Protein AF-A0A958XJ30-F1 (afdb_monomer_lite)

Structure (mmCIF, N/CA/C/O backbone):
data_AF-A0A958XJ30-F1
#
_entry.id   AF-A0A958XJ30-F1
#
loop_
_atom_site.group_PDB
_atom_site.id
_atom_site.type_symbol
_atom_site.label_atom_id
_atom_site.label_alt_id
_atom_site.label_comp_id
_atom_site.label_asym_id
_atom_site.label_entity_id
_atom_site.label_seq_id
_atom_site.pdbx_PDB_ins_code
_atom_site.Cartn_x
_atom_site.Cartn_y
_atom_site.Cartn_z
_atom_site.occupancy
_atom_site.B_iso_or_equiv
_atom_site.auth_seq_id
_atom_site.auth_comp_id
_atom_site.auth_asym_id
_atom_site.auth_atom_id
_atom_site.pdbx_PDB_model_num
ATOM 1 N N . MET A 1 1 ? -17.120 -62.152 -14.431 1.00 41.78 1 MET A N 1
ATOM 2 C CA . MET A 1 1 ? -16.671 -63.407 -13.785 1.00 41.78 1 MET A CA 1
ATOM 3 C C . MET A 1 1 ? -15.198 -63.297 -13.405 1.00 41.78 1 MET A C 1
ATOM 5 O O . MET A 1 1 ? -14.354 -63.485 -14.266 1.00 41.78 1 MET A O 1
ATOM 9 N N . LYS A 1 2 ? -14.902 -62.974 -12.142 1.00 35.81 2 LYS A N 1
ATOM 10 C CA . LYS A 1 2 ? -13.906 -63.635 -11.275 1.00 35.81 2 LYS A CA 1
ATOM 11 C C . LYS A 1 2 ? -13.791 -62.811 -9.994 1.00 35.81 2 LYS A C 1
ATOM 13 O O . LYS A 1 2 ? -13.440 -61.641 -10.018 1.00 35.81 2 LYS A O 1
ATOM 18 N N . ALA A 1 3 ? -14.220 -63.451 -8.916 1.00 41.88 3 ALA A N 1
ATOM 19 C CA . ALA A 1 3 ? -14.301 -62.928 -7.570 1.00 41.88 3 ALA A CA 1
ATOM 20 C C . ALA A 1 3 ? -12.918 -62.896 -6.913 1.00 41.88 3 ALA A C 1
ATOM 22 O O . ALA A 1 3 ? -12.138 -63.832 -7.086 1.00 41.88 3 ALA A O 1
ATOM 23 N N . ILE A 1 4 ? -12.669 -61.875 -6.095 1.00 46.31 4 ILE A N 1
ATOM 24 C CA . ILE A 1 4 ? -11.617 -61.894 -5.079 1.00 46.31 4 ILE A CA 1
ATOM 25 C C . ILE A 1 4 ? -12.313 -61.751 -3.725 1.00 46.31 4 ILE A C 1
ATOM 27 O O . ILE A 1 4 ? -12.845 -60.703 -3.375 1.00 46.31 4 ILE A O 1
ATOM 31 N N . ARG A 1 5 ? -12.361 -62.878 -3.008 1.00 47.81 5 ARG A N 1
ATOM 32 C CA . ARG A 1 5 ? -12.663 -62.993 -1.580 1.00 47.81 5 ARG A CA 1
ATOM 33 C C . ARG A 1 5 ? -11.343 -62.856 -0.829 1.00 47.81 5 ARG A C 1
ATOM 35 O O . ARG A 1 5 ? -10.486 -63.708 -1.041 1.00 47.81 5 ARG A O 1
ATOM 42 N N . ILE A 1 6 ? -11.210 -61.889 0.079 1.00 43.19 6 ILE A N 1
ATOM 43 C CA . ILE A 1 6 ? -10.194 -61.933 1.143 1.00 43.19 6 ILE A CA 1
ATOM 44 C C . ILE A 1 6 ? -10.818 -61.481 2.474 1.00 43.19 6 ILE A C 1
ATOM 46 O O . ILE A 1 6 ? -11.123 -60.316 2.679 1.00 43.19 6 ILE A O 1
ATOM 50 N N . VAL A 1 7 ? -11.043 -62.498 3.312 1.00 37.66 7 VAL A N 1
ATOM 51 C CA . VAL A 1 7 ? -10.786 -62.606 4.760 1.00 37.66 7 VAL A CA 1
ATOM 52 C C . VAL A 1 7 ? -11.267 -61.473 5.679 1.00 37.66 7 VAL A C 1
ATOM 54 O O . VAL A 1 7 ? -10.583 -60.488 5.927 1.00 37.66 7 VAL A O 1
ATOM 57 N N . ILE A 1 8 ? -12.413 -61.748 6.307 1.00 42.12 8 ILE A N 1
ATOM 58 C CA . ILE A 1 8 ? -12.825 -61.228 7.614 1.00 42.12 8 ILE A CA 1
ATOM 59 C C . ILE A 1 8 ? -11.891 -61.850 8.663 1.00 42.12 8 ILE A C 1
ATOM 61 O O . ILE A 1 8 ? -11.929 -63.064 8.870 1.00 42.12 8 ILE A O 1
ATOM 65 N N . CYS A 1 9 ? -11.053 -61.034 9.302 1.00 33.47 9 CYS A N 1
ATOM 66 C CA . CYS A 1 9 ? -10.265 -61.422 10.469 1.00 33.47 9 CYS A CA 1
ATOM 67 C C . CYS A 1 9 ? -10.818 -60.711 11.708 1.00 33.47 9 CYS A C 1
ATOM 69 O O . CYS A 1 9 ? -10.890 -59.486 11.759 1.00 33.47 9 CYS A O 1
ATOM 71 N N . SER A 1 10 ? -11.222 -61.521 12.682 1.00 38.53 10 SER A N 1
ATOM 72 C CA . SER A 1 10 ? -11.693 -61.153 14.011 1.00 38.53 10 SER A CA 1
ATOM 73 C C . SER A 1 10 ? -10.772 -60.165 14.732 1.00 38.53 10 SER A C 1
ATOM 75 O O . SER A 1 10 ? -9.608 -60.473 14.971 1.00 38.53 10 SER A O 1
ATOM 77 N N . PHE A 1 11 ? -11.339 -59.050 15.195 1.00 37.19 11 PHE A N 1
ATOM 78 C CA . PHE A 1 11 ? -10.821 -58.277 16.325 1.00 37.19 11 PHE A CA 1
ATOM 79 C C . PHE A 1 11 ? -11.974 -58.020 17.305 1.00 37.19 11 PHE A C 1
ATOM 81 O O . PHE A 1 11 ? -12.659 -57.004 17.288 1.00 37.19 11 PHE A O 1
ATOM 88 N N . VAL A 1 12 ? -12.233 -59.039 18.119 1.00 44.22 12 VAL A N 1
ATOM 89 C CA . VAL A 1 12 ? -12.870 -58.929 19.438 1.00 44.22 12 VAL A CA 1
ATOM 90 C C . VAL A 1 12 ? -11.712 -58.743 20.426 1.00 44.22 12 VAL A C 1
ATOM 92 O O . VAL A 1 12 ? -10.712 -59.427 20.219 1.00 44.22 12 VAL A O 1
ATOM 95 N N . ILE A 1 13 ? -11.869 -57.902 21.473 1.00 40.69 13 ILE A N 1
ATOM 96 C CA . ILE A 1 13 ? -10.886 -57.452 22.511 1.00 40.69 13 ILE A CA 1
ATOM 97 C C . ILE A 1 13 ? -10.396 -56.017 22.172 1.00 40.69 13 ILE A C 1
ATOM 99 O O . ILE A 1 13 ? -9.620 -55.859 21.246 1.00 40.69 13 ILE A O 1
ATOM 103 N N . HIS A 1 14 ? -10.829 -54.897 22.773 1.00 34.28 14 HIS A N 1
ATOM 104 C CA . HIS A 1 14 ? -11.126 -54.544 24.170 1.00 34.28 14 HIS A CA 1
ATOM 105 C C . HIS A 1 14 ? -12.319 -53.566 24.256 1.00 34.28 14 HIS A C 1
ATOM 107 O O . HIS A 1 14 ? -12.216 -52.408 23.859 1.00 34.28 14 HIS A O 1
ATOM 113 N N . LEU A 1 15 ? -13.425 -54.008 24.859 1.00 37.62 15 LEU A N 1
ATOM 114 C CA . LEU A 1 15 ? -14.444 -53.120 25.416 1.00 37.62 15 LEU A CA 1
ATOM 115 C C . LEU A 1 15 ? -13.936 -52.682 26.802 1.00 37.62 15 LEU A C 1
ATOM 117 O O . LEU A 1 15 ? -14.194 -53.339 27.811 1.00 37.62 15 LEU A O 1
ATOM 121 N N . LEU A 1 16 ? -13.112 -51.634 26.835 1.00 40.22 16 LEU A N 1
ATOM 122 C CA . LEU A 1 16 ? -12.760 -50.943 28.073 1.00 40.22 16 LEU A CA 1
ATOM 123 C C . LEU A 1 16 ? -14.031 -50.272 28.595 1.00 40.22 16 LEU A C 1
ATOM 125 O O . LEU A 1 16 ? -14.583 -49.376 27.961 1.00 40.22 16 LEU A O 1
ATOM 129 N N . PHE A 1 17 ? -14.501 -50.749 29.744 1.00 36.94 17 PHE A N 1
ATOM 130 C CA . PHE A 1 17 ? -15.510 -50.089 30.555 1.00 36.94 17 PHE A CA 1
ATOM 131 C C . PHE A 1 17 ? -15.020 -48.674 30.893 1.00 36.94 17 PHE A C 1
ATOM 133 O O . PHE A 1 17 ? -14.270 -48.482 31.849 1.00 36.94 17 PHE A O 1
ATOM 140 N N . LEU A 1 18 ? -15.450 -47.684 30.109 1.00 37.78 18 LEU A N 1
ATOM 141 C CA . LEU A 1 18 ? -15.502 -46.295 30.544 1.00 37.78 18 LEU A CA 1
ATOM 142 C C . LEU A 1 18 ? -16.508 -46.250 31.693 1.00 37.78 18 LEU A C 1
ATOM 144 O O . LEU A 1 18 ? -17.719 -46.175 31.492 1.00 37.78 18 LEU A O 1
ATOM 148 N N . THR A 1 19 ? -16.011 -46.381 32.920 1.00 37.09 19 THR A N 1
ATOM 149 C CA . THR A 1 19 ? -16.773 -45.968 34.093 1.00 37.09 19 THR A CA 1
ATOM 150 C C . THR A 1 19 ? -17.131 -44.498 33.887 1.00 37.09 19 THR A C 1
ATOM 152 O O . THR A 1 19 ? -16.203 -43.722 33.644 1.00 37.09 19 THR A O 1
ATOM 155 N N . PRO A 1 20 ? -18.411 -44.092 33.968 1.00 40.50 20 PRO A N 1
ATOM 156 C CA . PRO A 1 20 ? -18.759 -42.682 33.937 1.00 40.50 20 PRO A CA 1
ATOM 157 C C . PRO A 1 20 ? -18.003 -42.018 35.085 1.00 40.50 20 PRO A C 1
ATOM 159 O O . PRO A 1 20 ? -18.258 -42.296 36.261 1.00 40.50 20 PRO A O 1
ATOM 162 N N . THR A 1 21 ? -17.009 -41.199 34.748 1.00 41.50 21 THR A N 1
ATOM 163 C CA . THR A 1 21 ? -16.422 -40.253 35.687 1.00 41.50 21 THR A CA 1
ATOM 164 C C . THR A 1 21 ? -17.593 -39.495 36.275 1.00 41.50 21 THR A C 1
ATOM 166 O O . THR A 1 21 ? -18.367 -38.902 35.526 1.00 41.50 21 THR A O 1
ATOM 169 N N . LYS A 1 22 ? -17.785 -39.615 37.594 1.00 36.75 22 LYS A N 1
ATOM 170 C CA . LYS A 1 22 ? -18.818 -38.885 38.326 1.00 36.75 22 LYS A CA 1
ATOM 171 C C . LYS A 1 22 ? -18.743 -37.437 37.861 1.00 36.75 22 LYS A C 1
ATOM 173 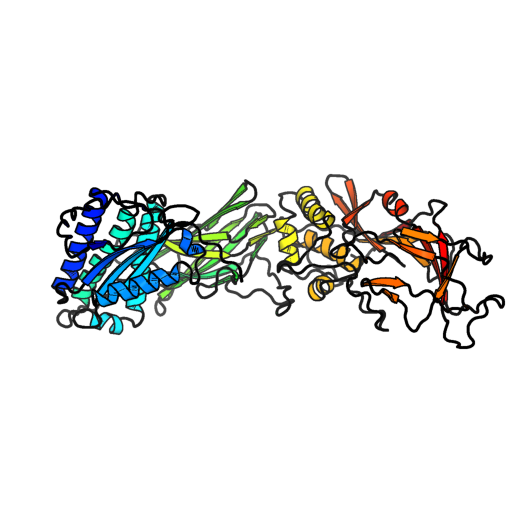O O . LYS A 1 22 ? -17.752 -36.775 38.157 1.00 36.75 22 LYS A O 1
ATOM 178 N N . ALA A 1 23 ? -19.748 -37.001 37.103 1.00 45.00 23 ALA A N 1
ATOM 179 C CA . ALA A 1 23 ? -19.923 -35.603 36.779 1.00 45.00 23 ALA A CA 1
ATOM 180 C C . ALA A 1 23 ? -19.928 -34.884 38.126 1.00 45.00 23 ALA A C 1
ATOM 182 O O . ALA A 1 23 ? -20.814 -35.121 38.954 1.00 45.00 23 ALA A O 1
ATOM 183 N N . GLN A 1 24 ? -18.879 -34.105 38.404 1.00 50.12 24 GLN A N 1
ATOM 184 C CA . GLN A 1 24 ? -19.024 -33.089 39.428 1.00 50.12 24 GLN A CA 1
ATOM 185 C C . GLN A 1 24 ? -20.223 -32.255 38.978 1.00 50.12 24 GLN A C 1
ATOM 187 O O . GLN A 1 24 ? -20.300 -31.949 37.786 1.00 50.12 24 GLN A O 1
ATOM 192 N N . PRO A 1 25 ? -21.201 -31.989 39.857 1.00 50.31 25 PRO A N 1
ATOM 193 C CA . PRO A 1 25 ? -22.273 -31.071 39.520 1.00 50.31 25 PRO A CA 1
ATOM 194 C C . PRO A 1 25 ? -21.596 -29.753 39.146 1.00 50.31 25 PRO A C 1
ATOM 196 O O . PRO A 1 25 ? -21.068 -29.075 40.022 1.00 50.31 25 PRO A O 1
ATOM 199 N N . GLN A 1 26 ? -21.506 -29.471 37.846 1.00 56.12 26 GLN A N 1
ATOM 200 C CA . GLN A 1 26 ? -21.039 -28.184 37.368 1.00 56.12 26 GLN A CA 1
ATOM 201 C C . GLN A 1 26 ? -22.017 -27.164 37.923 1.00 56.12 26 GLN A C 1
ATOM 203 O O . GLN A 1 26 ? -23.237 -27.356 37.833 1.00 56.12 26 GLN A O 1
ATOM 208 N N . ASP A 1 27 ? -21.477 -26.135 38.568 1.00 62.88 27 ASP A N 1
ATOM 209 C CA . ASP A 1 27 ? -22.301 -25.020 38.981 1.00 62.88 27 ASP A CA 1
ATOM 210 C C . ASP A 1 27 ? -22.972 -24.462 37.727 1.00 62.88 27 ASP A C 1
ATOM 212 O O . ASP A 1 27 ? -22.364 -24.354 36.662 1.00 62.88 27 ASP A O 1
ATOM 216 N N . THR A 1 28 ? -24.264 -24.179 37.813 1.00 81.56 28 THR A N 1
ATOM 217 C CA . THR A 1 28 ? -25.068 -23.979 36.603 1.00 81.56 28 THR A CA 1
ATOM 218 C C . THR A 1 28 ? -24.752 -22.665 35.882 1.00 81.56 28 THR A C 1
ATOM 220 O O . THR A 1 28 ? -25.430 -22.359 34.910 1.00 81.56 28 THR A O 1
ATOM 223 N N . SER A 1 29 ? -23.801 -21.861 36.361 1.00 94.88 29 SER A N 1
ATOM 224 C CA . SER A 1 29 ? -23.526 -20.500 35.883 1.00 94.88 29 SER A CA 1
ATOM 225 C C . SER A 1 29 ? -22.489 -20.433 34.754 1.00 94.88 29 SER A C 1
ATOM 227 O O . SER A 1 29 ? -22.652 -19.608 33.855 1.00 94.88 29 SER A O 1
ATOM 229 N N . TYR A 1 30 ? -21.452 -21.283 34.784 1.00 97.19 30 TYR A N 1
ATOM 230 C CA . TYR A 1 30 ? -20.392 -21.358 33.767 1.00 97.19 30 TYR A CA 1
ATOM 231 C C . TYR A 1 30 ? -20.335 -22.772 33.185 1.00 97.19 30 TYR A C 1
ATOM 233 O O . TYR A 1 30 ? -20.030 -23.733 33.890 1.00 97.19 30 TYR A O 1
ATOM 241 N N . ILE A 1 31 ? -20.665 -22.906 31.903 1.00 96.56 31 ILE A N 1
ATOM 242 C CA . ILE A 1 31 ? -20.820 -24.195 31.231 1.00 96.56 31 ILE A CA 1
ATOM 243 C C . ILE A 1 31 ? -19.776 -24.307 30.128 1.00 96.56 31 ILE A C 1
ATOM 245 O O . ILE A 1 31 ? -19.874 -23.654 29.088 1.00 96.56 31 ILE A O 1
ATOM 249 N N . ARG A 1 32 ? -18.820 -25.212 30.335 1.00 95.44 32 ARG A N 1
ATOM 250 C CA . ARG A 1 32 ? -17.832 -25.540 29.313 1.00 95.44 32 ARG A CA 1
ATOM 251 C C . ARG A 1 32 ? -18.399 -26.526 28.312 1.00 95.44 32 ARG A C 1
ATOM 253 O O . ARG A 1 32 ? -18.693 -27.670 28.665 1.00 95.44 32 ARG A O 1
ATOM 260 N N . LEU A 1 33 ? -18.527 -26.077 27.071 1.00 95.44 33 LEU A N 1
ATOM 261 C CA . LEU A 1 33 ? -18.882 -26.928 25.944 1.00 95.44 33 LEU A CA 1
ATOM 262 C C . LEU A 1 33 ? -17.654 -27.729 25.488 1.00 95.44 33 LEU A C 1
ATOM 264 O O . LEU A 1 33 ? -16.547 -27.568 26.007 1.00 95.44 33 LEU A O 1
ATOM 268 N N . ASP A 1 34 ? -17.842 -28.610 24.508 1.00 92.31 34 ASP A N 1
ATOM 269 C CA . ASP A 1 34 ? -16.734 -29.375 23.941 1.00 92.31 34 ASP A CA 1
ATOM 270 C C . ASP A 1 34 ? -15.644 -28.443 23.389 1.00 92.31 34 ASP A C 1
ATOM 272 O O . ASP A 1 34 ? -15.868 -27.647 22.474 1.00 92.31 34 ASP A O 1
ATOM 276 N N . ASP A 1 35 ? -14.448 -28.562 23.965 1.00 90.19 35 ASP A N 1
ATOM 277 C CA . ASP A 1 35 ? -13.277 -27.771 23.613 1.00 90.19 35 ASP A CA 1
ATOM 278 C C . ASP A 1 35 ? -12.339 -28.596 22.731 1.00 90.19 35 ASP A C 1
ATOM 280 O O . ASP A 1 35 ? -11.693 -29.549 23.179 1.00 90.19 35 ASP A O 1
ATOM 284 N N . ALA A 1 36 ? -12.270 -28.228 21.453 1.00 90.88 36 ALA A N 1
ATOM 285 C CA . ALA A 1 36 ? -11.460 -28.940 20.476 1.00 90.88 36 ALA A CA 1
ATOM 286 C C . ALA A 1 36 ? -9.991 -28.486 20.455 1.00 90.88 36 ALA A C 1
ATOM 288 O O . ALA A 1 36 ? -9.198 -29.050 19.705 1.00 90.88 36 ALA A O 1
ATOM 289 N N . SER A 1 37 ? -9.582 -27.500 21.258 1.00 90.88 37 SER A N 1
ATOM 290 C CA . SER A 1 37 ? -8.205 -26.980 21.241 1.00 90.88 37 SER A CA 1
ATOM 291 C C . SER A 1 37 ? -7.156 -27.986 21.730 1.00 90.88 37 SER A C 1
ATOM 293 O O . SER A 1 37 ? -5.964 -27.822 21.469 1.00 90.88 37 SER A O 1
ATOM 295 N N . GLY A 1 38 ? -7.586 -29.020 22.459 1.00 89.69 38 GLY A N 1
ATOM 296 C CA . GLY A 1 38 ? -6.703 -29.961 23.148 1.00 89.69 38 GLY A CA 1
ATOM 297 C C . GLY A 1 38 ? -6.108 -29.408 24.447 1.00 89.69 38 GLY A C 1
ATOM 298 O O . GLY A 1 38 ? -5.367 -30.122 25.126 1.00 89.69 38 GLY A O 1
ATOM 299 N N . TYR A 1 39 ? -6.435 -28.171 24.827 1.00 93.56 39 TYR A N 1
ATOM 300 C CA . TYR A 1 39 ? -6.043 -27.600 26.106 1.00 93.56 39 TYR A CA 1
ATOM 301 C C . TYR A 1 39 ? -7.037 -27.980 27.207 1.00 93.56 39 TYR A C 1
ATOM 303 O O . TYR A 1 39 ? -8.249 -27.966 27.019 1.00 93.56 39 TYR A O 1
ATOM 311 N N . THR A 1 40 ? -6.519 -28.328 28.385 1.00 94.75 40 THR A N 1
ATOM 312 C CA . THR A 1 40 ? -7.338 -28.602 29.572 1.00 94.75 40 THR A CA 1
ATOM 313 C C . THR A 1 40 ? -7.080 -27.516 30.614 1.00 94.75 40 THR A C 1
ATOM 315 O O . THR A 1 40 ? -5.991 -27.504 31.193 1.00 94.75 40 THR A O 1
ATOM 318 N N . PRO A 1 41 ? -8.057 -26.627 30.879 1.00 94.44 41 PRO A N 1
ATOM 319 C CA . PRO A 1 41 ? -7.946 -25.625 31.929 1.00 94.44 41 PRO A CA 1
ATOM 320 C C . PRO A 1 41 ? -7.640 -26.239 33.294 1.00 94.44 41 PRO A C 1
ATOM 322 O O . PRO A 1 41 ? -8.163 -27.297 33.658 1.00 94.44 41 PRO A O 1
ATOM 325 N N . THR A 1 42 ? -6.813 -25.551 34.073 1.00 96.69 42 THR A N 1
ATOM 326 C CA . THR A 1 42 ? -6.547 -25.926 35.463 1.00 96.69 42 THR A CA 1
ATOM 327 C C . THR A 1 42 ? -7.771 -25.655 36.342 1.00 96.69 42 THR A C 1
ATOM 329 O O . THR A 1 42 ? -8.589 -24.784 36.049 1.00 96.69 42 THR A O 1
ATOM 332 N N . THR A 1 43 ? -7.878 -26.356 37.474 1.00 95.75 43 THR A N 1
ATOM 333 C CA . THR A 1 43 ? -8.954 -26.122 38.453 1.00 95.75 43 THR A CA 1
ATOM 334 C C . THR A 1 43 ? -8.993 -24.672 38.940 1.00 95.75 43 THR A C 1
ATOM 336 O O . THR A 1 43 ? -10.070 -24.128 39.142 1.00 95.75 43 THR A O 1
ATOM 339 N N . THR A 1 44 ? -7.838 -24.018 39.090 1.00 96.75 44 THR A N 1
ATOM 340 C CA . THR A 1 44 ? -7.768 -22.608 39.506 1.00 96.75 44 THR A CA 1
ATOM 341 C C . THR A 1 44 ? -8.433 -21.680 38.491 1.00 96.75 44 THR A C 1
ATOM 343 O O . THR A 1 44 ? -9.193 -20.799 38.884 1.00 96.75 44 THR A O 1
ATOM 346 N N . GLN A 1 45 ? -8.179 -21.896 37.199 1.00 96.44 45 GLN A N 1
ATOM 347 C CA . GLN A 1 45 ? -8.775 -21.104 36.120 1.00 96.44 45 GLN A CA 1
ATOM 348 C C . GLN A 1 45 ? -10.291 -21.308 36.066 1.00 96.44 45 GLN A C 1
ATOM 350 O O . GLN A 1 45 ? -11.039 -20.336 36.024 1.00 96.44 45 GLN A O 1
ATOM 355 N N . LEU A 1 46 ? -10.746 -22.564 36.152 1.00 95.69 46 LEU A N 1
ATOM 356 C CA . LEU A 1 46 ? -12.176 -22.887 36.156 1.00 95.69 46 LEU A CA 1
ATOM 357 C C . LEU A 1 46 ? -12.899 -22.261 37.351 1.00 95.69 46 LEU A C 1
ATOM 359 O O . LEU A 1 46 ? -13.897 -21.581 37.153 1.00 95.69 46 LEU A O 1
ATOM 363 N N . ASN A 1 47 ? -12.356 -22.390 38.564 1.00 95.44 47 ASN A N 1
ATOM 364 C CA . ASN A 1 47 ? -12.958 -21.787 39.756 1.00 95.44 47 ASN A CA 1
ATOM 365 C C . ASN A 1 47 ? -13.073 -20.258 39.631 1.00 95.44 47 ASN A C 1
ATOM 367 O O . ASN A 1 47 ? -14.067 -19.675 40.050 1.00 95.44 47 ASN A O 1
ATOM 371 N N . SER A 1 48 ? -12.057 -19.606 39.054 1.00 96.31 48 SER A N 1
ATOM 372 C CA . SER A 1 48 ? -12.034 -18.153 38.834 1.00 96.31 48 SER A CA 1
ATOM 373 C C . SER A 1 48 ? -13.156 -17.695 37.890 1.00 96.31 48 SER A C 1
ATOM 375 O O . SER A 1 48 ? -13.817 -16.681 38.136 1.00 96.31 48 SER A O 1
ATOM 377 N N . LEU A 1 49 ? -13.397 -18.468 36.828 1.00 97.38 49 LEU A N 1
ATOM 378 C CA . LEU A 1 49 ? -14.433 -18.210 35.828 1.00 97.38 49 LEU A CA 1
ATOM 379 C C . LEU A 1 49 ? -15.834 -18.530 36.354 1.00 97.38 49 LEU A C 1
ATOM 381 O O . LEU A 1 49 ? -16.745 -17.720 36.186 1.00 97.38 49 LEU A O 1
ATOM 385 N N . GLU A 1 50 ? -15.993 -19.653 37.056 1.00 96.50 50 GLU A N 1
ATOM 386 C CA . GLU A 1 50 ? -17.235 -20.034 37.737 1.00 96.50 50 GLU A CA 1
ATOM 387 C C . GLU A 1 50 ? -17.657 -18.972 38.759 1.00 96.50 50 GLU A C 1
ATOM 389 O O . GLU A 1 50 ? -18.814 -18.550 38.773 1.00 96.50 50 GLU A O 1
ATOM 394 N N . GLU A 1 51 ? -16.724 -18.464 39.569 1.00 96.38 51 GLU A N 1
ATOM 395 C CA . GLU A 1 51 ? -17.014 -17.419 40.553 1.00 96.38 51 GLU A CA 1
ATOM 396 C C . GLU A 1 51 ? -17.498 -16.122 39.883 1.00 96.38 51 GLU A C 1
ATOM 398 O O . GLU A 1 51 ? -18.477 -15.512 40.326 1.00 96.38 51 GLU A O 1
ATOM 403 N N . ALA A 1 52 ? -16.845 -15.706 38.793 1.00 97.69 52 ALA A N 1
ATOM 404 C CA . ALA A 1 52 ? -17.248 -14.529 38.026 1.00 97.69 52 ALA A CA 1
ATOM 405 C C . ALA A 1 52 ? -18.619 -14.718 37.361 1.00 97.69 52 ALA A C 1
ATOM 407 O O . ALA A 1 52 ? -19.489 -13.849 37.471 1.00 97.69 52 ALA A O 1
ATOM 408 N N . ALA A 1 53 ? -18.849 -15.871 36.732 1.00 98.00 53 ALA A N 1
ATOM 409 C CA . ALA A 1 53 ? -20.116 -16.195 36.088 1.00 98.00 53 ALA A CA 1
ATOM 410 C C . ALA A 1 53 ? -21.269 -16.271 37.094 1.00 98.00 53 ALA A C 1
ATOM 412 O O . ALA A 1 53 ? -22.366 -15.794 36.802 1.00 98.00 53 ALA A O 1
ATOM 413 N N . SER A 1 54 ? -21.035 -16.802 38.296 1.00 97.25 54 SER A N 1
ATOM 414 C CA . SER A 1 54 ? -22.041 -16.842 39.360 1.00 97.25 54 SER A CA 1
ATOM 415 C C . SER A 1 54 ? -22.410 -15.442 39.862 1.00 97.25 54 SER A C 1
ATOM 417 O O . SER A 1 54 ? -23.594 -15.172 40.073 1.00 97.25 54 SER A O 1
ATOM 419 N N . ARG A 1 55 ? -21.454 -14.503 39.967 1.00 97.19 55 ARG A N 1
ATOM 420 C CA . ARG A 1 55 ? -21.773 -13.085 40.248 1.00 97.19 55 ARG A CA 1
ATOM 421 C C . ARG A 1 55 ? -22.608 -12.451 39.136 1.00 97.19 55 ARG A C 1
ATOM 423 O O . ARG A 1 55 ? -23.561 -11.729 39.426 1.00 97.19 55 ARG A O 1
ATOM 430 N N . LEU A 1 56 ? -22.260 -12.724 37.879 1.00 97.38 56 LEU A N 1
ATOM 431 C CA . LEU A 1 56 ? -22.997 -12.229 36.719 1.00 97.38 56 LEU A CA 1
ATOM 432 C C . LEU A 1 56 ? -24.438 -12.759 36.696 1.00 97.38 56 LEU A C 1
ATOM 434 O O . LEU A 1 56 ? -25.379 -11.974 36.584 1.00 97.38 56 LEU A O 1
ATOM 438 N N . CYS A 1 57 ? -24.627 -14.069 36.860 1.00 97.25 57 CYS A N 1
ATOM 439 C CA . CYS A 1 57 ? -25.953 -14.687 36.892 1.00 97.25 57 CYS A CA 1
ATOM 440 C C . CYS A 1 57 ? -26.796 -14.135 38.050 1.00 97.25 57 CYS A C 1
ATOM 442 O O . CYS A 1 57 ? -27.949 -13.773 37.840 1.00 97.25 57 CYS A O 1
ATOM 444 N N . ALA A 1 58 ? -26.209 -13.948 39.238 1.00 96.38 58 ALA A N 1
ATOM 445 C CA . ALA A 1 58 ? -26.902 -13.341 40.376 1.00 96.38 58 ALA A CA 1
ATOM 446 C C . ALA A 1 58 ? -27.394 -11.903 40.097 1.00 96.38 58 ALA A C 1
ATOM 448 O O . ALA A 1 58 ? -28.451 -11.500 40.600 1.00 96.38 58 ALA A O 1
ATOM 449 N N . ALA A 1 59 ? -26.667 -11.128 39.281 1.00 95.75 59 ALA A N 1
ATOM 450 C CA . ALA A 1 59 ? -27.110 -9.801 38.849 1.00 95.75 59 ALA A CA 1
ATOM 451 C C . ALA A 1 59 ? -28.364 -9.879 37.957 1.00 95.75 59 ALA A C 1
ATOM 453 O O . ALA A 1 59 ? -29.315 -9.125 38.169 1.00 95.75 59 ALA A O 1
ATOM 454 N N . PHE A 1 60 ? -28.413 -10.829 37.018 1.00 96.12 60 PHE A N 1
ATOM 455 C CA . PHE A 1 60 ? -29.598 -11.079 36.185 1.00 96.12 60 PHE A CA 1
ATOM 456 C C . PHE A 1 60 ? -30.774 -11.663 36.976 1.00 96.12 60 PHE A C 1
ATOM 458 O O . PHE A 1 60 ? -31.920 -11.257 36.765 1.00 96.12 60 PHE A O 1
ATOM 465 N N . ASP A 1 61 ? -30.512 -12.552 37.932 1.00 95.69 61 ASP A N 1
ATOM 466 C CA . ASP A 1 61 ? -31.532 -13.105 38.824 1.00 95.69 61 ASP A CA 1
ATOM 467 C C . ASP A 1 61 ? -32.220 -11.988 39.620 1.00 95.69 61 ASP A C 1
ATOM 469 O O . ASP A 1 61 ? -33.450 -11.904 39.659 1.00 95.69 61 ASP A O 1
ATOM 473 N N . SER A 1 62 ? -31.427 -11.059 40.162 1.00 93.94 62 SER A N 1
ATOM 474 C CA . SER A 1 62 ? -31.911 -9.861 40.865 1.00 93.94 62 SER A CA 1
ATOM 475 C C . SER A 1 62 ? -32.689 -8.899 39.952 1.00 93.94 62 SER A C 1
ATOM 477 O O . SER A 1 62 ? -33.490 -8.085 40.424 1.00 93.94 62 SER A O 1
ATOM 479 N N . ALA A 1 63 ? -32.486 -9.000 38.637 1.00 92.56 63 ALA A N 1
ATOM 480 C CA . ALA A 1 63 ? -33.217 -8.250 37.624 1.00 92.56 63 ALA A CA 1
ATOM 481 C C . ALA A 1 63 ? -34.518 -8.937 37.157 1.00 92.56 63 ALA A C 1
ATOM 483 O O . ALA A 1 63 ? -35.253 -8.353 36.358 1.00 92.56 63 ALA A O 1
ATOM 484 N N . GLY A 1 64 ? -34.832 -10.130 37.678 1.00 94.88 64 GLY A N 1
ATOM 485 C CA . GLY A 1 64 ? -36.036 -10.898 37.342 1.00 94.88 64 GLY A CA 1
ATOM 486 C C . GLY A 1 64 ? -35.813 -12.037 36.343 1.00 94.88 64 GLY A C 1
ATOM 487 O O . GLY A 1 64 ? -36.785 -12.653 35.913 1.00 94.88 64 GLY A O 1
ATOM 488 N N . PHE A 1 65 ? -34.562 -12.354 36.001 1.00 95.81 65 PHE A N 1
ATOM 489 C CA . PHE A 1 65 ? -34.201 -13.391 35.023 1.00 95.81 65 PHE A CA 1
ATOM 490 C C . PHE A 1 65 ? -33.608 -14.643 35.682 1.00 95.81 65 PHE A C 1
ATOM 492 O O . PHE A 1 65 ? -32.723 -15.284 35.122 1.00 95.81 65 PHE A O 1
ATOM 499 N N . GLY A 1 66 ? -34.143 -14.994 36.859 1.00 95.50 66 GLY A N 1
ATOM 500 C CA . GLY A 1 66 ? -33.751 -16.134 37.694 1.00 95.50 66 GLY A CA 1
ATOM 501 C C . GLY A 1 66 ? -33.416 -17.405 36.911 1.00 95.50 66 GLY A C 1
ATOM 502 O O . GLY A 1 66 ? -34.327 -18.047 36.388 1.00 95.50 66 GLY A O 1
ATOM 503 N N . GLY A 1 67 ? -32.136 -17.774 36.843 1.00 94.62 67 GLY A N 1
ATOM 504 C CA . GLY A 1 67 ? -31.648 -18.996 36.194 1.00 94.62 67 GLY A CA 1
ATOM 505 C C . GLY A 1 67 ? -31.719 -19.018 34.660 1.00 94.62 67 GLY A C 1
ATOM 506 O O . GLY A 1 67 ? -31.391 -20.046 34.071 1.00 94.62 67 GLY A O 1
ATOM 507 N N . GLN A 1 68 ? -32.128 -17.919 34.018 1.00 96.62 68 GLN A N 1
ATOM 508 C CA . GLN A 1 68 ? -32.287 -17.806 32.560 1.00 96.62 68 GLN A CA 1
ATOM 509 C C . GLN A 1 68 ? -31.048 -17.259 31.843 1.00 96.62 68 GLN A C 1
ATOM 511 O O . GLN A 1 68 ? -31.018 -17.274 30.618 1.00 96.62 68 GLN A O 1
ATOM 516 N N . PHE A 1 69 ? -30.072 -16.720 32.578 1.00 97.81 69 PHE A N 1
ATOM 517 C CA . PHE A 1 69 ? -28.799 -16.268 32.019 1.00 97.81 69 PHE A CA 1
ATOM 518 C C . PHE A 1 69 ? -27.702 -17.293 32.314 1.00 97.81 69 PHE A C 1
ATOM 520 O O . PHE A 1 69 ? -27.648 -17.837 33.420 1.00 97.81 69 PHE A O 1
ATOM 527 N N . LYS A 1 70 ? -26.837 -17.560 31.329 1.00 97.94 70 LYS A N 1
ATOM 528 C CA . LYS A 1 70 ? -25.742 -18.538 31.418 1.00 97.94 70 LYS A CA 1
ATOM 529 C C . LYS A 1 70 ? -24.479 -18.029 30.725 1.00 97.94 70 LYS A C 1
ATOM 531 O O . LYS A 1 70 ? -24.566 -17.308 29.732 1.00 97.94 70 LYS A O 1
ATOM 536 N N . VAL A 1 71 ? -23.310 -18.415 31.228 1.00 98.38 71 VAL A N 1
ATOM 537 C CA . VAL A 1 71 ? -22.024 -18.177 30.558 1.00 98.38 71 VAL A CA 1
ATOM 538 C C . VAL A 1 71 ? -21.534 -19.487 29.959 1.00 98.38 71 VAL A C 1
ATOM 540 O O . VAL A 1 71 ? -21.521 -20.508 30.643 1.00 98.38 71 VAL A O 1
ATOM 543 N N . TYR A 1 72 ? -21.130 -19.451 28.694 1.00 98.25 72 TYR A N 1
ATOM 544 C CA . TYR A 1 72 ? -20.611 -20.598 27.962 1.00 98.25 72 TYR A CA 1
ATOM 545 C C . TYR A 1 72 ? -19.225 -20.301 27.411 1.00 98.25 72 TYR A C 1
ATOM 547 O O . TYR A 1 72 ? -18.945 -19.178 26.985 1.00 98.25 72 TYR A O 1
ATOM 555 N N . ASP A 1 73 ? -18.389 -21.325 27.335 1.00 97.50 73 ASP A N 1
ATOM 556 C CA . ASP A 1 73 ? -17.116 -21.255 26.633 1.00 97.50 73 ASP A CA 1
ATOM 557 C C . ASP A 1 73 ? -16.857 -22.512 25.796 1.00 97.50 73 ASP A C 1
ATOM 559 O O . ASP A 1 73 ? -17.323 -23.610 26.110 1.00 97.50 73 ASP A O 1
ATOM 563 N N . PHE A 1 74 ? -16.113 -22.340 24.704 1.00 97.06 74 PHE A N 1
ATOM 564 C CA . PHE A 1 74 ? -15.596 -23.443 23.898 1.00 97.06 74 PHE A CA 1
ATOM 565 C C . PHE A 1 74 ? -14.319 -23.045 23.144 1.00 97.06 74 PHE A C 1
ATOM 567 O O . PHE A 1 74 ? -13.984 -21.862 23.020 1.00 97.06 74 PHE A O 1
ATOM 574 N N . GLY A 1 75 ? -13.606 -24.037 22.611 1.00 95.81 75 GLY A N 1
ATOM 575 C CA . GLY A 1 75 ? -12.407 -23.838 21.794 1.00 95.81 75 GLY A CA 1
ATOM 576 C C . GLY A 1 75 ? -12.555 -24.409 20.386 1.00 95.81 75 GLY A C 1
ATOM 577 O O . GLY A 1 75 ? -13.105 -25.496 20.197 1.00 95.81 75 GLY A O 1
ATOM 578 N N . PHE A 1 76 ? -12.039 -23.684 19.389 1.00 91.19 76 PHE A N 1
ATOM 579 C CA . PHE A 1 76 ? -12.023 -24.138 17.996 1.00 91.19 76 PHE A CA 1
ATOM 580 C C . PHE A 1 76 ? -10.848 -25.079 17.723 1.00 91.19 76 PHE A C 1
ATOM 582 O O . PHE A 1 76 ? -9.777 -24.966 18.326 1.00 91.19 76 PHE A O 1
ATOM 589 N N . TYR A 1 77 ? -11.034 -25.954 16.735 1.00 87.25 77 TYR A N 1
ATOM 590 C CA . TYR A 1 77 ? -9.999 -26.855 16.248 1.00 87.25 77 TYR A CA 1
ATOM 591 C C . TYR A 1 77 ? -9.070 -26.175 15.234 1.00 87.25 77 TYR A C 1
ATOM 593 O O . TYR A 1 77 ? -9.519 -25.396 14.395 1.00 87.25 77 TYR A O 1
ATOM 601 N N . LEU A 1 78 ? -7.784 -26.538 15.255 1.00 85.88 78 LEU A N 1
ATOM 602 C CA . LEU A 1 78 ? -6.760 -26.014 14.341 1.00 85.88 78 LEU A CA 1
ATOM 603 C C . LEU A 1 78 ? -7.130 -26.192 12.857 1.00 85.88 78 LEU A C 1
ATOM 605 O O . LEU A 1 78 ? -6.888 -25.310 12.041 1.00 85.88 78 LEU A O 1
ATOM 609 N N . HIS A 1 79 ? -7.732 -27.328 12.496 1.00 85.31 79 HIS A N 1
ATOM 610 C CA . HIS A 1 79 ? -8.062 -27.639 11.101 1.00 85.31 79 HIS A CA 1
ATOM 611 C C . HIS A 1 79 ? -9.304 -26.912 10.572 1.00 85.31 79 HIS A C 1
ATOM 613 O O . HIS A 1 79 ? -9.651 -27.072 9.405 1.00 85.31 79 HIS A O 1
ATOM 619 N N . GLN A 1 80 ? -9.953 -26.088 11.393 1.00 86.50 80 GLN A N 1
ATOM 620 C CA . GLN A 1 80 ? -11.118 -25.332 10.960 1.00 86.50 80 GLN A CA 1
ATOM 621 C C . GLN A 1 80 ? -10.760 -24.211 9.971 1.00 86.50 80 GLN A C 1
ATOM 623 O O . GLN A 1 80 ? -11.597 -23.839 9.158 1.00 86.50 80 GLN A O 1
ATOM 628 N N . GLU A 1 81 ? -9.514 -23.720 9.979 1.00 84.00 81 GLU A N 1
ATOM 629 C CA . GLU A 1 81 ? -9.023 -22.718 9.018 1.00 84.00 81 GLU A CA 1
ATOM 630 C C . GLU A 1 81 ? -9.181 -23.179 7.557 1.00 84.00 81 GLU A C 1
ATOM 632 O O . GLU A 1 81 ? -9.419 -22.362 6.673 1.00 84.00 81 GLU A O 1
ATOM 637 N N . VAL A 1 82 ? -9.078 -24.491 7.309 1.00 86.00 82 VAL A N 1
ATOM 638 C CA . VAL A 1 82 ? -9.141 -25.091 5.964 1.00 86.00 82 VAL A CA 1
ATOM 639 C C . VAL A 1 82 ? -10.474 -25.781 5.664 1.00 86.00 82 VAL A C 1
ATOM 641 O O . VAL A 1 82 ? -10.636 -26.350 4.584 1.00 86.00 82 VAL A O 1
ATOM 644 N N . ALA A 1 83 ? -11.417 -25.766 6.607 1.00 88.62 83 ALA A N 1
ATOM 645 C CA . ALA A 1 83 ? -12.763 -26.274 6.384 1.00 88.62 83 ALA A CA 1
ATOM 646 C C . ALA A 1 83 ? -13.589 -25.266 5.569 1.00 88.62 83 ALA A C 1
ATOM 648 O O . ALA A 1 83 ? -13.375 -24.054 5.652 1.00 88.62 83 ALA A O 1
ATOM 649 N N . GLU A 1 84 ? -14.557 -25.765 4.797 1.00 88.25 84 GLU A N 1
ATOM 650 C CA . GLU A 1 84 ? -15.587 -24.908 4.204 1.00 88.25 84 GLU A CA 1
ATOM 651 C C . GLU A 1 84 ? -16.262 -24.095 5.327 1.00 88.25 84 GLU A C 1
ATOM 653 O O . GLU A 1 84 ? -16.457 -24.614 6.422 1.00 88.25 84 GLU A O 1
ATOM 658 N N . GLY A 1 85 ? -16.478 -22.793 5.107 1.00 87.38 85 GLY A N 1
ATOM 659 C CA . GLY A 1 85 ? -17.038 -21.877 6.114 1.00 87.38 85 GLY A CA 1
ATOM 660 C C . GLY A 1 85 ? -16.068 -21.362 7.192 1.00 87.38 85 GLY A C 1
ATOM 661 O O . GLY A 1 85 ? -16.391 -20.387 7.877 1.00 87.38 85 GLY A O 1
ATOM 662 N N . GLY A 1 86 ? -14.865 -21.935 7.318 1.00 92.75 86 GLY A N 1
ATOM 663 C CA . GLY A 1 86 ? -13.826 -21.471 8.244 1.00 92.75 86 GLY A CA 1
ATOM 664 C C . GLY A 1 86 ? -14.251 -21.499 9.721 1.00 92.75 86 GLY A C 1
ATOM 665 O O . GLY A 1 86 ? -15.100 -22.287 10.132 1.00 92.75 86 GLY A O 1
ATOM 666 N N . TYR A 1 87 ? -13.665 -20.620 10.543 1.00 93.06 87 TYR A N 1
ATOM 667 C CA . TYR A 1 87 ? -14.049 -20.426 11.953 1.00 93.06 87 TYR A CA 1
ATOM 668 C C . TYR A 1 87 ? -15.449 -19.816 12.189 1.00 93.06 87 TYR A C 1
ATOM 670 O O . TYR A 1 87 ? -16.066 -20.173 13.195 1.00 93.06 87 TYR A O 1
ATOM 678 N N . PRO A 1 88 ? -15.990 -18.931 11.322 1.00 94.62 88 PRO A N 1
ATOM 679 C CA . PRO A 1 88 ? -17.337 -18.390 11.516 1.00 94.62 88 PRO A CA 1
ATOM 680 C C . PRO A 1 88 ? -18.442 -19.453 11.584 1.00 94.62 88 PRO A C 1
ATOM 682 O O . PRO A 1 88 ? -19.362 -19.319 12.390 1.00 94.62 88 PRO A O 1
ATOM 685 N N . GLU A 1 89 ? -18.353 -20.519 10.784 1.00 94.50 89 GLU A N 1
ATOM 686 C CA . GLU A 1 89 ? -19.380 -21.567 10.741 1.00 94.50 89 GLU A CA 1
ATOM 687 C C . GLU A 1 89 ? -19.565 -22.323 12.075 1.00 94.50 89 GLU A C 1
ATOM 689 O O . GLU A 1 89 ? -20.681 -22.325 12.597 1.00 94.50 89 GLU A O 1
ATOM 694 N N . PRO A 1 90 ? -18.536 -22.928 12.698 1.00 93.75 90 PRO A N 1
ATOM 695 C CA . PRO A 1 90 ? -18.703 -23.595 13.988 1.00 93.75 90 PRO A CA 1
ATOM 696 C C . PRO A 1 90 ? -19.038 -22.623 15.120 1.00 93.75 90 PRO A C 1
ATOM 698 O O . PRO A 1 90 ? -19.699 -23.029 16.073 1.00 93.75 90 PRO A O 1
ATOM 701 N N . PHE A 1 91 ? -18.643 -21.344 15.029 1.00 96.44 91 PHE A N 1
ATOM 702 C CA . PHE A 1 91 ? -19.112 -20.339 15.986 1.00 96.44 91 PHE A CA 1
ATOM 703 C C . PHE A 1 91 ? -20.628 -20.160 15.873 1.00 96.44 91 PHE A C 1
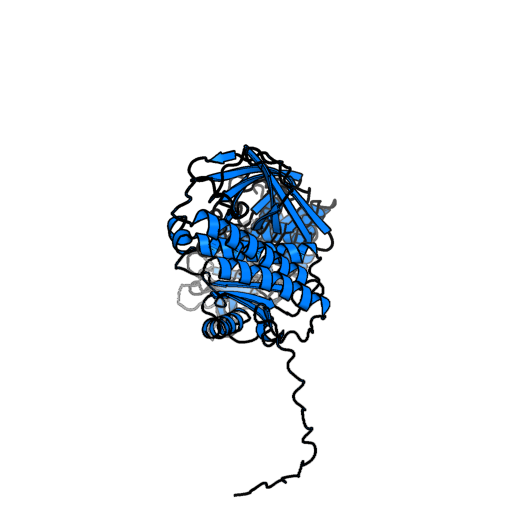ATOM 705 O O . PHE A 1 91 ? -21.325 -20.236 16.880 1.00 96.44 91 PHE A O 1
ATOM 712 N N . ALA A 1 92 ? -21.156 -20.029 14.652 1.00 96.75 92 ALA A N 1
ATOM 713 C CA . ALA A 1 92 ? -22.595 -19.954 14.409 1.00 96.75 92 ALA A CA 1
ATOM 714 C C . ALA A 1 92 ? -23.341 -21.224 14.863 1.00 96.75 92 ALA A C 1
ATOM 716 O O . ALA A 1 92 ? -24.431 -21.126 15.428 1.00 96.75 92 ALA A O 1
ATOM 717 N N . GLN A 1 93 ? -22.748 -22.410 14.687 1.00 95.38 93 GLN A N 1
ATOM 718 C CA . GLN A 1 93 ? -23.312 -23.664 15.203 1.00 95.38 93 GLN A CA 1
ATOM 719 C C . GLN A 1 93 ? -23.380 -23.665 16.736 1.00 95.38 93 GLN A C 1
ATOM 721 O O . GLN A 1 93 ? -24.411 -24.029 17.300 1.00 95.38 93 GLN A O 1
ATOM 726 N N . LYS A 1 94 ? -22.323 -23.205 17.420 1.00 97.00 94 LYS A N 1
ATOM 727 C CA . LYS A 1 94 ? -22.322 -23.091 18.884 1.00 97.00 94 LYS A CA 1
ATOM 728 C C . LYS A 1 94 ? -23.279 -22.027 19.399 1.00 97.00 94 LYS A C 1
ATOM 730 O O . LYS A 1 94 ? -23.911 -22.261 20.420 1.00 97.00 94 LYS A O 1
ATOM 735 N N . ILE A 1 95 ? -23.456 -20.922 18.676 1.00 98.00 95 ILE A N 1
ATOM 736 C CA . ILE A 1 95 ? -24.504 -19.930 18.956 1.00 98.00 95 ILE A CA 1
ATOM 737 C C . ILE A 1 95 ? -25.889 -20.591 18.931 1.00 98.00 95 ILE A C 1
ATOM 739 O O . ILE A 1 95 ? -26.664 -20.401 19.864 1.00 98.00 95 ILE A O 1
ATOM 743 N N . ALA A 1 96 ? -26.191 -21.389 17.901 1.00 97.62 96 ALA A N 1
ATOM 744 C CA . ALA A 1 96 ? -27.468 -22.097 17.808 1.00 97.62 96 ALA A CA 1
ATOM 745 C C . ALA A 1 96 ? -27.653 -23.113 18.951 1.00 97.62 96 ALA A C 1
ATOM 747 O O . ALA A 1 96 ? -28.710 -23.147 19.571 1.00 97.62 96 ALA A O 1
ATOM 748 N N . GLU A 1 97 ? -26.607 -23.879 19.278 1.00 97.12 97 GLU A N 1
ATOM 749 C CA . GLU A 1 97 ? -26.622 -24.849 20.381 1.00 97.12 97 GLU A CA 1
ATOM 750 C C . GLU A 1 97 ? -26.912 -24.186 21.735 1.00 97.12 97 GLU A C 1
ATOM 752 O O . GLU A 1 97 ? -27.771 -24.657 22.476 1.00 97.12 97 GLU A O 1
ATOM 757 N N . VAL A 1 98 ? -26.242 -23.076 22.070 1.00 97.19 98 VAL A N 1
ATOM 758 C CA . VAL A 1 98 ? -26.463 -22.410 23.368 1.00 97.19 98 VAL A CA 1
ATOM 759 C C . VAL A 1 98 ? -27.797 -21.674 23.444 1.00 97.19 98 VAL A C 1
ATOM 761 O O . VAL A 1 98 ? -28.371 -21.591 24.531 1.00 97.19 98 VAL A O 1
ATOM 764 N N . ALA A 1 99 ? -28.317 -21.187 22.313 1.00 97.25 99 ALA A N 1
ATOM 765 C CA . ALA A 1 99 ? -29.632 -20.554 22.247 1.00 97.25 99 ALA A CA 1
ATOM 766 C C . ALA A 1 99 ? -30.772 -21.538 22.576 1.00 97.25 99 ALA A C 1
ATOM 768 O O . ALA A 1 99 ? -31.786 -21.127 23.141 1.00 97.25 99 ALA A O 1
ATOM 769 N N . ASP A 1 100 ? -30.588 -22.834 22.299 1.00 96.69 100 ASP A N 1
ATOM 770 C CA . ASP A 1 100 ? -31.529 -23.890 22.696 1.00 96.69 100 ASP A CA 1
ATOM 771 C C . ASP A 1 100 ? -31.457 -24.220 24.201 1.00 96.69 100 ASP A C 1
ATOM 773 O O . ASP A 1 100 ? -32.417 -24.741 24.777 1.00 96.69 100 ASP A O 1
ATOM 777 N N . LEU A 1 101 ? -30.327 -23.925 24.857 1.00 96.44 101 LEU A N 1
ATOM 778 C CA . LEU A 1 101 ? -30.093 -24.224 26.275 1.00 96.44 101 LEU A CA 1
ATOM 779 C C . LEU A 1 101 ? -30.508 -23.082 27.205 1.00 96.44 101 LEU A C 1
ATOM 781 O O . LEU A 1 101 ? -30.941 -23.329 28.333 1.00 96.44 101 LEU A O 1
ATOM 785 N N . SER A 1 102 ? -30.346 -21.836 26.763 1.00 97.00 102 SER A N 1
ATOM 786 C CA . SER A 1 102 ? -30.620 -20.649 27.568 1.00 97.00 102 SER A CA 1
ATOM 787 C C . SER A 1 102 ? -31.127 -19.504 26.693 1.00 97.00 102 SER A C 1
ATOM 789 O O . SER A 1 102 ? -30.474 -19.178 25.703 1.00 97.00 102 SER A O 1
ATOM 791 N N . PRO A 1 103 ? -32.233 -18.829 27.063 1.00 97.38 103 PRO A N 1
ATOM 792 C CA . PRO A 1 103 ? -32.748 -17.705 26.280 1.00 97.38 103 PRO A CA 1
ATOM 793 C C . PRO A 1 103 ? -31.795 -16.501 26.286 1.00 97.38 103 PRO A C 1
ATOM 795 O O . PRO A 1 103 ? -31.824 -15.695 25.359 1.00 97.38 103 PRO A O 1
ATOM 798 N N . TYR A 1 104 ? -30.953 -16.377 27.319 1.00 98.31 104 TYR A N 1
ATOM 799 C CA . TYR A 1 104 ? -29.965 -15.311 27.459 1.00 98.31 104 TYR A CA 1
ATOM 800 C C . TYR A 1 104 ? -28.612 -15.902 27.823 1.00 98.31 104 TYR A C 1
ATOM 802 O O . TYR A 1 104 ? -28.525 -16.827 28.639 1.00 98.31 104 TYR A O 1
ATOM 810 N N . TYR A 1 105 ? -27.549 -15.384 27.220 1.00 98.44 105 TYR A N 1
ATOM 811 C CA . TYR A 1 105 ? -26.222 -15.941 27.426 1.00 98.44 105 TYR A CA 1
ATOM 812 C C . TYR A 1 105 ? -25.090 -14.999 27.035 1.00 98.44 105 TYR A C 1
ATOM 814 O O . TYR A 1 105 ? -25.262 -14.079 26.234 1.00 98.44 105 TYR A O 1
ATOM 822 N N . LEU A 1 106 ? -23.911 -15.296 27.579 1.00 98.56 106 LEU A N 1
ATOM 823 C CA . LEU A 1 106 ? -22.612 -14.823 27.110 1.00 98.56 106 LEU A CA 1
ATOM 824 C C . LEU A 1 106 ? -21.805 -16.043 26.652 1.00 98.56 106 LEU A C 1
ATOM 826 O O . LEU A 1 106 ? -21.577 -16.949 27.449 1.00 98.56 106 LEU A O 1
ATOM 830 N N . LEU A 1 107 ? -21.397 -16.079 25.385 1.00 98.50 107 LEU A N 1
ATOM 831 C CA . LEU A 1 107 ? -20.632 -17.180 24.796 1.00 98.50 107 LEU A CA 1
ATOM 832 C C . LEU A 1 107 ? -19.244 -16.697 24.379 1.00 98.50 107 LEU A C 1
ATOM 834 O O . LEU A 1 107 ? -19.125 -15.760 23.588 1.00 98.50 107 LEU A O 1
ATOM 838 N N . PHE A 1 108 ? -18.213 -17.392 24.851 1.00 98.44 108 PHE A N 1
ATOM 839 C CA . PHE A 1 108 ? -16.830 -17.218 24.420 1.00 98.44 108 PHE A CA 1
ATOM 840 C C . PHE A 1 108 ? -16.404 -18.344 23.474 1.00 98.44 108 PHE A C 1
ATOM 842 O O . PHE A 1 108 ? -16.540 -19.525 23.792 1.00 98.44 108 PHE A O 1
ATOM 849 N N . GLY A 1 109 ? -15.844 -17.985 22.320 1.00 97.88 109 GLY A N 1
ATOM 850 C CA . GLY A 1 109 ? -15.156 -18.911 21.421 1.00 97.88 109 GLY A CA 1
ATOM 851 C C . GLY A 1 109 ? -13.660 -18.613 21.377 1.00 97.88 109 GLY A C 1
ATOM 852 O O . GLY A 1 109 ? -13.265 -17.482 21.098 1.00 97.88 109 GLY A O 1
ATOM 853 N N . LYS A 1 110 ? -12.810 -19.617 21.602 1.00 97.31 110 LYS A N 1
ATOM 854 C CA . LYS A 1 110 ? -11.347 -19.445 21.639 1.00 97.31 110 LYS A CA 1
ATOM 855 C C . LYS A 1 110 ? -10.654 -20.133 20.469 1.00 97.31 110 LYS A C 1
ATOM 857 O O . LYS A 1 110 ? -10.574 -21.361 20.398 1.00 97.31 110 LYS A O 1
ATOM 862 N N . GLN A 1 111 ? -10.178 -19.351 19.509 1.00 95.94 111 GLN A N 1
ATOM 863 C CA . GLN A 1 111 ? -9.638 -19.847 18.245 1.00 95.94 111 GLN A CA 1
ATOM 864 C C . GLN A 1 111 ? -8.206 -20.343 18.404 1.00 95.94 111 GLN A C 1
ATOM 866 O O . GLN A 1 111 ? -7.314 -19.555 18.700 1.00 95.94 111 GLN A O 1
ATOM 871 N N . SER A 1 112 ? -7.978 -21.629 18.145 1.00 94.62 112 SER A N 1
ATOM 872 C CA . SER A 1 112 ? -6.631 -22.168 17.939 1.00 94.62 112 SER A CA 1
ATOM 873 C C . SER A 1 112 ? -6.345 -22.248 16.443 1.00 94.62 112 SER A C 1
ATOM 875 O O . SER A 1 112 ? -7.164 -22.773 15.686 1.00 94.62 112 SER A O 1
ATOM 877 N N . ASP A 1 113 ? -5.202 -21.718 16.021 1.00 92.25 113 ASP A N 1
ATOM 878 C CA . ASP A 1 113 ? -4.766 -21.677 14.624 1.00 92.25 113 ASP A CA 1
ATOM 879 C C . ASP A 1 113 ? -3.295 -22.099 14.495 1.00 92.25 113 ASP A C 1
ATOM 881 O O . ASP A 1 113 ? -2.656 -22.515 15.468 1.00 92.25 113 ASP A O 1
ATOM 885 N N . ARG A 1 114 ? -2.743 -22.037 13.277 1.00 91.06 114 ARG A N 1
ATOM 886 C CA . ARG A 1 114 ? -1.360 -22.458 12.995 1.00 91.06 114 ARG A CA 1
ATOM 887 C C . ARG A 1 114 ? -0.299 -21.727 13.824 1.00 91.06 114 ARG A C 1
ATOM 889 O O . ARG A 1 114 ? 0.823 -22.216 13.933 1.00 91.06 114 ARG A O 1
ATOM 896 N N . ASN A 1 115 ? -0.639 -20.578 14.402 1.00 89.25 115 ASN A N 1
ATOM 897 C CA . ASN A 1 115 ? 0.245 -19.772 15.235 1.00 89.25 115 ASN A CA 1
ATOM 898 C C . ASN A 1 115 ? 0.148 -20.151 16.722 1.00 89.25 115 ASN A C 1
ATOM 900 O O . ASN A 1 115 ? 0.968 -19.699 17.523 1.00 89.25 115 ASN A O 1
ATOM 904 N N . GLY A 1 116 ? -0.830 -20.970 17.118 1.00 91.69 116 GLY A N 1
ATOM 905 C CA . GLY A 1 116 ? -0.910 -21.593 18.437 1.00 91.69 116 GLY A CA 1
ATOM 906 C C . GLY A 1 116 ? -2.326 -21.686 19.005 1.00 91.69 116 GLY A C 1
ATOM 907 O O . GLY A 1 116 ? -3.328 -21.513 18.317 1.00 91.69 116 GLY A O 1
ATOM 908 N N . ILE A 1 117 ? -2.395 -21.972 20.303 1.00 94.12 117 ILE A N 1
ATOM 909 C CA . ILE A 1 117 ? -3.649 -22.137 21.043 1.00 94.12 117 ILE A CA 1
ATOM 910 C C . ILE A 1 117 ? -4.214 -20.753 21.404 1.00 94.12 117 ILE A C 1
ATOM 912 O O . ILE A 1 117 ? -3.457 -19.865 21.801 1.00 94.12 117 ILE A O 1
ATOM 916 N N . TYR A 1 118 ? -5.531 -20.576 21.251 1.00 94.06 118 TYR A N 1
ATOM 917 C CA . TYR A 1 118 ? -6.290 -19.378 21.659 1.00 94.06 118 TYR A CA 1
ATOM 918 C C . TYR A 1 118 ? -5.719 -18.047 21.148 1.00 94.06 118 TYR A C 1
ATOM 920 O O . TYR A 1 118 ? -5.550 -17.086 21.893 1.00 94.06 118 TYR A O 1
ATOM 928 N N . LYS A 1 119 ? -5.402 -17.965 19.857 1.00 93.62 119 LYS A N 1
ATOM 929 C CA . LYS A 1 119 ? -4.871 -16.748 19.227 1.00 93.62 119 LYS A CA 1
ATOM 930 C C . LYS A 1 119 ? -5.908 -15.660 18.991 1.00 93.62 119 LYS A C 1
ATOM 932 O O . LYS A 1 119 ? -5.531 -14.504 18.828 1.00 93.62 119 LYS A O 1
ATOM 937 N N . LYS A 1 120 ? -7.197 -16.001 19.021 1.00 93.56 120 LYS A N 1
ATOM 938 C CA . LYS A 1 120 ? -8.294 -15.041 18.880 1.00 93.56 120 LYS A CA 1
ATOM 939 C C . LYS A 1 120 ? -9.480 -15.433 19.758 1.00 93.56 120 LYS A C 1
ATOM 941 O O . LYS A 1 120 ? -9.772 -16.618 19.911 1.00 93.56 120 LYS A O 1
ATOM 946 N N . PHE A 1 121 ? -10.167 -14.433 20.300 1.00 96.50 121 PHE A N 1
ATOM 947 C CA . PHE A 1 121 ? -11.429 -14.599 21.015 1.00 96.50 121 PHE A CA 1
ATOM 948 C C . PHE A 1 121 ? -12.592 -14.166 20.128 1.00 96.50 121 PHE A C 1
ATOM 950 O O . PHE A 1 121 ? -12.472 -13.236 19.334 1.00 96.50 121 PHE A O 1
ATOM 957 N N . TRP A 1 122 ? -13.707 -14.860 20.288 1.00 97.38 122 TRP A N 1
ATOM 958 C CA . TRP A 1 122 ? -14.999 -14.568 19.694 1.00 97.38 122 TRP A CA 1
ATOM 959 C C . TRP A 1 122 ? -15.993 -14.418 20.839 1.00 97.38 122 TRP A C 1
ATOM 961 O O . TRP A 1 122 ? -15.940 -15.192 21.798 1.00 97.38 122 TRP A O 1
ATOM 971 N N . VAL A 1 123 ? -16.882 -13.435 20.757 1.00 97.81 123 VAL A N 1
ATOM 972 C CA . VAL A 1 123 ? -17.881 -13.174 21.798 1.00 97.81 123 VAL A CA 1
ATOM 973 C C . VAL A 1 123 ? -19.257 -13.098 21.159 1.00 97.81 123 VAL A C 1
ATOM 975 O O . VAL A 1 123 ? -19.443 -12.400 20.164 1.00 97.81 123 VAL A O 1
ATOM 978 N N . GLU A 1 124 ? -20.232 -13.792 21.738 1.00 98.19 124 GLU A N 1
ATOM 979 C CA . GLU A 1 124 ? -21.653 -13.592 21.455 1.00 98.19 124 GLU A CA 1
ATOM 980 C C . GLU A 1 124 ? -22.390 -13.241 22.743 1.00 98.19 124 GLU A C 1
ATOM 982 O O . GLU A 1 124 ? -22.101 -13.795 23.805 1.00 98.19 124 GLU A O 1
ATOM 987 N N . LEU A 1 125 ? -23.339 -12.312 22.647 1.00 97.94 125 LEU A N 1
ATOM 988 C CA . LEU A 1 125 ? -24.103 -11.841 23.791 1.00 97.94 125 LEU A CA 1
ATOM 989 C C . LEU A 1 125 ? -25.575 -11.704 23.421 1.00 97.94 125 LEU A C 1
ATOM 991 O O . LEU A 1 125 ? -25.940 -10.888 22.574 1.00 97.94 125 LEU A O 1
ATOM 995 N N . VAL A 1 126 ? -26.423 -12.410 24.163 1.00 97.94 126 VAL A N 1
ATOM 996 C CA . VAL A 1 126 ? -27.876 -12.265 24.096 1.00 97.94 126 VAL A CA 1
ATOM 997 C C . VAL A 1 126 ? -28.387 -11.818 25.459 1.00 97.94 126 VAL A C 1
ATOM 999 O O . VAL A 1 126 ? -28.355 -12.563 26.436 1.00 97.94 126 VAL A O 1
ATOM 1002 N N . LEU A 1 127 ? -28.843 -10.566 25.519 1.00 96.88 127 LEU A N 1
ATOM 1003 C CA . LEU A 1 127 ? -29.414 -9.940 26.712 1.00 96.88 127 LEU A CA 1
ATOM 1004 C C . LEU A 1 127 ? -30.948 -10.014 26.695 1.00 96.88 127 LEU A C 1
ATOM 1006 O O . LEU A 1 127 ? -31.529 -9.933 25.610 1.00 96.88 127 LEU A O 1
ATOM 1010 N N . PRO A 1 128 ? -31.621 -10.014 27.861 1.00 96.75 128 PRO A N 1
ATOM 1011 C CA . PRO A 1 128 ? -33.076 -9.920 27.924 1.00 96.75 128 PRO A CA 1
ATOM 1012 C C . PRO A 1 128 ? -33.619 -8.671 27.245 1.00 96.75 128 PRO A C 1
ATOM 1014 O O . PRO A 1 128 ? -33.066 -7.588 27.414 1.00 96.75 128 PRO A O 1
ATOM 1017 N N . ASP A 1 129 ? -34.685 -8.801 26.464 1.00 94.62 129 ASP A N 1
ATOM 1018 C CA . ASP A 1 129 ? -35.383 -7.703 25.778 1.00 94.62 129 ASP A CA 1
ATOM 1019 C C . ASP A 1 129 ? -36.659 -7.247 26.500 1.00 94.62 129 ASP A C 1
ATOM 1021 O O . ASP A 1 129 ? -37.313 -6.298 26.074 1.00 94.62 129 ASP A O 1
ATOM 1025 N N . THR A 1 130 ? -36.962 -7.873 27.634 1.00 93.56 130 THR A N 1
ATOM 1026 C CA . THR A 1 130 ? -38.110 -7.575 28.493 1.00 93.56 130 THR A CA 1
ATOM 1027 C C . THR A 1 130 ? -37.669 -7.081 29.873 1.00 93.56 130 THR A C 1
ATOM 1029 O O . THR A 1 130 ? -36.477 -6.984 30.186 1.00 93.56 130 THR A O 1
ATOM 1032 N N . GLY A 1 131 ? -38.643 -6.740 30.722 1.00 91.06 131 GLY A N 1
ATOM 1033 C CA . GLY A 1 131 ? -38.419 -6.412 32.129 1.00 91.06 131 GLY A CA 1
ATOM 1034 C C . GLY A 1 131 ? -37.467 -5.232 32.310 1.00 91.06 131 GLY A C 1
ATOM 1035 O O . GLY A 1 131 ? -37.566 -4.219 31.620 1.00 91.06 131 GLY A O 1
ATOM 1036 N N . LYS A 1 132 ? -36.507 -5.369 33.229 1.00 89.56 132 LYS A N 1
ATOM 1037 C CA . LYS A 1 132 ? -35.529 -4.309 33.508 1.00 89.56 132 LYS A CA 1
ATOM 1038 C C . LYS A 1 132 ? -34.527 -4.062 32.374 1.00 89.56 132 LYS A C 1
ATOM 1040 O O . LYS A 1 132 ? -33.792 -3.097 32.459 1.00 89.56 132 LYS A O 1
ATOM 1045 N N . PHE A 1 133 ? -34.488 -4.862 31.309 1.00 90.81 133 PHE A N 1
ATOM 1046 C CA . PHE A 1 133 ? -33.613 -4.602 30.156 1.00 90.81 133 PHE A CA 1
ATOM 1047 C C . PHE A 1 133 ? -34.371 -4.114 28.913 1.00 90.81 133 PHE A C 1
ATOM 1049 O O . PHE A 1 133 ? -33.742 -3.750 27.918 1.00 90.81 133 PHE A O 1
ATOM 1056 N N . GLU A 1 134 ? -35.704 -4.021 28.962 1.00 89.94 134 GLU A N 1
ATOM 1057 C CA . GLU A 1 134 ? -36.522 -3.466 27.870 1.00 89.94 134 GLU A CA 1
ATOM 1058 C C . GLU A 1 134 ? -36.084 -2.034 27.513 1.00 89.94 134 GLU A C 1
ATOM 1060 O O . GLU A 1 134 ? -36.066 -1.636 26.346 1.00 89.94 134 GLU A O 1
ATOM 1065 N N . CYS A 1 135 ? -35.626 -1.275 28.516 1.00 87.44 135 CYS A N 1
ATOM 1066 C CA . CYS A 1 135 ? -35.208 0.109 28.333 1.00 87.44 135 CYS A CA 1
ATOM 1067 C C . CYS A 1 135 ? -33.934 0.278 27.493 1.00 87.44 135 CYS A C 1
ATOM 1069 O O . CYS A 1 135 ? -33.732 1.361 26.950 1.00 87.44 135 CYS A O 1
ATOM 1071 N N . LEU A 1 136 ? -33.114 -0.766 27.306 1.00 88.06 136 LEU A N 1
ATOM 1072 C CA . LEU A 1 136 ? -31.893 -0.662 26.497 1.00 88.06 136 LEU A CA 1
ATOM 1073 C C . LEU A 1 136 ? -32.191 -0.181 25.070 1.00 88.06 136 LEU A C 1
ATOM 1075 O O . LEU A 1 136 ? -31.528 0.726 24.580 1.00 88.06 136 LEU A O 1
ATOM 1079 N N . ASN A 1 137 ? -33.242 -0.718 24.444 1.00 83.62 137 ASN A N 1
ATOM 1080 C CA . ASN A 1 137 ? -33.641 -0.332 23.086 1.00 83.62 137 ASN A CA 1
ATOM 1081 C C . ASN A 1 137 ? -34.250 1.080 23.037 1.00 83.62 137 ASN A C 1
ATOM 1083 O O . ASN A 1 137 ? -34.222 1.726 21.991 1.00 83.62 137 ASN A O 1
ATOM 1087 N N . LEU A 1 138 ? -34.805 1.557 24.159 1.00 82.12 138 LEU A N 1
ATOM 1088 C CA . LEU A 1 138 ? -35.327 2.920 24.293 1.00 82.12 138 LEU A CA 1
ATOM 1089 C C . LEU A 1 138 ? -34.202 3.945 24.476 1.00 82.12 138 LEU A C 1
ATOM 1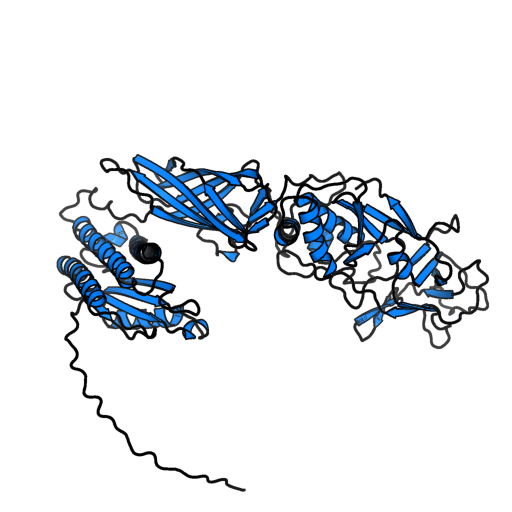091 O O . LEU A 1 138 ? -34.341 5.077 24.021 1.00 82.12 138 LEU A O 1
ATOM 1095 N N . LEU A 1 139 ? -33.114 3.558 25.151 1.00 78.62 139 LEU A N 1
ATOM 1096 C CA . LEU A 1 139 ? -31.930 4.397 25.342 1.00 78.62 139 LEU A CA 1
ATOM 1097 C C . LEU A 1 139 ? -31.135 4.533 24.042 1.00 78.62 139 LEU A C 1
ATOM 1099 O O . LEU A 1 139 ? -30.767 5.641 23.662 1.00 78.62 139 LEU A O 1
ATOM 1103 N N . SER A 1 140 ? -30.894 3.420 23.348 1.00 78.88 140 SER A N 1
ATOM 1104 C CA . SER A 1 140 ? -30.357 3.425 21.990 1.00 78.88 140 SER A CA 1
ATOM 1105 C C . SER A 1 140 ? -30.666 2.098 21.283 1.00 78.88 140 SER A C 1
ATOM 1107 O O . SER A 1 140 ? -30.445 1.030 21.859 1.00 78.88 140 SER A O 1
ATOM 1109 N N . PRO A 1 141 ? -31.107 2.118 20.010 1.00 80.00 141 PRO A N 1
ATOM 1110 C CA . PRO A 1 141 ? -31.338 0.891 19.249 1.00 80.00 141 PRO A CA 1
ATOM 1111 C C . PRO A 1 141 ? -30.056 0.070 19.012 1.00 80.00 141 PRO A C 1
ATOM 1113 O O . PRO A 1 141 ? -30.149 -1.122 18.731 1.00 80.00 141 PRO A O 1
ATOM 1116 N N . THR A 1 142 ? -28.864 0.668 19.134 1.00 80.12 142 THR A N 1
ATOM 1117 C CA . THR A 1 142 ? -27.562 -0.004 18.942 1.00 80.12 142 THR A CA 1
ATOM 1118 C C . THR A 1 142 ? -26.928 -0.493 20.244 1.00 80.12 142 THR A C 1
ATOM 1120 O O . THR A 1 142 ? -25.953 -1.244 20.205 1.00 80.12 142 THR A O 1
ATOM 1123 N N . LEU A 1 143 ? -27.498 -0.142 21.401 1.00 84.25 143 LEU A N 1
ATOM 1124 C CA . LEU A 1 143 ? -26.861 -0.301 22.710 1.00 84.25 143 LEU A CA 1
ATOM 1125 C C . LEU A 1 143 ? -26.439 -1.736 23.031 1.00 84.25 143 LEU A C 1
ATOM 1127 O O . LEU A 1 143 ? -25.374 -1.972 23.585 1.00 84.25 143 LEU A O 1
ATOM 1131 N N . ARG A 1 144 ? -27.253 -2.724 22.654 1.00 91.00 144 ARG A N 1
ATOM 1132 C CA . ARG A 1 144 ? -26.935 -4.146 22.872 1.00 91.00 144 ARG A CA 1
ATOM 1133 C C . ARG A 1 144 ? -25.705 -4.586 22.084 1.00 91.00 144 ARG A C 1
ATOM 1135 O O . ARG A 1 144 ? -24.854 -5.292 22.620 1.00 91.00 144 ARG A O 1
ATOM 1142 N N . SER A 1 145 ? -25.604 -4.137 20.833 1.00 86.31 145 SER A N 1
ATOM 1143 C CA . SER A 1 145 ? -24.429 -4.382 19.995 1.00 86.31 145 SER A CA 1
ATOM 1144 C C . SER A 1 145 ? -23.199 -3.686 20.574 1.00 86.31 145 SER A C 1
ATOM 1146 O O . SER A 1 145 ? -22.113 -4.257 20.566 1.00 86.31 145 SER A O 1
ATOM 1148 N N . GLU A 1 146 ? -23.364 -2.487 21.131 1.00 81.25 146 GLU A N 1
ATOM 1149 C CA . GLU A 1 146 ? -22.282 -1.752 21.794 1.00 81.25 146 GLU A CA 1
ATOM 1150 C C . GLU A 1 146 ? -21.808 -2.452 23.082 1.00 81.25 146 GLU A C 1
ATOM 1152 O O . GLU A 1 146 ? -20.604 -2.551 23.318 1.00 81.25 146 GLU A O 1
ATOM 1157 N N . ILE A 1 147 ? -22.729 -3.017 23.878 1.00 89.56 147 ILE A N 1
ATOM 1158 C CA . ILE A 1 147 ? -22.404 -3.867 25.039 1.00 89.56 147 ILE A CA 1
ATOM 1159 C C . ILE A 1 147 ? -21.566 -5.066 24.613 1.00 89.56 147 ILE A C 1
ATOM 1161 O O . ILE A 1 147 ? -20.497 -5.299 25.179 1.00 89.56 147 ILE A O 1
ATOM 1165 N N . LYS A 1 148 ? -22.008 -5.793 23.587 1.00 93.88 148 LYS A N 1
ATOM 1166 C CA . LYS A 1 148 ? -21.260 -6.928 23.041 1.00 93.88 148 LYS A CA 1
ATOM 1167 C C . LYS A 1 148 ? -19.847 -6.519 22.611 1.00 93.88 148 LYS A C 1
ATOM 1169 O O . LYS A 1 148 ? -18.880 -7.138 23.048 1.00 93.88 148 LYS A O 1
ATOM 1174 N N . GLN A 1 149 ? -19.723 -5.450 21.822 1.00 83.06 149 GLN A N 1
ATOM 1175 C CA . GLN A 1 149 ? -18.427 -4.938 21.363 1.00 83.06 149 GLN A CA 1
ATOM 1176 C C . GLN A 1 149 ? -17.520 -4.519 22.526 1.00 83.06 149 GLN A C 1
ATOM 1178 O O . GLN A 1 149 ? -16.311 -4.733 22.465 1.00 83.06 149 GLN A O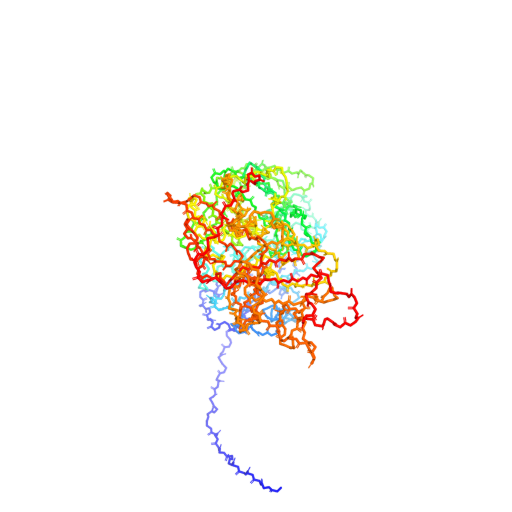 1
ATOM 1183 N N . LYS A 1 150 ? -18.076 -3.959 23.611 1.00 85.00 150 LYS A N 1
ATOM 1184 C CA . LYS A 1 150 ? -17.295 -3.589 24.802 1.00 85.00 150 LYS A CA 1
ATOM 1185 C C . LYS A 1 150 ? -16.698 -4.823 25.460 1.00 85.00 150 LYS A C 1
ATOM 1187 O O . LYS A 1 150 ? -15.529 -4.791 25.834 1.00 85.00 150 LYS A O 1
ATOM 1192 N N . ILE A 1 151 ? -17.486 -5.886 25.606 1.00 93.31 151 ILE A N 1
ATOM 1193 C CA . ILE A 1 151 ? -17.017 -7.148 26.186 1.00 93.31 151 ILE A CA 1
ATOM 1194 C C . ILE A 1 151 ? -15.919 -7.739 25.308 1.00 93.31 151 ILE A C 1
ATOM 1196 O O . ILE A 1 151 ? -14.854 -8.062 25.821 1.00 93.31 151 ILE A O 1
ATOM 1200 N N . GLU A 1 152 ? -16.139 -7.817 23.995 1.00 92.38 152 GLU A N 1
ATOM 1201 C CA . GLU A 1 152 ? -15.142 -8.315 23.042 1.00 92.38 152 GLU A CA 1
ATOM 1202 C C . GLU A 1 152 ? -13.827 -7.531 23.139 1.00 92.38 152 GLU A C 1
ATOM 1204 O O . GLU A 1 152 ? -12.761 -8.118 23.325 1.00 92.38 152 GLU A O 1
ATOM 1209 N N . TYR A 1 153 ? -13.905 -6.199 23.137 1.00 83.88 153 TYR A N 1
ATOM 1210 C CA . TYR A 1 153 ? -12.754 -5.320 23.325 1.00 83.88 153 TYR A CA 1
ATOM 1211 C C . TYR A 1 153 ? -12.038 -5.565 24.666 1.00 83.88 153 TYR A C 1
ATOM 1213 O O . TYR A 1 153 ? -10.808 -5.630 24.703 1.00 83.88 153 TYR A O 1
ATOM 1221 N N . VAL A 1 154 ? -12.772 -5.699 25.776 1.00 87.50 154 VAL A N 1
ATOM 1222 C CA . VAL A 1 154 ? -12.186 -5.938 27.109 1.00 87.50 154 VAL A CA 1
ATOM 1223 C C . VAL A 1 154 ? -11.473 -7.285 27.159 1.00 87.50 154 VAL A C 1
ATOM 1225 O O . VAL A 1 154 ? -10.355 -7.353 27.665 1.00 87.50 154 VAL A O 1
ATOM 1228 N N . VAL A 1 155 ? -12.086 -8.329 26.602 1.00 94.62 155 VAL A N 1
ATOM 1229 C CA . VAL A 1 155 ? -11.524 -9.684 26.543 1.00 94.62 155 VAL A CA 1
ATOM 1230 C C . VAL A 1 155 ? -10.223 -9.673 25.749 1.00 94.62 155 VAL A C 1
ATOM 1232 O O . VAL A 1 155 ? -9.186 -10.099 26.258 1.00 94.62 155 VAL A O 1
ATOM 1235 N N . VAL A 1 156 ? -10.243 -9.115 24.534 1.00 87.00 156 VAL A N 1
ATOM 1236 C CA . VAL A 1 156 ? -9.055 -9.043 23.673 1.00 87.00 156 VAL A CA 1
ATOM 1237 C C . VAL A 1 156 ? -7.939 -8.250 24.352 1.00 87.00 156 VAL A C 1
ATOM 1239 O O . VAL A 1 156 ? -6.806 -8.723 24.416 1.00 87.00 156 VAL A O 1
ATOM 1242 N N . ASN A 1 157 ? -8.234 -7.087 24.935 1.00 79.69 157 ASN A N 1
ATOM 1243 C CA . ASN A 1 157 ? -7.199 -6.281 25.588 1.00 79.69 157 ASN A CA 1
ATOM 1244 C C . ASN A 1 157 ? -6.638 -6.909 26.860 1.00 79.69 157 ASN A C 1
ATOM 1246 O O . ASN A 1 157 ? -5.440 -6.790 27.115 1.00 79.69 157 ASN A O 1
ATOM 1250 N N . ALA A 1 158 ? -7.474 -7.559 27.668 1.00 90.56 158 ALA A N 1
ATOM 1251 C CA . ALA A 1 158 ? -7.005 -8.297 28.833 1.00 90.56 158 ALA A CA 1
ATOM 1252 C C . ALA A 1 158 ? -6.050 -9.422 28.405 1.00 90.56 158 ALA A C 1
ATOM 1254 O O . ALA A 1 158 ? -4.979 -9.566 28.992 1.00 90.56 158 ALA A O 1
ATOM 1255 N N . TYR A 1 159 ? -6.369 -10.134 27.321 1.00 94.00 159 TYR A N 1
ATOM 1256 C CA . TYR A 1 159 ? -5.496 -11.166 26.768 1.00 94.00 159 TYR A CA 1
ATOM 1257 C C . TYR A 1 159 ? -4.162 -10.612 26.249 1.00 94.00 159 TYR A C 1
ATOM 1259 O O . TYR A 1 159 ? -3.097 -11.148 26.567 1.00 94.00 159 TYR A O 1
ATOM 1267 N N . LEU A 1 160 ? -4.202 -9.498 25.506 1.00 81.12 160 LEU A N 1
ATOM 1268 C CA . LEU A 1 160 ? -3.003 -8.815 25.009 1.00 81.12 160 LEU A CA 1
ATOM 1269 C C . LEU A 1 160 ? -2.099 -8.349 26.161 1.00 81.12 160 LEU A C 1
ATOM 1271 O O . LEU A 1 160 ? -0.889 -8.572 26.120 1.00 81.12 160 LEU A O 1
ATOM 1275 N N . LYS A 1 161 ? -2.674 -7.763 27.222 1.00 82.12 161 LYS A N 1
ATOM 1276 C CA . LYS A 1 161 ? -1.936 -7.329 28.426 1.00 82.12 161 LYS A CA 1
ATOM 1277 C C . LYS A 1 161 ? -1.273 -8.492 29.167 1.00 82.12 161 LYS A C 1
ATOM 1279 O O . LYS A 1 161 ? -0.227 -8.297 29.781 1.00 82.12 161 LYS A O 1
ATOM 1284 N N . SER A 1 162 ? -1.840 -9.689 29.066 1.00 91.25 162 SER A N 1
ATOM 1285 C CA . SER A 1 162 ? -1.258 -10.930 29.584 1.00 91.25 162 SER A CA 1
ATOM 1286 C C . SER A 1 162 ? -0.249 -11.584 28.629 1.00 91.25 162 SER A C 1
ATOM 1288 O O . SER A 1 162 ? 0.130 -12.736 28.827 1.00 91.25 162 SER A O 1
ATOM 1290 N N . GLY A 1 163 ? 0.202 -10.874 27.588 1.00 89.50 163 GLY A N 1
ATOM 1291 C CA . GLY A 1 163 ? 1.213 -11.359 26.648 1.00 89.50 163 GLY A CA 1
ATOM 1292 C C . GLY A 1 163 ? 0.679 -12.314 25.580 1.00 89.50 163 GLY A C 1
ATOM 1293 O O . GLY A 1 163 ? 1.476 -12.958 24.903 1.00 89.50 163 GLY A O 1
ATOM 1294 N N . SER A 1 164 ? -0.646 -12.408 25.400 1.00 90.56 164 SER A N 1
ATOM 1295 C CA . SER A 1 164 ? -1.287 -13.330 24.442 1.00 90.56 164 SER A CA 1
ATOM 1296 C C . SER A 1 164 ? -0.892 -14.803 24.635 1.00 90.56 164 SER A C 1
ATOM 1298 O O . SER A 1 164 ? -0.784 -15.571 23.670 1.00 90.56 164 SER A O 1
ATOM 1300 N N . ASP A 1 165 ? -0.624 -15.182 25.884 1.00 93.38 165 ASP A N 1
ATOM 1301 C CA . ASP A 1 165 ? -0.330 -16.553 26.281 1.00 93.38 165 ASP A CA 1
ATOM 1302 C C . ASP A 1 165 ? -1.635 -17.254 26.679 1.00 93.38 165 ASP A C 1
ATOM 1304 O O . ASP A 1 165 ? -2.375 -16.792 27.551 1.00 93.38 165 ASP A O 1
ATOM 1308 N N . TYR A 1 166 ? -1.902 -18.393 26.036 1.00 94.94 166 TYR A N 1
ATOM 1309 C CA . TYR A 1 166 ? -3.103 -19.203 26.236 1.00 94.94 166 TYR A CA 1
ATOM 1310 C C . TYR A 1 166 ? -3.275 -19.658 27.690 1.00 94.94 166 TYR A C 1
ATOM 1312 O O . TYR A 1 166 ? -4.395 -19.958 28.098 1.00 94.94 166 TYR A O 1
ATOM 1320 N N . LEU A 1 167 ? -2.203 -19.670 28.491 1.00 96.25 167 LEU A N 1
ATOM 1321 C CA . LEU A 1 167 ? -2.261 -19.930 29.930 1.00 96.25 167 LEU A CA 1
ATOM 1322 C C . LEU A 1 167 ? -3.023 -18.858 30.725 1.00 96.25 167 LEU A C 1
ATOM 1324 O O . LEU A 1 167 ? -3.375 -19.117 31.871 1.00 96.25 167 LEU A O 1
ATOM 1328 N N . TYR A 1 168 ? -3.300 -17.692 30.136 1.00 96.38 168 TYR A N 1
ATOM 1329 C CA . TYR A 1 168 ? -4.049 -16.594 30.755 1.00 96.38 168 TYR A CA 1
ATOM 1330 C C . TYR A 1 168 ? -5.392 -16.316 30.065 1.00 96.38 168 TYR A C 1
ATOM 1332 O O . TYR A 1 168 ? -5.935 -15.215 30.183 1.00 96.38 168 TYR A O 1
ATOM 1340 N N . PHE A 1 169 ? -5.951 -17.289 29.338 1.00 96.75 169 PHE A N 1
ATOM 1341 C CA . PHE A 1 169 ? -7.264 -17.129 28.699 1.00 96.75 169 PHE A CA 1
ATOM 1342 C C . PHE A 1 169 ? -8.372 -16.801 29.717 1.00 96.75 169 PHE A C 1
ATOM 1344 O O . PHE A 1 169 ? -9.288 -16.037 29.420 1.00 96.75 169 PHE A O 1
ATOM 1351 N N . ASP A 1 170 ? -8.267 -17.340 30.934 1.00 97.69 170 ASP A N 1
ATOM 1352 C CA . ASP A 1 170 ? -9.229 -17.141 32.013 1.00 97.69 170 ASP A CA 1
ATOM 1353 C C . ASP A 1 170 ? -9.239 -15.696 32.513 1.00 97.69 170 ASP A C 1
ATOM 1355 O O . ASP A 1 170 ? -10.295 -15.172 32.851 1.00 97.69 170 ASP A O 1
ATOM 1359 N N . VAL A 1 171 ? -8.091 -15.012 32.489 1.00 97.12 171 VAL A N 1
ATOM 1360 C CA . VAL A 1 171 ? -8.001 -13.582 32.819 1.00 97.12 171 VAL A CA 1
ATOM 1361 C C . VAL A 1 171 ? -8.811 -12.756 31.818 1.00 97.12 171 VAL A C 1
ATOM 1363 O O . VAL A 1 171 ? -9.512 -11.823 32.214 1.00 97.12 171 VAL A O 1
ATOM 1366 N N . ALA A 1 172 ? -8.748 -13.117 30.535 1.00 97.12 172 ALA A N 1
ATOM 1367 C CA . ALA A 1 172 ? -9.462 -12.435 29.463 1.00 97.12 172 ALA A CA 1
ATOM 1368 C C . ALA A 1 172 ? -10.981 -12.643 29.546 1.00 97.12 172 ALA A C 1
ATOM 1370 O O . ALA A 1 172 ? -11.738 -11.670 29.551 1.00 97.12 172 ALA A O 1
ATOM 1371 N N . GLU A 1 173 ? -11.432 -13.894 29.672 1.00 98.12 173 GLU A N 1
ATOM 1372 C CA . GLU A 1 173 ? -12.858 -14.209 29.825 1.00 98.12 173 GLU A CA 1
ATOM 1373 C C . GLU A 1 173 ? -13.431 -13.606 31.107 1.00 98.12 173 GLU A C 1
ATOM 1375 O O . GLU A 1 173 ? -14.474 -12.952 31.066 1.00 98.12 173 GLU A O 1
ATOM 1380 N N . LYS A 1 174 ? -12.722 -13.741 32.236 1.00 98.00 174 LYS A N 1
ATOM 1381 C CA . LYS A 1 174 ? -13.133 -13.151 33.513 1.00 98.00 174 LYS A CA 1
ATOM 1382 C C . LYS A 1 174 ? -13.297 -11.638 33.410 1.00 98.00 174 LYS A C 1
ATOM 1384 O O . LYS A 1 174 ? -14.283 -11.117 33.922 1.00 98.00 174 LYS A O 1
ATOM 1389 N N . ALA A 1 175 ? -12.386 -10.939 32.731 1.00 96.31 175 ALA A N 1
ATOM 1390 C CA . ALA A 1 175 ? -12.517 -9.500 32.511 1.00 96.31 175 ALA A CA 1
ATOM 1391 C C . ALA A 1 175 ? -13.791 -9.156 31.718 1.00 96.31 175 ALA A C 1
ATOM 1393 O O . ALA A 1 175 ? -14.496 -8.213 32.072 1.00 96.31 175 ALA A O 1
ATOM 1394 N N . GLY A 1 176 ? -14.125 -9.943 30.689 1.00 96.62 176 GLY A N 1
ATOM 1395 C CA . GLY A 1 176 ? -15.380 -9.795 29.948 1.00 96.62 176 GLY A CA 1
ATOM 1396 C C . GLY A 1 176 ? -16.628 -10.048 30.802 1.00 96.62 176 GLY A C 1
ATOM 1397 O O . GLY A 1 176 ? -17.581 -9.270 30.741 1.00 96.62 176 GLY A O 1
ATOM 1398 N N . ILE A 1 177 ? -16.608 -11.103 31.625 1.00 98.38 177 ILE A N 1
ATOM 1399 C CA . ILE A 1 177 ? -17.698 -11.467 32.547 1.00 98.38 177 ILE A CA 1
ATOM 1400 C C . ILE A 1 177 ? -17.911 -10.375 33.601 1.00 98.38 177 ILE A C 1
ATOM 1402 O O . ILE A 1 177 ? -19.043 -9.935 33.797 1.00 98.38 177 ILE A O 1
ATOM 1406 N N . ASP A 1 178 ? -16.840 -9.927 34.261 1.00 96.81 178 ASP A N 1
ATOM 1407 C CA . ASP A 1 178 ? -16.904 -8.895 35.300 1.00 96.81 178 ASP A CA 1
ATOM 1408 C C . ASP A 1 178 ? -17.425 -7.571 34.712 1.00 96.81 178 ASP A C 1
ATOM 1410 O O . ASP A 1 178 ? -18.318 -6.948 35.288 1.00 96.81 178 ASP A O 1
ATOM 1414 N N . VAL A 1 179 ? -16.969 -7.182 33.513 1.00 93.56 179 VAL A N 1
ATOM 1415 C CA . VAL A 1 179 ? -17.495 -5.990 32.831 1.00 93.56 179 VAL A CA 1
ATOM 1416 C C . VAL A 1 179 ? -18.982 -6.137 32.521 1.00 93.56 179 VAL A C 1
ATOM 1418 O O . VAL A 1 179 ? -19.746 -5.216 32.804 1.00 93.56 179 VAL A O 1
ATOM 1421 N N . LEU A 1 180 ? -19.444 -7.283 32.010 1.00 95.69 180 LEU A N 1
ATOM 1422 C CA . LEU A 1 180 ? -20.880 -7.490 31.799 1.00 95.69 180 LEU A CA 1
ATOM 1423 C C . LEU A 1 180 ? -21.676 -7.464 33.108 1.00 95.69 180 LEU A C 1
ATOM 1425 O O . LEU A 1 180 ? -22.803 -6.970 33.126 1.00 95.69 180 LEU A O 1
ATOM 1429 N N . GLN A 1 181 ? -21.102 -7.949 34.206 1.00 96.31 181 GLN A N 1
ATOM 1430 C CA . GLN A 1 181 ? -21.751 -7.946 35.514 1.00 96.31 181 GLN A CA 1
ATOM 1431 C C . GLN A 1 181 ? -21.962 -6.519 36.021 1.00 96.31 181 GLN A C 1
ATOM 1433 O O . GLN A 1 181 ? -23.067 -6.183 36.453 1.00 96.31 181 GLN A O 1
ATOM 1438 N N . GLU A 1 182 ? -20.956 -5.656 35.899 1.00 91.56 182 GLU A N 1
ATOM 1439 C CA . GLU A 1 182 ? -21.090 -4.232 36.215 1.00 91.56 182 GLU A CA 1
ATOM 1440 C C . GLU A 1 182 ? -22.154 -3.545 35.349 1.00 91.56 182 GLU A C 1
ATOM 1442 O O . GLU A 1 182 ? -22.968 -2.769 35.856 1.00 91.56 182 GLU A O 1
ATOM 1447 N N . ILE A 1 183 ? -22.173 -3.850 34.048 1.00 89.19 183 ILE A N 1
ATOM 1448 C CA . ILE A 1 183 ? -23.149 -3.319 33.086 1.00 89.19 183 ILE A CA 1
ATOM 1449 C C . ILE A 1 183 ? -24.565 -3.743 33.474 1.00 89.19 183 ILE A C 1
ATOM 1451 O O . ILE A 1 183 ? -25.466 -2.906 33.544 1.00 89.19 183 ILE A O 1
ATOM 1455 N N . ALA A 1 184 ? -24.760 -5.030 33.759 1.00 92.88 184 ALA A N 1
ATOM 1456 C CA . ALA A 1 184 ? -26.046 -5.584 34.151 1.00 92.88 184 ALA A CA 1
ATOM 1457 C C . ALA A 1 184 ? -26.572 -4.912 35.425 1.00 92.88 184 ALA A C 1
ATOM 1459 O O . ALA A 1 184 ? -27.722 -4.475 35.439 1.00 92.88 184 ALA A O 1
ATOM 1460 N N . VAL A 1 185 ? -25.738 -4.753 36.461 1.00 91.31 185 VAL A N 1
ATOM 1461 C CA . VAL A 1 185 ? -26.123 -4.069 37.710 1.00 91.31 185 VAL A CA 1
ATOM 1462 C C . VAL A 1 185 ? -26.535 -2.620 37.437 1.00 91.31 185 VAL A C 1
ATOM 1464 O O . VAL A 1 185 ? -27.643 -2.224 37.800 1.00 91.31 185 VAL A O 1
ATOM 1467 N N . LYS A 1 186 ? -25.702 -1.855 36.720 1.00 86.31 186 LYS A N 1
ATOM 1468 C CA . LYS A 1 186 ? -25.977 -0.445 36.394 1.00 86.31 186 LYS A CA 1
ATOM 1469 C C . LYS A 1 186 ? -27.281 -0.273 35.616 1.00 86.31 186 LYS A C 1
ATOM 1471 O O . LYS A 1 186 ? -28.090 0.589 35.951 1.00 86.31 186 LYS A O 1
ATOM 1476 N N . TYR A 1 187 ? -27.524 -1.104 34.603 1.00 85.62 187 TYR A N 1
ATOM 1477 C CA . TYR A 1 187 ? -28.753 -1.011 33.813 1.00 85.62 187 TYR A CA 1
ATOM 1478 C C . TYR A 1 187 ? -29.991 -1.482 34.556 1.00 85.62 187 TYR A C 1
ATOM 1480 O O . TYR A 1 187 ? -31.059 -0.910 34.367 1.00 85.62 187 TYR A O 1
ATOM 1488 N N . THR A 1 188 ? -29.854 -2.464 35.440 1.00 86.75 188 THR A N 1
ATOM 1489 C CA . THR A 1 188 ? -30.953 -2.904 36.303 1.00 86.75 188 THR A CA 1
ATOM 1490 C C . THR A 1 188 ? -31.445 -1.762 37.197 1.00 86.75 188 THR A C 1
ATOM 1492 O O . THR A 1 188 ? -32.646 -1.653 37.442 1.00 86.75 188 THR A O 1
ATOM 1495 N N . GLU A 1 189 ? -30.537 -0.899 37.658 1.00 82.56 189 GLU A N 1
ATOM 1496 C CA . GLU A 1 189 ? -30.857 0.303 38.438 1.00 82.56 189 GLU A CA 1
ATOM 1497 C C . GLU A 1 189 ? -31.376 1.454 37.561 1.00 82.56 189 GLU A C 1
ATOM 1499 O O . GLU A 1 189 ? -32.354 2.109 37.916 1.00 82.56 189 GLU A O 1
ATOM 1504 N N . CYS A 1 190 ? -30.752 1.685 36.403 1.00 79.44 190 CYS A N 1
ATOM 1505 C CA . CYS A 1 190 ? -31.114 2.746 35.454 1.00 79.44 190 CYS A CA 1
ATOM 1506 C C . CYS A 1 190 ? -32.493 2.527 34.802 1.00 79.44 190 CYS A C 1
ATOM 1508 O O . CYS A 1 190 ? -33.284 3.462 34.662 1.00 79.44 190 CYS A O 1
ATOM 1510 N N . CYS A 1 191 ? -32.801 1.295 34.402 1.00 79.94 191 CYS A N 1
ATOM 1511 C CA . CYS A 1 191 ? -34.046 0.954 33.723 1.00 79.94 191 CYS A CA 1
ATOM 1512 C C . CYS A 1 191 ? -35.234 0.766 34.681 1.00 79.94 191 CYS A C 1
ATOM 1514 O O . CYS A 1 191 ? -36.345 0.483 34.222 1.00 79.94 191 CYS A O 1
ATOM 1516 N N . ASP A 1 192 ? -35.043 0.928 35.993 1.00 79.94 192 ASP A N 1
ATOM 1517 C CA . ASP A 1 192 ? -36.149 0.927 36.943 1.00 79.94 192 ASP A CA 1
ATOM 1518 C C . ASP A 1 192 ? -36.972 2.221 36.787 1.00 79.94 192 ASP A C 1
ATOM 1520 O O . ASP A 1 192 ? -36.582 3.323 37.177 1.00 79.94 192 ASP A O 1
ATOM 1524 N N . LEU A 1 193 ? -38.145 2.088 36.161 1.00 64.25 193 LEU A N 1
ATOM 1525 C CA . LEU A 1 193 ? -39.028 3.203 35.810 1.00 64.25 193 LEU A CA 1
ATOM 1526 C C . LEU A 1 193 ? -39.465 4.042 37.022 1.00 64.25 193 LEU A C 1
ATOM 1528 O O . LEU A 1 193 ? -39.879 5.188 36.835 1.00 64.25 193 LEU A O 1
ATOM 1532 N N . GLN A 1 194 ? -39.383 3.499 38.241 1.00 63.94 194 GLN A N 1
ATOM 1533 C CA . GLN A 1 194 ? -39.788 4.196 39.463 1.00 63.94 194 GLN A CA 1
ATOM 1534 C C . GLN A 1 194 ? -38.691 5.099 40.049 1.00 63.94 194 GLN A C 1
ATOM 1536 O O . GLN A 1 194 ? -39.011 5.990 40.836 1.00 63.94 194 GLN A O 1
ATOM 1541 N N . SER A 1 195 ? -37.424 4.919 39.661 1.00 61.81 195 SER A N 1
ATOM 1542 C CA . SER A 1 195 ? -36.268 5.580 40.286 1.00 61.81 195 SER A CA 1
ATOM 1543 C C . SER A 1 195 ? -35.555 6.603 39.392 1.00 61.81 195 SER A C 1
ATOM 1545 O O . SER A 1 195 ? -34.514 7.112 39.800 1.00 61.81 195 SER A O 1
ATOM 1547 N N . ARG A 1 196 ? -36.102 6.933 38.206 1.00 55.94 196 ARG A N 1
ATOM 1548 C CA . ARG A 1 196 ? -35.478 7.780 37.163 1.00 55.94 196 ARG A CA 1
ATOM 1549 C C . ARG A 1 196 ? -34.932 9.122 37.679 1.00 55.94 196 ARG A C 1
ATOM 1551 O O . ARG A 1 196 ? -35.546 10.175 37.506 1.00 55.94 196 ARG A O 1
ATOM 1558 N N . SER A 1 197 ? -33.714 9.116 38.204 1.00 55.72 197 SER A N 1
ATOM 1559 C CA . SER A 1 197 ? -32.806 10.240 38.032 1.00 55.72 197 SER A CA 1
ATOM 1560 C C . SER A 1 197 ? -32.183 10.056 36.651 1.00 55.72 197 SER A C 1
ATOM 1562 O O . SER A 1 197 ? -31.588 9.019 36.379 1.00 55.72 197 SER A O 1
ATOM 1564 N N . VAL A 1 198 ? -32.355 11.032 35.762 1.00 54.47 198 VAL A N 1
ATOM 1565 C CA . VAL A 1 198 ? -31.911 10.972 34.353 1.00 54.47 198 VAL A CA 1
ATOM 1566 C C . VAL A 1 198 ? -30.394 10.730 34.220 1.00 54.47 198 VAL A C 1
ATOM 1568 O O . VAL A 1 198 ? -29.937 10.290 33.176 1.00 54.47 198 VAL A O 1
ATOM 1571 N N . ASN A 1 199 ? -29.632 10.927 35.299 1.00 57.75 199 ASN A N 1
ATOM 1572 C CA . ASN A 1 199 ? -28.173 10.869 35.311 1.00 57.75 199 ASN A CA 1
ATOM 1573 C C . ASN A 1 199 ? -27.596 9.478 35.660 1.00 57.75 199 ASN A C 1
ATOM 1575 O O . ASN A 1 199 ? -26.380 9.320 35.659 1.00 57.75 199 ASN A O 1
ATOM 1579 N N . SER A 1 200 ? -28.409 8.468 36.012 1.00 54.91 200 SER A N 1
ATOM 1580 C CA . SER A 1 200 ? -27.882 7.140 36.403 1.00 54.91 200 SER A CA 1
ATOM 1581 C C . SER A 1 200 ? -27.604 6.203 35.220 1.00 54.91 200 SER A C 1
ATOM 1583 O O . SER A 1 200 ? -26.950 5.177 35.390 1.00 54.91 200 SER A O 1
ATOM 1585 N N . CYS A 1 201 ? -28.067 6.555 34.018 1.00 61.28 201 CYS A N 1
ATOM 1586 C CA . CYS A 1 201 ? -27.931 5.739 32.809 1.00 61.28 201 CYS A CA 1
ATOM 1587 C C . CYS A 1 201 ? -26.682 6.057 31.968 1.00 61.28 201 CYS A C 1
ATOM 1589 O O . CYS A 1 201 ? -26.457 5.401 30.955 1.00 61.28 201 CYS A O 1
ATOM 1591 N N . ASP A 1 202 ? -25.868 7.032 32.383 1.00 57.22 202 ASP A N 1
ATOM 1592 C CA . ASP A 1 202 ? -24.711 7.511 31.614 1.00 57.22 202 ASP A CA 1
ATOM 1593 C C . ASP A 1 202 ? -23.475 6.601 31.731 1.00 57.22 202 ASP A C 1
ATOM 1595 O O . ASP A 1 202 ? -22.484 6.806 31.049 1.00 57.22 202 ASP A O 1
ATOM 1599 N N . ALA A 1 203 ? -23.501 5.568 32.578 1.00 51.84 203 ALA A N 1
ATOM 1600 C CA . ALA A 1 203 ? -22.307 4.798 32.937 1.00 51.84 203 ALA A CA 1
ATOM 1601 C C . ALA A 1 203 ? -21.896 3.709 31.926 1.00 51.84 203 ALA A C 1
ATOM 1603 O O . ALA A 1 203 ? -21.055 2.860 32.252 1.00 51.84 203 ALA A O 1
ATOM 1604 N N . PHE A 1 204 ? -22.488 3.708 30.733 1.00 54.69 204 PHE A N 1
ATOM 1605 C CA . PHE A 1 204 ? -22.236 2.703 29.716 1.00 54.69 204 PHE A CA 1
ATOM 1606 C C . PHE A 1 204 ? -21.918 3.347 28.376 1.00 54.69 204 PHE A C 1
ATOM 1608 O O . PHE A 1 204 ? -22.790 3.573 27.540 1.00 54.69 204 PHE A O 1
ATOM 1615 N N . VAL A 1 205 ? -20.641 3.635 28.169 1.00 53.44 205 VAL A N 1
ATOM 1616 C CA . VAL A 1 205 ? -20.154 4.093 26.879 1.00 53.44 205 VAL A CA 1
ATOM 1617 C C . VAL A 1 205 ? -18.897 3.311 26.546 1.00 53.44 205 VAL A C 1
ATOM 1619 O O . VAL A 1 205 ? -17.974 3.191 27.355 1.00 53.44 205 VAL A O 1
ATOM 1622 N N . LEU A 1 206 ? -18.905 2.708 25.355 1.00 55.69 206 LEU A N 1
ATOM 1623 C CA . LEU A 1 206 ? -17.699 2.205 24.715 1.00 55.69 206 LEU A CA 1
ATOM 1624 C C . LEU A 1 206 ? -16.606 3.280 24.802 1.00 55.69 206 LEU A C 1
ATOM 1626 O O . LEU A 1 206 ? -16.921 4.458 24.625 1.00 55.69 206 LEU A O 1
ATOM 1630 N N . PRO A 1 207 ? -15.332 2.914 25.033 1.00 66.69 207 PRO A N 1
ATOM 1631 C CA . PRO A 1 207 ? -14.258 3.865 24.785 1.00 66.69 207 PRO A CA 1
ATOM 1632 C C . PRO A 1 207 ? -14.453 4.366 23.353 1.00 66.69 207 PRO A C 1
ATOM 1634 O O . PRO A 1 207 ? -14.848 3.580 22.486 1.00 66.69 207 PRO A O 1
ATOM 1637 N N . ALA A 1 208 ? -14.297 5.674 23.144 1.00 82.81 208 ALA A N 1
ATOM 1638 C CA . ALA A 1 208 ? -14.537 6.284 21.845 1.00 82.81 208 ALA A CA 1
ATOM 1639 C C . ALA A 1 208 ? -13.909 5.416 20.748 1.00 82.81 208 ALA A C 1
ATOM 1641 O O . ALA A 1 208 ? -12.762 5.017 20.890 1.00 82.81 208 ALA A O 1
ATOM 1642 N N . GLN A 1 209 ? -14.646 5.055 19.705 1.00 88.62 209 GLN A N 1
ATOM 1643 C CA . GLN A 1 209 ? -14.115 4.160 18.675 1.00 88.62 209 GLN A CA 1
ATOM 1644 C C . GLN A 1 209 ? -13.622 4.972 17.494 1.00 88.62 209 GLN A C 1
ATOM 1646 O O . GLN A 1 209 ? -14.302 5.903 17.054 1.00 88.62 209 GLN A O 1
ATOM 1651 N N . ILE A 1 210 ? -12.451 4.620 16.970 1.00 94.88 210 ILE A N 1
ATOM 1652 C CA . ILE A 1 210 ? -11.923 5.252 15.769 1.00 94.88 210 ILE A CA 1
ATOM 1653 C C . ILE A 1 210 ? -12.902 5.094 14.607 1.00 94.88 210 ILE A C 1
ATOM 1655 O O . ILE A 1 210 ? -13.385 4.002 14.322 1.00 94.88 210 ILE A O 1
ATOM 1659 N N . LYS A 1 211 ? -13.191 6.210 13.942 1.00 95.44 211 LYS A N 1
ATOM 1660 C CA . LYS A 1 211 ? -14.082 6.270 12.785 1.00 95.44 211 LYS A CA 1
ATOM 1661 C C . LYS A 1 211 ? -13.292 6.429 11.498 1.00 95.44 211 LYS A C 1
ATOM 1663 O O . LYS A 1 211 ? -13.488 5.685 10.545 1.00 95.44 211 LYS A O 1
ATOM 1668 N N . GLU A 1 212 ? -12.399 7.410 11.471 1.00 97.69 212 GLU A N 1
ATOM 1669 C CA . GLU A 1 212 ? -11.621 7.734 10.282 1.00 97.69 212 GLU A CA 1
ATOM 1670 C C . GLU A 1 212 ? -10.295 8.415 10.627 1.00 97.69 212 GLU A C 1
ATOM 1672 O O . GLU A 1 212 ? -10.174 9.082 11.660 1.00 97.69 212 GLU A O 1
ATOM 1677 N N . VAL A 1 213 ? -9.319 8.279 9.725 1.00 98.31 213 VAL A N 1
ATOM 1678 C CA . VAL A 1 213 ? -8.046 9.015 9.766 1.00 98.31 213 VAL A CA 1
ATOM 1679 C C . VAL A 1 213 ? -7.785 9.665 8.416 1.00 98.31 213 VAL A C 1
ATOM 1681 O O . VAL A 1 213 ? -7.829 9.006 7.378 1.00 98.31 213 VAL A O 1
ATOM 1684 N N . THR A 1 214 ? -7.480 10.960 8.428 1.00 98.31 214 THR A N 1
ATOM 1685 C CA . THR A 1 214 ? -7.004 11.699 7.252 1.00 98.31 214 THR A CA 1
ATOM 1686 C C . THR A 1 214 ? -5.595 12.211 7.500 1.00 98.31 214 THR A C 1
ATOM 1688 O O . THR A 1 214 ? -5.367 12.975 8.440 1.00 98.31 214 THR A O 1
ATOM 1691 N N . TYR A 1 215 ? -4.655 11.829 6.642 1.00 97.19 215 TYR A N 1
ATOM 1692 C CA . TYR A 1 215 ? -3.274 12.296 6.707 1.00 97.19 215 TYR A CA 1
ATOM 1693 C C . TYR A 1 215 ? -3.065 13.523 5.816 1.00 97.19 215 TYR A C 1
ATOM 1695 O O . TYR A 1 215 ? -3.695 13.677 4.770 1.00 97.19 215 TYR A O 1
ATOM 1703 N N . SER A 1 216 ? -2.203 14.431 6.259 1.00 96.06 216 SER A N 1
ATOM 1704 C CA . SER A 1 216 ? -1.914 15.705 5.595 1.00 96.06 216 SER A CA 1
ATOM 1705 C C . SER A 1 216 ? -0.557 16.264 6.048 1.00 96.06 216 SER A C 1
ATOM 1707 O O . SER A 1 216 ? 0.193 15.603 6.769 1.00 96.06 216 SER A O 1
ATOM 1709 N N . GLY A 1 217 ? -0.241 17.490 5.627 1.00 92.38 217 GLY A N 1
ATOM 1710 C CA . GLY A 1 217 ? 0.989 18.201 5.978 1.00 92.38 217 GLY A CA 1
ATOM 1711 C C . GLY A 1 217 ? 2.014 18.205 4.846 1.00 92.38 217 GLY A C 1
ATOM 1712 O O . GLY A 1 217 ? 1.770 17.668 3.768 1.00 92.38 217 GLY A O 1
ATOM 1713 N N . ASP A 1 218 ? 3.172 18.813 5.096 1.00 88.62 218 ASP A N 1
ATOM 1714 C CA . ASP A 1 218 ? 4.215 19.012 4.076 1.00 88.62 218 ASP A CA 1
ATOM 1715 C C . ASP A 1 218 ? 4.836 17.703 3.572 1.00 88.62 218 ASP A C 1
ATOM 1717 O O . ASP A 1 218 ? 5.384 17.661 2.468 1.00 88.62 218 ASP A O 1
ATOM 1721 N N . ALA A 1 219 ? 4.749 16.640 4.379 1.00 90.38 219 ALA A N 1
ATOM 1722 C CA . ALA A 1 219 ? 5.179 15.305 3.993 1.00 90.38 219 ALA A CA 1
ATOM 1723 C C . ALA A 1 219 ? 4.211 14.626 3.015 1.00 90.38 219 ALA A C 1
ATOM 1725 O O . ALA A 1 219 ? 4.637 13.714 2.317 1.00 90.38 219 ALA A O 1
ATOM 1726 N N . TYR A 1 220 ? 2.931 15.013 2.973 1.00 95.19 220 TYR A N 1
ATOM 1727 C CA . TYR A 1 220 ? 1.913 14.289 2.213 1.00 95.19 220 TYR A CA 1
ATOM 1728 C C . TYR A 1 220 ? 2.045 14.497 0.702 1.00 95.19 220 TYR A C 1
ATOM 1730 O O . TYR A 1 220 ? 2.176 15.623 0.216 1.00 95.19 220 TYR A O 1
ATOM 1738 N N . ILE A 1 221 ? 1.962 13.393 -0.040 1.00 94.94 221 ILE A N 1
ATOM 1739 C CA . ILE A 1 221 ? 1.968 13.362 -1.499 1.00 94.94 221 ILE A CA 1
ATOM 1740 C C . ILE A 1 221 ? 0.628 12.782 -1.961 1.00 94.94 221 ILE A C 1
ATOM 1742 O O . ILE A 1 221 ? 0.290 11.642 -1.645 1.00 94.94 221 ILE A O 1
ATOM 1746 N N . GLU A 1 222 ? -0.140 13.553 -2.736 1.00 94.50 222 GLU A N 1
ATOM 1747 C CA . GLU A 1 222 ? -1.361 13.038 -3.359 1.00 94.50 222 GLU A CA 1
ATOM 1748 C C . GLU A 1 222 ? -0.997 12.029 -4.449 1.00 94.50 222 GLU A C 1
ATOM 1750 O O . GLU A 1 222 ? -0.382 12.390 -5.452 1.00 94.50 222 GLU A O 1
ATOM 1755 N N . MET A 1 223 ? -1.388 10.775 -4.242 1.00 94.62 223 MET A N 1
ATOM 1756 C CA . MET A 1 223 ? -1.128 9.667 -5.151 1.00 94.62 223 MET A CA 1
ATOM 1757 C C . MET A 1 223 ? -2.356 9.369 -6.017 1.00 94.62 223 MET A C 1
ATOM 1759 O O . MET A 1 223 ? -3.500 9.484 -5.572 1.00 94.62 223 MET A O 1
ATOM 1763 N N . LYS A 1 224 ? -2.108 8.956 -7.256 1.00 95.19 224 LYS A N 1
ATOM 1764 C CA . LYS A 1 224 ? -3.090 8.563 -8.260 1.00 95.19 224 LYS A CA 1
ATOM 1765 C C . LYS A 1 224 ? -3.121 7.047 -8.400 1.00 95.19 224 LYS A C 1
ATOM 1767 O O . LYS A 1 224 ? -2.096 6.373 -8.329 1.00 95.19 224 LYS A O 1
ATOM 1772 N N . GLN A 1 225 ? -4.311 6.532 -8.639 1.00 95.69 225 GLN A N 1
ATOM 1773 C CA . GLN A 1 225 ? -4.571 5.139 -8.957 1.00 95.69 225 GLN A CA 1
ATOM 1774 C C . GLN A 1 225 ? -4.140 4.852 -10.398 1.00 95.69 225 GLN A C 1
ATOM 1776 O O . GLN A 1 225 ? -4.265 5.701 -11.279 1.00 95.69 225 GLN A O 1
ATOM 1781 N N . ASP A 1 226 ? -3.639 3.654 -10.646 1.00 94.38 226 ASP A N 1
ATOM 1782 C CA . ASP A 1 226 ? -3.247 3.141 -11.964 1.00 94.38 226 ASP A CA 1
ATOM 1783 C C . ASP A 1 226 ? -3.921 1.795 -12.281 1.00 94.38 226 ASP A C 1
ATOM 1785 O O . ASP A 1 226 ? -3.554 1.117 -13.238 1.00 94.38 226 ASP A O 1
ATOM 1789 N N . GLY A 1 227 ? -4.965 1.449 -11.522 1.00 93.25 227 GLY A N 1
ATOM 1790 C CA . GLY A 1 227 ? -5.846 0.325 -11.808 1.00 93.25 227 GLY A CA 1
ATOM 1791 C C . GLY A 1 227 ? -6.757 0.580 -13.013 1.00 93.25 227 GLY A C 1
ATOM 1792 O O . GLY A 1 227 ? -6.962 1.707 -13.467 1.00 93.25 227 GLY A O 1
ATOM 1793 N N . ASN A 1 228 ? -7.356 -0.492 -13.532 1.00 92.38 228 ASN A N 1
ATOM 1794 C CA . ASN A 1 228 ? -8.100 -0.454 -14.799 1.00 92.38 228 ASN A CA 1
ATOM 1795 C C . ASN A 1 228 ? -9.364 0.431 -14.772 1.00 92.38 228 ASN A C 1
ATOM 1797 O O . ASN A 1 228 ? -9.788 0.921 -15.815 1.00 92.38 228 ASN A O 1
ATOM 1801 N N . VAL A 1 229 ? -9.986 0.624 -13.605 1.00 93.94 229 VAL A N 1
ATOM 1802 C CA . VAL A 1 229 ? -11.284 1.326 -13.470 1.00 93.94 229 VAL A CA 1
ATOM 1803 C C . VAL A 1 229 ? -11.114 2.795 -13.069 1.00 93.94 229 VAL A C 1
ATOM 1805 O O . VAL A 1 229 ? -11.946 3.645 -13.372 1.00 93.94 229 VAL A O 1
ATOM 1808 N N . ASN A 1 230 ? -10.024 3.094 -12.381 1.00 93.69 230 ASN A N 1
ATOM 1809 C CA . ASN A 1 230 ? -9.769 4.316 -11.622 1.00 93.69 230 ASN A CA 1
ATOM 1810 C C . ASN A 1 230 ? -8.461 4.995 -12.053 1.00 93.69 230 ASN A C 1
ATOM 1812 O O . ASN A 1 230 ? -7.953 5.859 -11.342 1.00 93.69 230 ASN A O 1
ATOM 1816 N N . PHE A 1 231 ? -7.930 4.627 -13.221 1.00 94.75 231 PHE A N 1
ATOM 1817 C CA . PHE A 1 231 ? -6.685 5.159 -13.756 1.00 94.75 231 PHE A CA 1
ATOM 1818 C C . PHE A 1 231 ? -6.653 6.698 -13.725 1.00 94.75 231 PHE A C 1
ATOM 1820 O O . PHE A 1 231 ? -7.536 7.375 -14.257 1.00 94.75 231 PHE A O 1
ATOM 1827 N N . GLY A 1 232 ? -5.624 7.255 -13.091 1.00 92.69 232 GLY A N 1
ATOM 1828 C CA . GLY A 1 232 ? -5.397 8.690 -12.938 1.00 92.69 232 GLY A CA 1
ATOM 1829 C C . GLY A 1 232 ? -6.198 9.376 -11.829 1.00 92.69 232 GLY A C 1
ATOM 1830 O O . GLY A 1 232 ? -5.940 10.553 -11.570 1.00 92.69 232 GLY A O 1
ATOM 1831 N N . GLN A 1 233 ? -7.131 8.690 -11.160 1.00 95.00 233 GLN A N 1
ATOM 1832 C CA . GLN A 1 233 ? -7.925 9.272 -10.070 1.00 95.00 233 GLN A CA 1
ATOM 1833 C C . GLN A 1 233 ? -7.145 9.272 -8.749 1.00 95.00 233 GLN A C 1
ATOM 1835 O O . GLN A 1 233 ? -6.470 8.283 -8.455 1.00 95.00 233 GLN A O 1
ATOM 1840 N N . PRO A 1 234 ? -7.246 10.320 -7.912 1.00 95.69 234 PRO A N 1
ATOM 1841 C CA . PRO A 1 234 ? -6.649 10.299 -6.579 1.00 95.69 234 PRO A CA 1
ATOM 1842 C C . PRO A 1 234 ? -7.286 9.201 -5.719 1.00 95.69 234 PRO A C 1
ATOM 1844 O O . PRO A 1 234 ? -8.439 8.820 -5.937 1.00 95.69 234 PRO A O 1
ATOM 1847 N N . PHE A 1 235 ? -6.552 8.683 -4.736 1.00 96.56 235 PHE A N 1
ATOM 1848 C CA . PHE A 1 235 ? -7.138 7.774 -3.747 1.00 96.56 235 PHE A CA 1
ATOM 1849 C C . PHE A 1 235 ? -8.180 8.489 -2.869 1.00 96.56 235 PHE A C 1
ATOM 1851 O O . PHE A 1 235 ? -8.036 9.683 -2.591 1.00 96.56 235 PHE A O 1
ATOM 1858 N N . PRO A 1 236 ? -9.234 7.785 -2.414 1.00 97.06 236 PRO A N 1
ATOM 1859 C CA . PRO A 1 236 ? -10.286 8.405 -1.621 1.00 97.06 236 PRO A CA 1
ATOM 1860 C C . PRO A 1 236 ? -9.775 8.854 -0.247 1.00 97.06 236 PRO A C 1
ATOM 1862 O O . PRO A 1 236 ? -8.950 8.188 0.376 1.00 97.06 236 PRO A O 1
ATOM 1865 N N . ILE A 1 237 ? -10.325 9.962 0.246 1.00 96.94 237 ILE A N 1
ATOM 1866 C CA . ILE A 1 237 ? -10.200 10.409 1.638 1.00 96.94 237 ILE A CA 1
ATOM 1867 C C . ILE A 1 237 ? -11.534 10.167 2.374 1.00 96.94 237 ILE A C 1
ATOM 1869 O O . ILE A 1 237 ? -12.586 10.264 1.735 1.00 96.94 237 ILE A O 1
ATOM 1873 N N . PRO A 1 238 ? -11.538 9.859 3.685 1.00 98.12 238 PRO A N 1
ATOM 1874 C CA . PRO A 1 238 ? -10.371 9.683 4.553 1.00 98.12 238 PRO A CA 1
ATOM 1875 C C . PRO A 1 238 ? -9.535 8.460 4.148 1.00 98.12 238 PRO A C 1
ATOM 1877 O O . PRO A 1 238 ? -10.021 7.557 3.458 1.00 98.12 238 PRO A O 1
ATOM 1880 N N . HIS A 1 239 ? -8.258 8.463 4.532 1.00 97.94 239 HIS A N 1
ATOM 1881 C CA . HIS A 1 239 ? -7.337 7.391 4.158 1.00 97.94 239 HIS A CA 1
ATOM 1882 C C . HIS A 1 239 ? -7.668 6.090 4.876 1.00 97.94 239 HIS A C 1
ATOM 1884 O O . HIS A 1 239 ? -7.609 5.027 4.265 1.00 97.94 239 HIS A O 1
ATOM 1890 N N . TYR A 1 240 ? -8.060 6.195 6.144 1.00 98.31 240 TYR A N 1
ATOM 1891 C CA . TYR A 1 240 ? -8.673 5.112 6.901 1.00 98.31 240 TYR A CA 1
ATOM 1892 C C . TYR A 1 240 ? -10.148 5.421 7.157 1.00 98.31 240 TYR A C 1
ATOM 1894 O O . TYR A 1 240 ? -10.475 6.532 7.585 1.00 98.31 240 TYR A O 1
ATOM 1902 N N . LEU A 1 241 ? -11.017 4.434 6.947 1.00 97.88 241 LEU A N 1
ATOM 1903 C CA . LEU A 1 241 ? -12.432 4.472 7.309 1.00 97.88 241 LEU A CA 1
ATOM 1904 C C . LEU A 1 241 ? -12.843 3.120 7.901 1.00 97.88 241 LEU A C 1
ATOM 1906 O O . LEU A 1 241 ? -12.696 2.099 7.236 1.00 97.88 241 LEU A O 1
ATOM 1910 N N . ASP A 1 242 ? -13.406 3.120 9.105 1.00 95.06 242 ASP A N 1
ATOM 1911 C CA . ASP A 1 242 ? -13.828 1.915 9.843 1.00 95.06 242 ASP A CA 1
ATOM 1912 C C . ASP A 1 242 ? -14.817 1.010 9.081 1.00 95.06 242 ASP A C 1
ATOM 1914 O O . ASP A 1 242 ? -14.848 -0.198 9.290 1.00 95.06 242 ASP A O 1
ATOM 1918 N N . THR A 1 243 ? -15.634 1.574 8.188 1.00 95.12 243 THR A N 1
ATOM 1919 C CA . THR A 1 243 ? -16.585 0.808 7.364 1.00 95.12 243 THR A CA 1
ATOM 1920 C C . THR A 1 243 ? -15.954 0.189 6.121 1.00 95.12 243 THR A C 1
ATOM 1922 O O . THR A 1 243 ? -16.649 -0.503 5.377 1.00 95.12 243 THR A O 1
ATOM 1925 N N . ARG A 1 244 ? -14.685 0.492 5.833 1.00 96.69 244 ARG A N 1
ATOM 1926 C CA . ARG A 1 244 ? -13.975 -0.012 4.661 1.00 96.69 244 ARG A CA 1
ATOM 1927 C C . ARG A 1 244 ? -13.117 -1.225 5.066 1.00 96.69 244 ARG A C 1
ATOM 1929 O O . ARG A 1 244 ? -12.462 -1.158 6.102 1.00 96.69 244 ARG A O 1
ATOM 1936 N N . PRO A 1 245 ? -13.103 -2.326 4.294 1.00 94.31 245 PRO A N 1
ATOM 1937 C CA . PRO A 1 245 ? -12.190 -3.442 4.538 1.00 94.31 245 PRO A CA 1
ATOM 1938 C C . PRO A 1 245 ? -10.719 -3.006 4.560 1.00 94.31 245 PRO A C 1
ATOM 1940 O O . PRO A 1 245 ? -10.336 -2.079 3.845 1.00 94.31 245 PRO A O 1
ATOM 1943 N N . ASP A 1 246 ? -9.886 -3.708 5.333 1.00 93.06 246 ASP A N 1
ATOM 1944 C CA . ASP A 1 246 ? -8.455 -3.400 5.499 1.00 93.06 246 ASP A CA 1
ATOM 1945 C C . ASP A 1 246 ? -7.703 -3.304 4.158 1.00 93.06 246 ASP A C 1
ATOM 1947 O O . ASP A 1 246 ? -6.926 -2.377 3.941 1.00 93.06 246 ASP A O 1
ATOM 1951 N N . ASN A 1 247 ? -7.992 -4.206 3.216 1.00 91.69 247 ASN A N 1
ATOM 1952 C CA . ASN A 1 247 ? -7.368 -4.248 1.888 1.00 91.69 247 ASN A CA 1
ATOM 1953 C C . ASN A 1 247 ? -7.902 -3.192 0.901 1.00 91.69 247 ASN A C 1
ATOM 1955 O O . ASN A 1 247 ? -7.403 -3.095 -0.219 1.00 91.69 247 ASN A O 1
ATOM 1959 N N . GLU A 1 248 ? -8.914 -2.420 1.291 1.00 95.06 248 GLU A N 1
ATOM 1960 C CA . GLU A 1 248 ? -9.479 -1.329 0.495 1.00 95.06 248 GLU A CA 1
ATOM 1961 C C . GLU A 1 248 ? -9.101 0.053 1.062 1.00 95.06 248 GLU A C 1
ATOM 1963 O O . GLU A 1 248 ? -9.421 1.090 0.465 1.00 95.06 248 GLU A O 1
ATOM 1968 N N . GLN A 1 249 ? -8.422 0.109 2.216 1.00 97.62 249 GLN A N 1
ATOM 1969 C CA . GLN A 1 249 ? -7.955 1.367 2.803 1.00 97.62 249 GLN A CA 1
ATOM 1970 C C . GLN A 1 249 ? -7.015 2.097 1.843 1.00 97.62 249 GLN A C 1
ATOM 1972 O O . GLN A 1 249 ? -6.252 1.490 1.090 1.00 97.62 249 GLN A O 1
ATOM 1977 N N . SER A 1 250 ? -7.079 3.428 1.841 1.00 98.00 250 SER A N 1
ATOM 1978 C CA . SER A 1 250 ? -6.296 4.199 0.881 1.00 98.00 250 SER A CA 1
ATOM 1979 C C . SER A 1 250 ? -4.819 4.139 1.265 1.00 98.00 250 SER A C 1
ATOM 1981 O O . SER A 1 250 ? -4.480 4.462 2.408 1.00 98.00 250 SER A O 1
ATOM 1983 N N . PRO A 1 251 ? -3.918 3.774 0.346 1.00 98.00 251 PRO A N 1
ATOM 1984 C CA . PRO A 1 251 ? -2.495 3.888 0.590 1.00 98.00 251 PRO A CA 1
ATOM 1985 C C . PRO A 1 251 ? -2.061 5.354 0.734 1.00 98.00 251 PRO A C 1
ATOM 1987 O O . PRO A 1 251 ? -2.743 6.287 0.299 1.00 98.00 251 PRO A O 1
ATOM 1990 N N . LEU A 1 252 ? -0.890 5.544 1.332 1.00 97.19 252 LEU A N 1
ATOM 1991 C CA . LEU A 1 252 ? -0.307 6.839 1.661 1.00 97.19 252 LEU A CA 1
ATOM 1992 C C . LEU A 1 252 ? 1.073 6.970 1.037 1.00 97.19 252 LEU A C 1
ATOM 1994 O O . LEU A 1 252 ? 1.896 6.076 1.189 1.00 97.19 252 LEU A O 1
ATOM 1998 N N . ALA A 1 253 ? 1.350 8.103 0.399 1.00 97.75 253 ALA A N 1
ATOM 1999 C CA . ALA A 1 253 ? 2.699 8.481 -0.002 1.00 97.75 253 ALA A CA 1
ATOM 2000 C C . ALA A 1 253 ? 3.159 9.673 0.846 1.00 97.75 253 ALA A C 1
ATOM 2002 O O . ALA A 1 253 ? 2.461 10.687 0.943 1.00 97.75 253 ALA A O 1
ATOM 2003 N N . LEU A 1 254 ? 4.315 9.533 1.494 1.00 97.31 254 LEU A N 1
ATOM 2004 C CA . LEU A 1 254 ? 4.866 10.511 2.428 1.00 97.31 254 LEU A CA 1
ATOM 2005 C C . LEU A 1 254 ? 6.360 10.731 2.173 1.00 97.31 254 LEU A C 1
ATOM 2007 O O . LEU A 1 254 ? 7.067 9.811 1.778 1.00 97.31 254 LEU A O 1
ATOM 2011 N N . VAL A 1 255 ? 6.865 11.927 2.466 1.00 96.88 255 VAL A N 1
ATOM 2012 C CA . VAL A 1 255 ? 8.300 12.236 2.386 1.00 96.88 255 VAL A CA 1
ATOM 2013 C C . VAL A 1 255 ? 9.005 11.903 3.704 1.00 96.88 255 VAL A C 1
ATOM 2015 O O . VAL A 1 255 ? 8.686 12.476 4.746 1.00 96.88 255 VAL A O 1
ATOM 2018 N N . GLY A 1 256 ? 10.005 11.024 3.663 1.00 95.31 256 GLY A N 1
ATOM 2019 C CA . GLY A 1 256 ? 10.844 10.682 4.812 1.00 95.31 256 GLY A CA 1
ATOM 2020 C C . GLY A 1 256 ? 11.599 11.889 5.382 1.00 95.31 256 GLY A C 1
ATOM 2021 O O . GLY A 1 256 ? 12.016 12.791 4.656 1.00 95.31 256 GLY A O 1
ATOM 2022 N N . GLY A 1 257 ? 11.777 11.925 6.704 1.00 93.38 257 GLY A N 1
ATOM 2023 C CA . GLY A 1 257 ? 12.424 13.032 7.422 1.00 93.38 257 GLY A CA 1
ATOM 2024 C C . GLY A 1 257 ? 11.558 14.283 7.624 1.00 93.38 257 GLY A C 1
ATOM 2025 O O . GLY A 1 257 ? 12.016 15.231 8.260 1.00 93.38 257 GLY A O 1
ATOM 2026 N N . PHE A 1 258 ? 10.325 14.309 7.107 1.00 94.06 258 PHE A N 1
ATOM 2027 C CA . PHE A 1 258 ? 9.361 15.390 7.335 1.00 94.06 258 PHE A CA 1
ATOM 2028 C C . PHE A 1 258 ? 8.350 15.014 8.424 1.00 94.06 258 PHE A C 1
ATOM 2030 O O . PHE A 1 258 ? 8.266 13.864 8.858 1.00 94.06 258 PHE A O 1
ATOM 2037 N N . ASN A 1 259 ? 7.567 16.001 8.861 1.00 93.19 259 ASN A N 1
ATOM 2038 C CA . ASN A 1 259 ? 6.453 15.771 9.771 1.00 93.19 259 ASN A CA 1
ATOM 2039 C C . ASN A 1 259 ? 5.179 15.445 8.986 1.00 93.19 259 ASN A C 1
ATOM 2041 O O . ASN A 1 259 ? 4.832 16.149 8.035 1.00 93.19 259 ASN A O 1
ATOM 2045 N N . VAL A 1 260 ? 4.463 14.413 9.424 1.00 94.94 260 VAL A N 1
ATOM 2046 C CA . VAL A 1 260 ? 3.115 14.082 8.955 1.00 94.94 260 VAL A CA 1
ATOM 2047 C C . VAL A 1 260 ? 2.086 14.538 9.984 1.00 94.94 260 VAL A C 1
ATOM 2049 O O . VAL A 1 260 ? 2.311 14.415 11.189 1.00 94.94 260 VAL A O 1
ATOM 2052 N N . SER A 1 261 ? 0.955 15.054 9.509 1.00 96.31 261 SER A N 1
ATOM 2053 C CA . SER A 1 261 ? -0.208 15.376 10.334 1.00 96.31 261 SER A CA 1
ATOM 2054 C C . SER A 1 261 ? -1.313 14.346 10.121 1.00 96.31 261 SER A C 1
ATOM 2056 O O . SER A 1 261 ? -1.616 14.002 8.981 1.00 96.31 261 SER A O 1
ATOM 2058 N N . ALA A 1 262 ? -1.945 13.886 11.197 1.00 97.56 262 ALA A N 1
ATOM 2059 C CA . ALA A 1 262 ? -3.090 12.982 11.167 1.00 97.56 262 ALA A CA 1
ATOM 2060 C C . ALA A 1 262 ? -4.291 13.632 11.863 1.00 97.56 262 ALA A C 1
ATOM 2062 O O . ALA A 1 262 ? -4.249 13.897 13.065 1.00 97.56 262 ALA A O 1
ATOM 2063 N N . LEU A 1 263 ? -5.367 13.872 11.113 1.00 97.75 263 LEU A N 1
ATOM 2064 C CA . LEU A 1 263 ? -6.679 14.197 11.661 1.00 97.75 263 LEU A CA 1
ATOM 2065 C C . LEU A 1 263 ? -7.421 12.890 11.932 1.00 97.75 263 LEU A C 1
ATOM 2067 O O . LEU A 1 263 ? -7.826 12.205 10.993 1.00 97.75 263 LEU A O 1
ATOM 2071 N N . VAL A 1 264 ? -7.614 12.569 13.205 1.00 97.62 264 VAL A N 1
ATOM 2072 C CA . VAL A 1 264 ? -8.313 11.357 13.642 1.00 97.62 264 VAL A CA 1
ATOM 2073 C C . VAL A 1 264 ? -9.667 11.740 14.197 1.00 97.62 264 VAL A C 1
ATOM 2075 O O . VAL A 1 264 ? -9.754 12.669 15.008 1.00 97.62 264 VAL A O 1
ATOM 2078 N N . LYS A 1 265 ? -10.712 11.021 13.785 1.00 96.88 265 LYS A N 1
ATOM 2079 C CA . LYS A 1 265 ? -12.053 11.170 14.349 1.00 96.88 265 LYS A CA 1
ATOM 2080 C C . LYS A 1 265 ? -12.506 9.896 15.036 1.00 96.88 265 LYS A C 1
ATOM 2082 O O . LYS A 1 265 ? -12.268 8.799 14.534 1.00 96.88 265 LYS A O 1
ATOM 2087 N N . PHE A 1 266 ? -13.217 10.068 16.142 1.00 94.69 266 PHE A N 1
ATOM 2088 C CA . PHE A 1 266 ? -13.805 8.985 16.917 1.00 94.69 266 PHE A CA 1
ATOM 2089 C C . PHE A 1 266 ? -15.299 9.222 17.117 1.00 94.69 266 PHE A C 1
ATOM 2091 O O . PHE A 1 266 ? -15.740 10.364 17.289 1.00 94.69 266 PHE A O 1
ATOM 2098 N N . ASN A 1 267 ? -16.065 8.139 17.164 1.00 88.75 267 ASN A N 1
ATOM 2099 C CA . ASN A 1 267 ? -17.416 8.161 17.706 1.00 88.75 267 ASN A CA 1
ATOM 2100 C C . ASN A 1 267 ? -17.320 8.098 19.232 1.00 88.75 267 ASN A C 1
ATOM 2102 O O . ASN A 1 267 ? -16.854 7.098 19.776 1.00 88.75 267 ASN A O 1
ATOM 2106 N N . GLY A 1 268 ? -17.726 9.167 19.913 1.00 81.12 268 GLY A N 1
ATOM 2107 C CA . GLY A 1 268 ? -17.912 9.176 21.363 1.00 81.12 268 GLY A CA 1
ATOM 2108 C C . GLY A 1 268 ? -19.397 9.126 21.713 1.00 81.12 268 GLY A C 1
ATOM 2109 O O . GLY A 1 268 ? -20.220 9.606 20.939 1.00 81.12 268 GLY A O 1
ATOM 2110 N N . ASN A 1 269 ? -19.746 8.599 22.892 1.00 74.00 269 ASN A N 1
ATOM 2111 C CA . ASN A 1 269 ? -21.134 8.615 23.383 1.00 74.00 269 ASN A CA 1
ATOM 2112 C C . ASN A 1 269 ? -21.316 9.430 24.686 1.00 74.00 269 ASN A C 1
ATOM 2114 O O . ASN A 1 269 ? -22.447 9.565 25.155 1.00 74.00 269 ASN A O 1
ATOM 2118 N N . GLU A 1 270 ? -20.266 10.068 25.219 1.00 79.00 270 GLU A N 1
ATOM 2119 C CA . GLU A 1 270 ? -20.308 10.953 26.408 1.00 79.00 270 GLU A CA 1
ATOM 2120 C C . GLU A 1 270 ? -19.715 12.324 26.109 1.00 79.00 270 GLU A C 1
ATOM 2122 O O . GLU A 1 270 ? -19.076 12.496 25.079 1.00 79.00 270 GLU A O 1
ATOM 2127 N N . LEU A 1 271 ? -19.892 13.277 27.027 1.00 83.44 271 LEU A N 1
ATOM 2128 C CA . LEU A 1 271 ? -19.118 14.515 27.052 1.00 83.44 271 LEU A CA 1
ATOM 2129 C C . LEU A 1 271 ? -18.007 14.405 28.095 1.00 83.44 271 LEU A C 1
ATOM 2131 O O . LEU A 1 271 ? -18.267 14.076 29.252 1.00 83.44 271 LEU A O 1
ATOM 2135 N N . TYR A 1 272 ? -16.783 14.719 27.691 1.00 88.06 272 TYR A N 1
ATOM 2136 C CA . TYR A 1 272 ? -15.620 14.726 28.573 1.00 88.06 272 TYR A CA 1
ATOM 2137 C C . TYR A 1 272 ? -15.184 16.159 28.889 1.00 88.06 272 TYR A C 1
ATOM 2139 O O . TYR A 1 272 ? -15.297 17.058 28.058 1.00 88.06 272 TYR A O 1
ATOM 2147 N N . GLU A 1 273 ? -14.654 16.374 30.095 1.00 90.81 273 GLU A N 1
ATOM 2148 C CA . GLU A 1 273 ? -14.040 17.653 30.475 1.00 90.81 273 GLU A CA 1
ATOM 2149 C C . GLU A 1 273 ? -12.742 17.866 29.690 1.00 90.81 273 GLU A C 1
ATOM 2151 O O . GLU A 1 273 ? -12.490 18.952 29.171 1.00 90.81 273 GLU A O 1
ATOM 2156 N N . THR A 1 274 ? -11.927 16.813 29.583 1.00 93.94 274 THR A N 1
ATOM 2157 C CA . THR A 1 274 ? -10.710 16.811 28.769 1.00 93.94 274 THR A CA 1
ATOM 2158 C C . THR A 1 274 ? -10.540 15.483 28.054 1.00 93.94 274 THR A C 1
ATOM 2160 O O . THR A 1 274 ? -10.798 14.424 28.629 1.00 93.94 274 THR A O 1
ATOM 2163 N N . ILE A 1 275 ? -10.041 15.548 26.822 1.00 94.44 275 ILE A N 1
ATOM 2164 C CA . ILE A 1 275 ? -9.729 14.384 25.997 1.00 94.44 275 ILE A CA 1
ATOM 2165 C C . ILE A 1 275 ? -8.330 14.565 25.440 1.00 94.44 275 ILE A C 1
ATOM 2167 O O . ILE A 1 275 ? -8.000 15.623 24.900 1.00 94.44 275 ILE A O 1
ATOM 2171 N N . LYS A 1 276 ? -7.515 13.527 25.558 1.00 96.25 276 LYS A N 1
ATOM 2172 C CA . LYS A 1 276 ? -6.173 13.464 24.996 1.00 96.25 276 LYS A CA 1
ATOM 2173 C C . LYS A 1 276 ? -6.054 12.224 24.137 1.00 96.25 276 LYS A C 1
ATOM 2175 O O . LYS A 1 276 ? -6.512 11.159 24.536 1.00 96.25 276 LYS A O 1
ATOM 2180 N N . VAL A 1 277 ? -5.439 12.369 22.974 1.00 96.44 277 VAL A N 1
ATOM 2181 C CA . VAL A 1 277 ? -5.273 11.299 21.988 1.00 96.44 277 VAL A CA 1
ATOM 2182 C C . VAL A 1 277 ? -3.800 11.186 21.628 1.00 96.44 277 VAL A C 1
ATOM 2184 O O . VAL A 1 277 ? -3.100 12.196 21.565 1.00 96.44 277 VAL A O 1
ATOM 2187 N N . ARG A 1 278 ? -3.336 9.960 21.392 1.00 97.00 278 ARG A N 1
ATOM 2188 C CA . ARG A 1 278 ? -2.028 9.661 20.794 1.00 97.00 278 ARG A CA 1
ATOM 2189 C C . ARG A 1 278 ? -2.147 8.461 19.857 1.00 97.00 278 ARG A C 1
ATOM 2191 O O . ARG A 1 278 ? -3.117 7.709 19.941 1.00 97.00 278 ARG A O 1
ATOM 2198 N N . GLY A 1 279 ? -1.157 8.270 18.995 1.00 97.25 279 GLY A N 1
ATOM 2199 C CA . GLY A 1 279 ? -1.084 7.120 18.090 1.00 97.25 279 GLY A CA 1
ATOM 2200 C C . GLY A 1 279 ? 0.305 6.498 18.110 1.00 97.25 279 GLY A C 1
ATOM 2201 O O . GLY A 1 279 ? 1.301 7.218 18.187 1.00 97.25 279 GLY A O 1
ATOM 2202 N N . LYS A 1 280 ? 0.386 5.171 18.048 1.00 96.69 280 LYS A N 1
ATOM 2203 C CA . LYS A 1 280 ? 1.657 4.439 17.994 1.00 96.69 280 LYS A CA 1
ATOM 2204 C C . LYS A 1 280 ? 1.592 3.352 16.942 1.00 96.69 280 LYS A C 1
ATOM 2206 O O . LYS A 1 280 ? 0.598 2.641 16.868 1.00 96.69 280 LYS A O 1
ATOM 2211 N N . GLY A 1 281 ? 2.649 3.199 16.165 1.00 95.81 281 GLY A N 1
ATOM 2212 C CA . GLY A 1 281 ? 2.773 2.106 15.211 1.00 95.81 281 GLY A CA 1
ATOM 2213 C C . GLY A 1 281 ? 4.207 1.634 15.100 1.00 95.81 281 GLY A C 1
ATOM 2214 O O . GLY A 1 281 ? 5.143 2.411 15.290 1.00 95.81 281 GLY A O 1
ATOM 2215 N N . GLU A 1 282 ? 4.380 0.366 14.769 1.00 95.25 282 GLU A N 1
ATOM 2216 C CA . GLU A 1 282 ? 5.681 -0.197 14.438 1.00 95.25 282 GLU A CA 1
ATOM 2217 C C . GLU A 1 282 ? 5.553 -1.198 13.293 1.00 95.25 282 GLU A C 1
ATOM 2219 O O . GLU A 1 282 ? 4.541 -1.885 13.153 1.00 95.25 282 GLU A O 1
ATOM 2224 N N . LYS A 1 283 ? 6.586 -1.272 12.456 1.00 95.44 283 LYS A N 1
ATOM 2225 C CA . LYS A 1 283 ? 6.681 -2.268 11.390 1.00 95.44 283 LYS A CA 1
ATOM 2226 C C . LYS A 1 283 ? 8.132 -2.660 11.181 1.00 95.44 283 LYS A C 1
ATOM 2228 O O . LYS A 1 283 ? 8.997 -1.802 11.021 1.00 95.44 283 LYS A O 1
ATOM 2233 N N . GLU A 1 284 ? 8.399 -3.959 11.160 1.00 95.38 284 GLU A N 1
ATOM 2234 C CA . GLU A 1 284 ? 9.704 -4.482 10.775 1.00 95.38 284 GLU A CA 1
ATOM 2235 C C . GLU A 1 284 ? 9.760 -4.688 9.259 1.00 95.38 284 GLU A C 1
ATOM 2237 O O . GLU A 1 284 ? 8.921 -5.385 8.687 1.00 95.38 284 GLU A O 1
ATOM 2242 N N . VAL A 1 285 ? 10.765 -4.107 8.603 1.00 91.56 285 VAL A N 1
ATOM 2243 C CA . VAL A 1 285 ? 11.024 -4.305 7.174 1.00 91.56 285 VAL A CA 1
ATOM 2244 C C . VAL A 1 285 ? 12.485 -4.683 6.973 1.00 91.56 285 VAL A C 1
ATOM 2246 O O . VAL A 1 285 ? 13.390 -3.874 7.161 1.00 91.56 285 VAL A O 1
ATOM 2249 N N . ALA A 1 286 ? 12.705 -5.944 6.585 1.00 88.44 286 ALA A N 1
ATOM 2250 C CA . ALA A 1 286 ? 14.023 -6.561 6.407 1.00 88.44 286 ALA A CA 1
ATOM 2251 C C . ALA A 1 286 ? 14.997 -6.318 7.573 1.00 88.44 286 ALA A C 1
ATOM 2253 O O . ALA A 1 286 ? 16.132 -5.886 7.367 1.00 88.44 286 ALA A O 1
ATOM 2254 N N . GLY A 1 287 ? 14.545 -6.600 8.795 1.00 90.00 287 GLY A N 1
ATOM 2255 C CA . GLY A 1 287 ? 15.368 -6.492 9.999 1.00 90.00 287 GLY A CA 1
ATOM 2256 C C . GLY A 1 287 ? 15.529 -5.071 10.541 1.00 90.00 287 GLY A C 1
ATOM 2257 O O . GLY A 1 287 ? 16.290 -4.877 11.487 1.00 90.00 287 GLY A O 1
ATOM 2258 N N . ILE A 1 288 ? 14.847 -4.075 9.964 1.00 88.19 288 ILE A N 1
ATOM 2259 C CA . ILE A 1 288 ? 14.805 -2.705 10.485 1.00 88.19 288 ILE A CA 1
ATOM 2260 C C . ILE A 1 288 ? 13.406 -2.439 11.037 1.00 88.19 288 ILE A C 1
ATOM 2262 O O . ILE A 1 288 ? 12.427 -2.483 10.293 1.00 88.19 288 ILE A O 1
ATOM 2266 N N . THR A 1 289 ? 13.312 -2.130 12.330 1.00 94.31 289 THR A N 1
ATOM 2267 C CA . THR A 1 289 ? 12.065 -1.680 12.960 1.00 94.31 289 THR A CA 1
ATOM 2268 C C . THR A 1 289 ? 11.860 -0.193 12.699 1.00 94.31 289 THR A C 1
ATOM 2270 O O . THR A 1 289 ? 12.654 0.643 13.134 1.00 94.31 289 THR A O 1
ATOM 2273 N N . VAL A 1 290 ? 10.777 0.141 12.007 1.00 93.44 290 VAL A N 1
ATOM 2274 C CA . VAL A 1 290 ? 10.320 1.513 11.795 1.00 93.44 290 VAL A CA 1
ATOM 2275 C C . VAL A 1 290 ? 9.220 1.818 12.803 1.00 93.44 290 VAL A C 1
ATOM 2277 O O . VAL A 1 290 ? 8.218 1.110 12.843 1.00 93.44 290 VAL A O 1
ATOM 2280 N N . VAL A 1 291 ? 9.408 2.861 13.614 1.00 93.00 291 VAL A N 1
ATOM 2281 C CA . VAL A 1 291 ? 8.481 3.246 14.689 1.00 93.00 291 VAL A CA 1
ATOM 2282 C C . VAL A 1 291 ? 7.857 4.603 14.383 1.00 93.00 291 VAL A C 1
ATOM 2284 O O . VAL A 1 291 ? 8.555 5.550 14.023 1.00 93.00 291 VAL A O 1
ATOM 2287 N N . PHE A 1 292 ? 6.549 4.701 14.594 1.00 93.38 292 PHE A N 1
ATOM 2288 C CA . PHE A 1 292 ? 5.740 5.904 14.456 1.00 93.38 292 PHE A CA 1
ATOM 2289 C C . PHE A 1 292 ? 5.151 6.265 15.808 1.00 93.38 292 PHE A C 1
ATOM 2291 O O . PHE A 1 292 ? 4.462 5.459 16.431 1.00 93.38 292 PHE A O 1
ATOM 2298 N N . ASN A 1 293 ? 5.397 7.496 16.244 1.00 95.06 293 ASN A N 1
ATOM 2299 C CA . ASN A 1 293 ? 4.815 8.040 17.462 1.00 95.06 293 ASN A CA 1
ATOM 2300 C C . ASN A 1 293 ? 4.130 9.356 17.117 1.00 95.06 293 ASN A C 1
ATOM 2302 O O . ASN A 1 293 ? 4.795 10.328 16.758 1.00 95.06 293 ASN A O 1
ATOM 2306 N N . PHE A 1 294 ? 2.805 9.366 17.187 1.00 94.75 294 PHE A N 1
ATOM 2307 C CA . PHE A 1 294 ? 2.004 10.577 17.134 1.00 94.75 294 PHE A CA 1
ATOM 2308 C C . PHE A 1 294 ? 1.884 11.125 18.551 1.00 94.75 294 PHE A C 1
ATOM 2310 O O . PHE A 1 294 ? 1.330 10.456 19.430 1.00 94.75 294 PHE A O 1
ATOM 2317 N N . ASP A 1 295 ? 2.432 12.320 18.762 1.00 93.12 295 ASP A N 1
ATOM 2318 C CA . ASP A 1 295 ? 2.518 12.940 20.084 1.00 93.12 295 ASP A CA 1
ATOM 2319 C C . ASP A 1 295 ? 1.135 13.153 20.710 1.00 93.12 295 ASP A C 1
ATOM 2321 O O . ASP A 1 295 ? 0.150 13.362 20.006 1.00 93.12 295 ASP A O 1
ATOM 2325 N N . GLU A 1 296 ? 1.065 13.146 22.045 1.00 95.88 296 GLU A N 1
ATOM 2326 C CA . GLU A 1 296 ? -0.165 13.464 22.781 1.00 95.88 296 GLU A CA 1
ATOM 2327 C C . GLU A 1 296 ? -0.725 14.823 22.337 1.00 95.88 296 GLU A C 1
ATOM 2329 O O . GLU A 1 296 ? -0.030 15.838 22.383 1.00 95.88 296 GLU A O 1
ATOM 2334 N N . GLN A 1 297 ? -2.005 14.848 21.969 1.00 96.31 297 GLN A N 1
ATOM 2335 C CA . GLN A 1 297 ? -2.732 16.068 21.634 1.00 96.31 297 GLN A CA 1
ATOM 2336 C C . GLN A 1 297 ? -4.065 16.131 22.362 1.00 96.31 297 GLN A C 1
ATOM 2338 O O . GLN A 1 297 ? -4.724 15.114 22.576 1.00 96.31 297 GLN A O 1
ATOM 2343 N N . VAL A 1 298 ? -4.476 17.348 22.717 1.00 95.38 298 VAL A N 1
ATOM 2344 C CA . VAL A 1 298 ? -5.817 17.599 23.250 1.00 95.38 298 VAL A CA 1
ATOM 2345 C C . VAL A 1 298 ? -6.813 17.528 22.096 1.00 95.38 298 VAL A C 1
ATOM 2347 O O . VAL A 1 298 ? -6.660 18.233 21.098 1.00 95.38 298 VAL A O 1
ATOM 2350 N N . ALA A 1 299 ? -7.825 16.677 22.230 1.00 94.75 299 ALA A N 1
ATOM 2351 C CA . ALA A 1 299 ? -8.879 16.532 21.239 1.00 94.75 299 ALA A CA 1
ATOM 2352 C C . ALA A 1 299 ? -10.037 17.497 21.522 1.00 94.75 299 ALA A C 1
ATOM 2354 O O . ALA A 1 299 ? -10.323 17.830 22.675 1.00 94.75 299 ALA A O 1
ATOM 2355 N N . SER A 1 300 ? -10.723 17.924 20.467 1.00 93.81 300 SER A N 1
ATOM 2356 C CA . SER A 1 300 ? -12.015 18.596 20.580 1.00 93.81 300 SER A CA 1
ATOM 2357 C C . SER A 1 300 ? -13.143 17.569 20.556 1.00 93.81 300 SER A C 1
ATOM 2359 O O . SER A 1 300 ? -13.002 16.495 19.972 1.00 93.81 300 SER A O 1
ATOM 2361 N N . GLN A 1 301 ? -14.271 17.909 21.177 1.00 93.50 301 GLN A N 1
ATOM 2362 C CA . GLN A 1 301 ? -15.484 17.106 21.125 1.00 93.50 301 GLN A CA 1
ATOM 2363 C C . GLN A 1 301 ? -16.679 17.972 20.748 1.00 93.50 301 GLN A C 1
ATOM 2365 O O . GLN A 1 301 ? -16.905 19.030 21.338 1.00 93.50 301 GLN A O 1
ATOM 2370 N N . ASP A 1 302 ? -17.444 17.521 19.763 1.00 92.00 302 ASP A N 1
ATOM 2371 C CA . ASP A 1 302 ? -18.693 18.160 19.377 1.00 92.00 302 ASP A CA 1
ATOM 2372 C C . ASP A 1 302 ? -19.802 17.795 20.372 1.00 92.00 302 ASP A C 1
ATOM 2374 O O . ASP A 1 302 ? -20.046 16.624 20.642 1.00 92.00 302 ASP A O 1
ATOM 2378 N N . ILE A 1 303 ? -20.496 18.791 20.921 1.00 85.94 303 ILE A N 1
ATOM 2379 C CA . ILE A 1 303 ? -21.466 18.568 22.006 1.00 85.94 303 ILE A CA 1
ATOM 2380 C C . ILE A 1 303 ? -22.708 17.801 21.524 1.00 85.94 303 ILE A C 1
ATOM 2382 O O . ILE A 1 303 ? -23.326 17.069 22.297 1.00 85.94 303 ILE A O 1
ATOM 2386 N N . MET A 1 304 ? -23.087 17.968 20.255 1.00 80.81 304 MET A N 1
ATOM 2387 C CA . MET A 1 304 ? -24.343 17.441 19.716 1.00 80.81 304 MET A CA 1
ATOM 2388 C C . MET A 1 304 ? -24.187 16.015 19.197 1.00 80.81 304 MET A C 1
ATOM 2390 O O . MET A 1 304 ? -25.004 15.145 19.486 1.00 80.81 304 MET A O 1
ATOM 2394 N N . THR A 1 305 ? -23.136 15.787 18.419 1.00 82.31 305 THR A N 1
ATOM 2395 C CA . THR A 1 305 ? -22.815 14.505 17.783 1.00 82.31 305 THR A CA 1
ATOM 2396 C C . THR A 1 305 ? -21.899 13.648 18.641 1.00 82.31 305 THR A C 1
ATOM 2398 O O . THR A 1 305 ? -21.744 12.465 18.349 1.00 82.31 305 THR A O 1
ATOM 2401 N N . LYS A 1 306 ? -21.282 14.240 19.675 1.00 83.88 306 LYS A N 1
ATOM 2402 C CA . LYS A 1 306 ? -20.305 13.609 20.573 1.00 83.88 306 LYS A CA 1
ATOM 2403 C C . LYS A 1 306 ? -19.046 13.101 19.859 1.00 83.88 306 LYS A C 1
ATOM 2405 O O . LYS A 1 306 ? -18.224 12.418 20.473 1.00 83.88 306 LYS A O 1
ATOM 2410 N N . GLN A 1 307 ? -18.860 13.475 18.590 1.00 89.56 307 GLN A N 1
ATOM 2411 C CA . GLN A 1 307 ? -17.672 13.155 17.809 1.00 89.56 307 GLN A CA 1
ATOM 2412 C C . GLN A 1 307 ? -16.443 13.836 18.395 1.00 89.56 307 GLN A C 1
ATOM 2414 O O . GLN A 1 307 ? -16.483 15.013 18.752 1.00 89.56 307 GLN A O 1
ATOM 2419 N N . ILE A 1 308 ? -15.347 13.091 18.457 1.00 91.25 308 ILE A N 1
ATOM 2420 C CA . ILE A 1 308 ? -14.063 13.564 18.971 1.00 91.25 308 ILE A CA 1
ATOM 2421 C C . ILE A 1 308 ? -13.110 13.715 17.793 1.00 91.25 308 ILE A C 1
ATOM 2423 O O . ILE A 1 308 ? -13.042 12.817 16.957 1.00 91.25 308 ILE A O 1
ATOM 2427 N N . ALA A 1 309 ? -12.362 14.814 17.732 1.00 93.38 309 ALA A N 1
ATOM 2428 C CA . ALA A 1 309 ? -11.359 15.054 16.701 1.00 93.38 309 ALA A CA 1
ATOM 2429 C C . ALA A 1 309 ? -10.023 15.495 17.310 1.00 93.38 309 ALA A C 1
ATOM 2431 O O . ALA A 1 309 ? -9.975 16.390 18.154 1.00 93.38 309 ALA A O 1
ATOM 2432 N N . ALA A 1 310 ? -8.925 14.898 16.851 1.00 91.19 310 ALA A N 1
ATOM 2433 C CA . ALA A 1 310 ? -7.566 15.265 17.243 1.00 91.19 310 ALA A CA 1
ATOM 2434 C C . ALA A 1 310 ? -6.686 15.437 16.002 1.00 91.19 310 ALA A C 1
ATOM 2436 O O . ALA A 1 310 ? -6.829 14.688 15.037 1.00 91.19 310 ALA A O 1
ATOM 2437 N N . ASN A 1 311 ? -5.777 16.414 16.026 1.00 92.94 311 ASN A N 1
ATOM 2438 C CA . ASN A 1 311 ? -4.813 16.650 14.953 1.00 92.94 311 ASN A CA 1
ATOM 2439 C C . ASN A 1 311 ? -3.406 16.416 15.500 1.00 92.94 311 ASN A C 1
ATOM 2441 O O . ASN A 1 311 ? -2.939 17.197 16.326 1.00 92.94 311 ASN A O 1
ATOM 2445 N N . LEU A 1 312 ? -2.779 15.314 15.099 1.00 94.06 312 LEU A N 1
ATOM 2446 C CA . LEU A 1 312 ? -1.528 14.834 15.676 1.00 94.06 312 LEU A CA 1
ATOM 2447 C C . LEU A 1 312 ? -0.380 14.962 14.685 1.00 94.06 312 LEU A C 1
ATOM 2449 O O . LEU A 1 312 ? -0.558 14.713 13.497 1.00 94.06 312 LEU A O 1
ATOM 2453 N N . GLY A 1 313 ? 0.804 15.313 15.182 1.00 87.75 313 GLY A N 1
ATOM 2454 C CA . GLY A 1 313 ? 2.041 15.327 14.408 1.00 87.75 313 GLY A CA 1
ATOM 2455 C C . GLY A 1 313 ? 2.909 14.112 14.722 1.00 87.75 313 GLY A C 1
ATOM 2456 O O . GLY A 1 313 ? 2.930 13.646 15.860 1.00 87.75 313 GLY A O 1
ATOM 2457 N N . SER A 1 314 ? 3.643 13.621 13.728 1.00 90.88 314 SER A N 1
ATOM 2458 C CA . SER A 1 314 ? 4.730 12.657 13.920 1.00 90.88 314 SER A CA 1
ATOM 2459 C C . SER A 1 314 ? 5.887 12.970 12.978 1.00 90.88 314 SER A C 1
ATOM 2461 O O . SER A 1 314 ? 5.658 13.415 11.852 1.00 90.88 314 SER A O 1
ATOM 2463 N N . SER A 1 315 ? 7.121 12.739 13.427 1.00 91.50 315 SER A N 1
ATOM 2464 C CA . SER A 1 315 ? 8.312 12.837 12.580 1.00 91.50 315 SER A CA 1
ATOM 2465 C C . SER A 1 315 ? 8.576 11.496 11.901 1.00 91.50 315 SER A C 1
ATOM 2467 O O . SER A 1 315 ? 8.609 10.457 12.560 1.00 91.50 315 SER A O 1
ATOM 2469 N N . LEU A 1 316 ? 8.757 11.518 10.582 1.00 92.12 316 LEU A N 1
ATOM 2470 C CA . LEU A 1 316 ? 9.032 10.326 9.788 1.00 92.12 316 LEU A CA 1
ATOM 2471 C C . LEU A 1 316 ? 10.538 10.037 9.746 1.00 92.12 316 LEU A C 1
ATOM 2473 O O . LEU A 1 316 ? 11.336 10.974 9.638 1.00 92.12 316 LEU A O 1
ATOM 2477 N N . PRO A 1 317 ? 10.963 8.761 9.743 1.00 93.31 317 PRO A N 1
ATOM 2478 C CA . PRO A 1 317 ? 12.363 8.426 9.510 1.00 93.31 317 PRO A CA 1
ATOM 2479 C C . PRO A 1 317 ? 12.811 8.927 8.131 1.00 93.31 317 PRO A C 1
ATOM 2481 O O . PRO A 1 317 ? 12.044 8.926 7.166 1.00 93.31 317 PRO A O 1
ATOM 2484 N N . TYR A 1 318 ? 14.069 9.347 8.023 1.00 95.31 318 TYR A N 1
ATOM 2485 C CA . TYR A 1 318 ? 14.656 9.733 6.742 1.00 95.31 318 TYR A CA 1
ATOM 2486 C C . TYR A 1 318 ? 15.124 8.488 5.977 1.00 95.31 318 TYR A C 1
ATOM 2488 O O . TYR A 1 318 ? 16.279 8.077 6.084 1.00 95.31 318 TYR A O 1
ATOM 2496 N N . MET A 1 319 ? 14.207 7.852 5.248 1.00 96.44 319 MET A N 1
ATOM 2497 C CA . MET A 1 319 ? 14.488 6.696 4.395 1.00 96.44 319 MET A CA 1
ATOM 2498 C C . MET A 1 319 ? 13.391 6.502 3.345 1.00 96.44 319 MET A C 1
ATOM 2500 O O . MET A 1 319 ? 12.242 6.879 3.575 1.00 96.44 319 MET A O 1
ATOM 2504 N N . ALA A 1 320 ? 13.734 5.856 2.232 1.00 97.75 320 ALA A N 1
ATOM 2505 C CA . ALA A 1 320 ? 12.754 5.280 1.326 1.00 97.75 320 ALA A CA 1
ATOM 2506 C C . ALA A 1 320 ? 12.400 3.858 1.768 1.00 97.75 320 ALA A C 1
ATOM 2508 O O . ALA A 1 320 ? 13.296 3.016 1.900 1.00 97.75 320 ALA A O 1
ATOM 2509 N N . VAL A 1 321 ? 11.118 3.582 1.999 1.00 97.88 321 VAL A N 1
ATOM 2510 C CA . VAL A 1 321 ? 10.643 2.248 2.389 1.00 97.88 321 VAL A CA 1
ATOM 2511 C C . VAL A 1 321 ? 9.149 2.087 2.131 1.00 97.88 321 VAL A C 1
ATOM 2513 O O . VAL A 1 321 ? 8.371 3.023 2.307 1.00 97.88 321 VAL A O 1
ATOM 2516 N N . PHE A 1 322 ? 8.752 0.888 1.707 1.00 98.19 322 PHE A N 1
ATOM 2517 C CA . PHE A 1 322 ? 7.359 0.459 1.670 1.00 98.19 322 PHE A CA 1
ATOM 2518 C C . PHE A 1 322 ? 7.007 -0.285 2.961 1.00 98.19 322 PHE A C 1
ATOM 2520 O O . PHE A 1 322 ? 7.716 -1.216 3.349 1.00 98.19 322 PHE A O 1
ATOM 2527 N N . LEU A 1 323 ? 5.931 0.138 3.618 1.00 97.50 323 LEU A N 1
ATOM 2528 C CA . LEU A 1 323 ? 5.396 -0.464 4.835 1.00 97.50 323 LEU A CA 1
ATOM 2529 C C . LEU A 1 323 ? 4.002 -0.993 4.504 1.00 97.50 323 LEU A C 1
ATOM 2531 O O . LEU A 1 323 ? 3.036 -0.230 4.433 1.00 97.50 323 LEU A O 1
ATOM 2535 N N . ASP A 1 324 ? 3.928 -2.294 4.254 1.00 96.56 324 ASP A N 1
ATOM 2536 C CA . ASP A 1 324 ? 2.677 -2.992 3.996 1.00 96.56 324 ASP A CA 1
ATOM 2537 C C . ASP A 1 324 ? 1.853 -3.100 5.282 1.00 96.56 324 ASP A C 1
ATOM 2539 O O . ASP A 1 324 ? 2.396 -3.384 6.353 1.00 96.56 324 ASP A O 1
ATOM 2543 N N . ASP A 1 325 ? 0.546 -2.866 5.192 1.00 95.69 325 ASP A N 1
ATOM 2544 C CA . ASP A 1 325 ? -0.396 -3.038 6.303 1.00 95.69 325 ASP A CA 1
ATOM 2545 C C . ASP A 1 325 ? 0.093 -2.398 7.620 1.00 95.69 325 ASP A C 1
ATOM 2547 O O . ASP A 1 325 ? 0.025 -3.005 8.695 1.00 95.69 325 ASP A O 1
ATOM 2551 N N . LEU A 1 326 ? 0.655 -1.182 7.550 1.00 97.19 326 LEU A N 1
ATOM 2552 C CA . LEU A 1 326 ? 1.129 -0.479 8.739 1.00 97.19 326 LEU A CA 1
ATOM 2553 C C . LEU A 1 326 ? -0.068 -0.154 9.631 1.00 97.19 326 LEU A C 1
ATOM 2555 O O . LEU A 1 326 ? -0.981 0.571 9.229 1.00 97.19 326 LEU A O 1
ATOM 2559 N N . LYS A 1 327 ? -0.012 -0.651 10.866 1.00 97.50 327 LYS A N 1
ATOM 2560 C CA . LYS A 1 327 ? -1.015 -0.395 11.894 1.00 97.50 327 LYS A CA 1
ATOM 2561 C C . LYS A 1 327 ? -0.576 0.731 12.816 1.00 97.50 327 LYS A C 1
ATOM 2563 O O . LYS A 1 327 ? 0.531 0.706 13.352 1.00 97.50 327 LYS A O 1
ATOM 2568 N N . ILE A 1 328 ? -1.473 1.688 13.032 1.00 97.69 328 ILE A N 1
ATOM 2569 C CA . ILE A 1 328 ? -1.366 2.674 14.107 1.00 97.69 328 ILE A CA 1
ATOM 2570 C C . ILE A 1 328 ? -2.439 2.348 15.143 1.00 97.69 328 ILE A C 1
ATOM 2572 O O . ILE A 1 328 ? -3.630 2.463 14.857 1.00 97.69 328 ILE A O 1
ATOM 2576 N N . THR A 1 329 ? -2.025 1.960 16.345 1.00 96.62 329 THR A N 1
ATOM 2577 C CA . THR A 1 329 ? -2.904 1.823 17.506 1.00 96.62 329 THR A CA 1
ATOM 2578 C C . THR A 1 329 ? -3.136 3.202 18.110 1.00 96.62 329 THR A C 1
ATOM 2580 O O . THR A 1 329 ? -2.196 3.898 18.508 1.00 96.62 329 THR A O 1
ATOM 2583 N N . TRP A 1 330 ? -4.400 3.602 18.180 1.00 96.69 330 TRP A N 1
ATOM 2584 C CA . TRP A 1 330 ? -4.817 4.870 18.757 1.00 96.69 330 TRP A CA 1
ATOM 2585 C C . TRP A 1 330 ? -5.203 4.660 20.210 1.00 96.69 330 TRP A C 1
ATOM 2587 O O . TRP A 1 330 ? -5.903 3.707 20.548 1.00 96.69 330 TRP A O 1
ATOM 2597 N N . GLU A 1 331 ? -4.749 5.557 21.075 1.00 95.06 331 GLU A N 1
ATOM 2598 C CA . GLU A 1 331 ? -5.047 5.527 22.502 1.00 95.06 331 GLU A CA 1
ATOM 2599 C C . GLU A 1 331 ? -5.677 6.857 22.916 1.00 95.06 331 GLU A C 1
ATOM 2601 O O . GLU A 1 331 ? -5.312 7.922 22.403 1.00 95.06 331 GLU A O 1
ATOM 2606 N N . MET A 1 332 ? -6.601 6.799 23.869 1.00 94.69 332 MET A N 1
ATOM 2607 C CA . MET A 1 332 ? -7.265 7.961 24.437 1.00 94.69 332 MET A CA 1
ATOM 2608 C C . MET A 1 332 ? -7.134 7.964 25.953 1.00 94.69 332 MET A C 1
ATOM 2610 O O . MET A 1 332 ? -7.138 6.922 26.605 1.00 94.69 332 MET A O 1
ATOM 2614 N N . ARG A 1 333 ? -7.028 9.165 26.504 1.00 93.44 333 ARG A N 1
ATOM 2615 C CA . ARG A 1 333 ? -7.109 9.444 27.929 1.00 93.44 333 ARG A CA 1
ATOM 2616 C C . ARG A 1 333 ? -8.167 10.516 28.141 1.00 93.44 333 ARG A C 1
ATOM 2618 O O . ARG A 1 333 ? -8.110 11.571 27.508 1.00 93.44 333 ARG A O 1
ATOM 2625 N N . VAL A 1 334 ? -9.132 10.244 29.012 1.00 91.88 334 VAL A N 1
ATOM 2626 C CA . VAL A 1 334 ? -10.288 11.119 29.242 1.00 91.88 334 VAL A CA 1
ATOM 2627 C C . VAL A 1 334 ? -10.401 11.520 30.706 1.00 91.88 334 VAL A C 1
ATOM 2629 O O . VAL A 1 334 ? -9.996 10.781 31.601 1.00 91.88 334 VAL A O 1
ATOM 2632 N N . LYS A 1 335 ? -10.993 12.685 30.957 1.00 91.38 335 LYS A N 1
ATOM 2633 C CA . LYS A 1 335 ? -11.419 13.121 32.289 1.00 91.38 335 LYS A CA 1
ATOM 2634 C C . LYS A 1 335 ? -12.903 13.447 32.245 1.00 91.38 335 LYS A C 1
ATOM 2636 O O . LYS A 1 335 ? -13.323 14.307 31.469 1.00 91.38 335 LYS A O 1
ATOM 2641 N N . ARG A 1 336 ? -13.696 12.778 33.079 1.00 87.12 336 ARG A N 1
ATOM 2642 C CA . ARG A 1 336 ? -15.115 13.098 33.272 1.00 87.12 336 ARG A CA 1
ATOM 2643 C C . ARG A 1 336 ? -15.275 14.161 34.355 1.00 87.12 336 ARG A C 1
ATOM 2645 O O . ARG A 1 336 ? -14.431 14.300 35.240 1.00 87.12 336 ARG A O 1
ATOM 2652 N N . THR A 1 337 ? -16.365 14.919 34.295 1.00 82.00 337 THR A N 1
ATOM 2653 C CA . THR A 1 337 ? -16.640 15.960 35.290 1.00 82.00 337 THR A CA 1
ATOM 2654 C C . THR A 1 337 ? -16.783 15.349 36.683 1.00 82.00 337 THR A C 1
ATOM 2656 O O . THR A 1 337 ? -17.689 14.564 36.934 1.00 82.00 337 THR A O 1
ATOM 2659 N N . GLY A 1 338 ? -15.904 15.749 37.604 1.00 85.88 338 GLY A N 1
ATOM 2660 C CA . GLY A 1 338 ? -15.913 15.266 38.989 1.00 85.88 338 GLY A CA 1
ATOM 2661 C C . GLY A 1 338 ? -15.151 13.958 39.224 1.00 85.88 338 GLY A C 1
ATOM 2662 O O . GLY A 1 338 ? -15.065 13.521 40.370 1.00 85.88 338 GLY A O 1
ATOM 2663 N N . GLU A 1 339 ? -14.552 13.373 38.185 1.00 85.19 339 GLU A N 1
ATOM 2664 C CA . GLU A 1 339 ? -13.726 12.166 38.275 1.00 85.19 339 GLU A CA 1
ATOM 2665 C C . GLU A 1 339 ? -12.236 12.498 38.042 1.00 85.19 339 GLU A C 1
ATOM 2667 O O . GLU A 1 339 ? -11.907 13.518 37.419 1.00 85.19 339 GLU A O 1
ATOM 2672 N N . PRO A 1 340 ? -11.298 11.679 38.560 1.00 88.25 340 PRO A N 1
ATOM 2673 C CA . PRO A 1 340 ? -9.897 11.768 38.156 1.00 88.25 340 PRO A CA 1
ATOM 2674 C C . PRO A 1 340 ? -9.733 11.469 36.655 1.00 88.25 340 PRO A C 1
ATOM 2676 O O . PRO A 1 340 ? -10.571 10.815 36.039 1.00 88.25 340 PRO A O 1
ATOM 2679 N N . GLU A 1 341 ? -8.643 11.956 36.057 1.00 90.75 341 GLU A N 1
ATOM 2680 C CA . GLU A 1 341 ? -8.278 11.589 34.682 1.00 90.75 341 GLU A CA 1
ATOM 2681 C C . GLU A 1 341 ? -7.968 10.084 34.626 1.00 90.75 341 GLU A C 1
ATOM 2683 O O . GLU A 1 341 ? -7.246 9.573 35.485 1.00 90.75 341 GLU A O 1
ATOM 2688 N N . ALA A 1 342 ? -8.536 9.385 33.644 1.00 88.50 342 ALA A N 1
ATOM 2689 C CA . ALA A 1 342 ? -8.311 7.959 33.433 1.00 88.50 342 ALA A CA 1
ATOM 2690 C C . ALA A 1 342 ? -6.889 7.677 32.907 1.00 88.50 342 ALA A C 1
ATOM 2692 O O . ALA A 1 342 ? -6.169 8.584 32.483 1.00 88.50 342 ALA A O 1
ATOM 2693 N N . ASP A 1 343 ? -6.483 6.408 32.906 1.00 91.69 343 ASP A N 1
ATOM 2694 C CA . ASP A 1 343 ? -5.274 5.972 32.203 1.00 91.69 343 ASP A CA 1
ATOM 2695 C C . ASP A 1 343 ? -5.499 5.926 30.678 1.00 91.69 343 ASP A C 1
ATOM 2697 O O . ASP A 1 343 ? -6.600 6.146 30.174 1.00 91.69 343 ASP A O 1
ATOM 2701 N N . TRP A 1 344 ? -4.428 5.667 29.924 1.00 92.06 344 TRP A N 1
ATOM 2702 C CA . TRP A 1 344 ? -4.514 5.465 28.478 1.00 92.06 344 TRP A CA 1
ATOM 2703 C C . TRP A 1 344 ? -5.219 4.153 28.140 1.00 92.06 344 TRP A C 1
ATOM 2705 O O . TRP A 1 344 ? -4.800 3.083 28.589 1.00 92.06 344 TRP A O 1
ATOM 2715 N N . GLU A 1 345 ? -6.229 4.234 27.281 1.00 89.25 345 GLU A N 1
ATOM 2716 C CA . GLU A 1 345 ? -6.953 3.078 26.762 1.00 89.25 345 GLU A CA 1
ATOM 2717 C C . GLU A 1 345 ? -6.921 3.054 25.230 1.00 89.25 345 GLU A C 1
ATOM 2719 O O . GLU A 1 345 ? -7.066 4.110 24.606 1.00 89.25 345 GLU A O 1
ATOM 2724 N N . PRO A 1 346 ? -6.745 1.880 24.596 1.00 89.50 346 PRO A N 1
ATOM 2725 C CA . PRO A 1 346 ? -6.860 1.778 23.150 1.00 89.50 346 PRO A CA 1
ATOM 2726 C C . PRO A 1 346 ? -8.281 2.106 22.666 1.00 89.50 346 PRO A C 1
ATOM 2728 O O . PRO A 1 346 ? -9.284 1.699 23.237 1.00 89.50 346 PRO A O 1
ATOM 2731 N N . VAL A 1 347 ? -8.370 2.854 21.575 1.00 91.00 347 VAL A N 1
ATOM 2732 C CA . VAL A 1 347 ? -9.630 3.338 20.980 1.00 91.00 347 VAL A CA 1
ATOM 2733 C C . VAL A 1 347 ? -9.806 2.872 19.533 1.00 91.00 347 VAL A C 1
ATOM 2735 O O . VAL A 1 347 ? -10.703 3.313 18.818 1.00 91.00 347 VAL A O 1
ATOM 2738 N N . GLY A 1 348 ? -8.954 1.941 19.108 1.00 91.81 348 GLY A N 1
ATOM 2739 C CA . GLY A 1 348 ? -8.982 1.292 17.804 1.00 91.81 348 GLY A CA 1
ATOM 2740 C C . GLY A 1 348 ? -7.651 1.393 17.069 1.00 91.81 348 GLY A C 1
ATOM 2741 O O . GLY A 1 348 ? -6.682 1.970 17.565 1.00 91.81 348 GLY A O 1
ATOM 2742 N N . GLU A 1 349 ? -7.612 0.818 15.874 1.00 96.12 349 GLU A N 1
ATOM 2743 C CA . GLU A 1 349 ? -6.443 0.819 14.998 1.00 96.12 349 GLU A CA 1
ATOM 2744 C C . GLU A 1 349 ? -6.817 1.416 13.642 1.00 96.12 349 GLU A C 1
ATOM 2746 O O . GLU A 1 349 ? -7.960 1.296 13.207 1.00 96.12 349 GLU A O 1
ATOM 2751 N N . SER A 1 350 ? -5.858 2.049 12.973 1.00 97.75 350 SER A N 1
ATOM 2752 C CA . SER A 1 350 ? -5.947 2.327 11.538 1.00 97.75 350 SER A CA 1
ATOM 2753 C C . SER A 1 350 ? -4.890 1.522 10.801 1.00 97.75 350 SER A C 1
ATOM 2755 O O . SER A 1 350 ? -3.748 1.459 11.261 1.00 97.75 350 SER A O 1
ATOM 2757 N N . ILE A 1 351 ? -5.256 0.951 9.657 1.00 97.56 351 ILE A N 1
ATOM 2758 C CA . ILE A 1 351 ? -4.364 0.176 8.794 1.00 97.56 351 ILE A CA 1
ATOM 2759 C C . ILE A 1 351 ? -4.300 0.809 7.405 1.00 97.56 351 ILE A C 1
ATOM 2761 O O . ILE A 1 351 ? -5.330 1.110 6.804 1.00 97.56 351 ILE A O 1
ATOM 2765 N N . ASN A 1 352 ? -3.089 1.039 6.905 1.00 97.44 352 ASN A N 1
ATOM 2766 C CA . ASN A 1 352 ? -2.853 1.580 5.569 1.00 97.44 352 ASN A CA 1
ATOM 2767 C C . ASN A 1 352 ? -1.513 1.062 5.032 1.00 97.44 352 ASN A C 1
ATOM 2769 O O . ASN A 1 352 ? -0.568 0.846 5.789 1.00 97.44 352 ASN A O 1
ATOM 2773 N N . ASN A 1 353 ? -1.387 0.978 3.712 1.00 98.00 353 ASN A N 1
ATOM 2774 C CA . ASN A 1 353 ? -0.095 0.829 3.044 1.00 98.00 353 ASN A CA 1
ATOM 2775 C C . ASN A 1 353 ? 0.626 2.183 2.993 1.00 98.00 353 ASN A C 1
ATOM 2777 O O . ASN A 1 353 ? 0.033 3.167 2.548 1.00 98.00 353 ASN A O 1
ATOM 2781 N N . TRP A 1 354 ? 1.882 2.258 3.442 1.00 98.06 354 TRP A N 1
ATOM 2782 C CA . TRP A 1 354 ? 2.665 3.502 3.448 1.00 98.06 354 TRP A CA 1
ATOM 2783 C C . TRP A 1 354 ? 3.882 3.405 2.527 1.00 98.06 354 TRP A C 1
ATOM 2785 O O . TRP A 1 354 ? 4.713 2.508 2.649 1.00 98.06 354 TRP A O 1
ATOM 2795 N N . TYR A 1 355 ? 4.026 4.396 1.656 1.00 98.44 355 TYR A N 1
ATOM 2796 C CA . TYR A 1 355 ? 5.181 4.632 0.806 1.00 98.44 355 TYR A CA 1
ATOM 2797 C C . TYR A 1 355 ? 5.953 5.834 1.347 1.00 98.44 355 TYR A C 1
ATOM 2799 O O . TYR A 1 355 ? 5.548 6.980 1.147 1.00 98.44 355 TYR A O 1
ATOM 2807 N N . LEU A 1 356 ? 7.060 5.590 2.047 1.00 97.88 356 LEU A N 1
ATOM 2808 C CA . LEU A 1 356 ? 7.975 6.655 2.452 1.00 97.88 356 LEU A CA 1
ATOM 2809 C C . LEU A 1 356 ? 8.979 6.886 1.326 1.00 97.88 356 LEU A C 1
ATOM 2811 O O . LEU A 1 356 ? 9.692 5.954 0.956 1.00 97.88 356 LEU A O 1
ATOM 2815 N N . THR A 1 357 ? 9.035 8.093 0.767 1.00 97.94 357 THR A N 1
ATOM 2816 C CA . THR A 1 357 ? 10.028 8.480 -0.242 1.00 97.94 357 THR A CA 1
ATOM 2817 C C . THR A 1 357 ? 11.259 9.090 0.415 1.00 97.94 357 THR A C 1
ATOM 2819 O O . THR A 1 357 ? 11.158 9.728 1.462 1.00 97.94 357 THR A O 1
ATOM 2822 N N . LEU A 1 358 ? 12.435 8.952 -0.206 1.00 97.25 358 LEU A N 1
ATOM 2823 C CA . LEU A 1 358 ? 13.668 9.515 0.364 1.00 97.25 358 LEU A CA 1
ATOM 2824 C C . LEU A 1 358 ? 13.607 11.047 0.487 1.00 97.25 358 LEU A C 1
ATOM 2826 O O . LEU A 1 358 ? 14.075 11.627 1.465 1.00 97.25 358 LEU A O 1
ATOM 2830 N N . ARG A 1 359 ? 13.056 11.713 -0.531 1.00 96.06 359 ARG A N 1
ATOM 2831 C CA . ARG A 1 359 ? 12.895 13.170 -0.609 1.00 96.06 359 ARG A CA 1
ATOM 2832 C C . ARG A 1 359 ? 11.587 13.515 -1.310 1.00 96.06 359 ARG A C 1
ATOM 2834 O O . ARG A 1 359 ? 10.927 12.653 -1.891 1.00 96.06 359 ARG A O 1
ATOM 2841 N N . LYS A 1 360 ? 11.225 14.800 -1.273 1.00 94.31 360 LYS A N 1
ATOM 2842 C CA . LYS A 1 360 ? 10.061 15.315 -1.997 1.00 94.31 360 LYS A CA 1
ATOM 2843 C C . LYS A 1 360 ? 10.188 14.971 -3.489 1.00 94.31 360 LYS A C 1
ATOM 2845 O O . LYS A 1 360 ? 11.244 15.281 -4.060 1.00 94.31 360 LYS A O 1
ATOM 2850 N N . PRO A 1 361 ? 9.149 14.381 -4.109 1.00 93.88 361 PRO A N 1
ATOM 2851 C CA . PRO A 1 361 ? 9.153 14.100 -5.534 1.00 93.88 361 PRO A CA 1
ATOM 2852 C C . PRO A 1 361 ? 9.519 15.321 -6.373 1.00 93.88 361 PRO A C 1
ATOM 2854 O O . PRO A 1 361 ? 9.161 16.458 -6.037 1.00 93.88 361 PRO A O 1
ATOM 2857 N N . LYS A 1 362 ? 10.258 15.096 -7.458 1.00 89.75 362 LYS A N 1
ATOM 2858 C CA . LYS A 1 362 ? 10.626 16.168 -8.388 1.00 89.75 362 LYS A CA 1
ATOM 2859 C C . LYS A 1 362 ? 9.469 16.424 -9.363 1.00 89.75 362 LYS A C 1
ATOM 2861 O O . LYS A 1 362 ? 8.957 15.462 -9.926 1.00 89.75 362 LYS A O 1
ATOM 2866 N N . PRO A 1 363 ? 9.041 17.689 -9.544 1.00 71.44 363 PRO A N 1
ATOM 2867 C CA . PRO A 1 363 ? 7.900 18.021 -10.394 1.00 71.44 363 PRO A CA 1
ATOM 2868 C C . PRO A 1 363 ? 8.180 17.738 -11.875 1.00 71.44 363 PRO A C 1
ATOM 2870 O O . PRO A 1 363 ? 9.337 17.716 -12.299 1.00 71.44 363 PRO A O 1
ATOM 2873 N N . GLU A 1 364 ? 7.106 17.580 -12.652 1.00 67.56 364 GLU A N 1
ATOM 2874 C CA . GLU A 1 364 ? 7.150 17.479 -14.115 1.00 67.56 364 GLU A CA 1
ATOM 2875 C C . GLU A 1 364 ? 7.922 18.664 -14.723 1.00 67.56 364 GLU A C 1
ATOM 2877 O O . GLU A 1 364 ? 7.586 19.828 -14.493 1.00 67.56 364 GLU A O 1
ATOM 2882 N N . GLY A 1 365 ? 8.943 18.375 -15.536 1.00 58.97 365 GLY A N 1
ATOM 2883 C CA . GLY A 1 365 ? 9.359 19.301 -16.589 1.00 58.97 365 GLY A CA 1
ATOM 2884 C C . GLY A 1 365 ? 8.264 19.388 -17.663 1.00 58.97 365 GLY A C 1
ATOM 2885 O O . GLY A 1 365 ? 7.421 18.498 -17.781 1.00 58.97 365 GLY A O 1
ATOM 2886 N N . THR A 1 366 ? 8.233 20.462 -18.453 1.00 46.53 366 THR A N 1
ATOM 2887 C CA . THR A 1 366 ? 7.216 20.649 -19.505 1.00 46.53 366 THR A CA 1
ATOM 2888 C C . THR A 1 366 ? 7.326 19.565 -20.586 1.00 46.53 366 THR A C 1
ATOM 2890 O O . THR A 1 366 ? 8.330 19.539 -21.292 1.00 46.53 366 THR A O 1
ATOM 2893 N N . GLY A 1 367 ? 6.298 18.714 -20.744 1.00 49.09 367 GLY A N 1
ATOM 2894 C CA . GLY A 1 367 ? 6.252 17.647 -21.768 1.00 49.09 367 GLY A CA 1
ATOM 2895 C C . GLY A 1 367 ? 5.574 16.326 -21.363 1.00 49.09 367 GLY A C 1
ATOM 2896 O O . GLY A 1 367 ? 5.518 15.419 -22.185 1.00 49.09 367 GLY A O 1
ATOM 2897 N N . VAL A 1 368 ? 5.047 16.291 -20.130 1.00 58.16 368 VAL A N 1
ATOM 2898 C CA . VAL A 1 368 ? 4.091 15.370 -19.473 1.00 58.16 368 VAL A CA 1
ATOM 2899 C C . VAL A 1 368 ? 4.482 13.893 -19.369 1.00 58.16 368 VAL A C 1
ATOM 2901 O O . VAL A 1 368 ? 4.427 13.116 -20.313 1.00 58.16 368 VAL A O 1
ATOM 2904 N N . GLY A 1 369 ? 4.837 13.531 -18.140 1.00 55.19 369 GLY A N 1
ATOM 2905 C CA . GLY A 1 369 ? 5.239 12.211 -17.685 1.00 55.19 369 GLY A CA 1
ATOM 2906 C C . GLY A 1 369 ? 5.777 12.338 -16.262 1.00 55.19 369 GLY A C 1
ATOM 2907 O O . GLY A 1 369 ? 6.980 12.253 -16.063 1.00 55.19 369 GLY A O 1
ATOM 2908 N N . TYR A 1 370 ? 4.918 12.701 -15.303 1.00 60.00 370 TYR A N 1
ATOM 2909 C CA . TYR A 1 370 ? 5.051 12.424 -13.867 1.00 60.00 370 TYR A CA 1
ATOM 2910 C C . TYR A 1 370 ? 3.713 12.705 -13.145 1.00 60.00 370 TYR A C 1
ATOM 2912 O O . TYR A 1 370 ? 3.560 13.635 -12.350 1.00 60.00 370 TYR A O 1
ATOM 2920 N N . ALA A 1 371 ? 2.713 11.856 -13.390 1.00 70.25 371 ALA A N 1
ATOM 2921 C CA . ALA A 1 371 ? 1.594 11.733 -12.465 1.00 70.25 371 ALA A CA 1
ATOM 2922 C C . ALA A 1 371 ? 2.052 10.844 -11.302 1.00 70.25 371 ALA A C 1
ATOM 2924 O O . ALA A 1 371 ? 2.712 9.836 -11.533 1.00 70.25 371 ALA A O 1
ATOM 2925 N N . HIS A 1 372 ? 1.721 11.217 -10.062 1.00 88.88 372 HIS A N 1
ATOM 2926 C CA . HIS A 1 372 ? 2.004 10.452 -8.843 1.00 88.88 372 HIS A CA 1
ATOM 2927 C C . HIS A 1 372 ? 1.284 9.081 -8.830 1.00 88.88 372 HIS A C 1
ATOM 2929 O O . HIS A 1 372 ? 0.524 8.809 -7.912 1.00 88.88 372 HIS A O 1
ATOM 2935 N N . TYR A 1 373 ? 1.448 8.225 -9.838 1.00 95.62 373 TYR A N 1
ATOM 2936 C CA . TYR A 1 373 ? 0.827 6.906 -9.904 1.00 95.62 373 TYR A CA 1
ATOM 2937 C C . TYR A 1 373 ? 1.400 5.981 -8.833 1.00 95.62 373 TYR A C 1
ATOM 2939 O O . TYR A 1 373 ? 2.608 5.995 -8.578 1.00 95.62 373 TYR A O 1
ATOM 2947 N N . GLN A 1 374 ? 0.542 5.156 -8.235 1.00 97.50 374 GLN A N 1
ATOM 2948 C CA . GLN A 1 374 ? 0.914 4.242 -7.157 1.00 97.50 374 GLN A CA 1
ATOM 2949 C C . GLN A 1 374 ? 2.093 3.338 -7.517 1.00 97.50 374 GLN A C 1
ATOM 2951 O O . GLN A 1 374 ? 2.996 3.189 -6.697 1.00 97.50 374 GLN A O 1
ATOM 2956 N N . THR A 1 375 ? 2.142 2.792 -8.734 1.00 97.94 375 THR A N 1
ATOM 2957 C CA . THR A 1 375 ? 3.231 1.907 -9.180 1.00 97.94 375 THR A CA 1
ATOM 2958 C C . THR A 1 375 ? 4.611 2.557 -9.042 1.00 97.94 375 THR A C 1
ATOM 2960 O O . THR A 1 375 ? 5.576 1.869 -8.705 1.00 97.94 375 THR A O 1
ATOM 2963 N N . LEU A 1 376 ? 4.729 3.879 -9.232 1.00 97.56 376 LEU A N 1
ATOM 2964 C CA . LEU A 1 376 ? 6.009 4.581 -9.075 1.00 97.56 376 LEU A CA 1
ATOM 2965 C C . LEU A 1 376 ? 6.510 4.515 -7.627 1.00 97.56 376 LEU A C 1
ATOM 2967 O O . LEU A 1 376 ? 7.694 4.272 -7.383 1.00 97.56 376 LEU A O 1
ATOM 2971 N N . PHE A 1 377 ? 5.601 4.699 -6.667 1.00 97.94 377 PHE A N 1
ATOM 2972 C CA . PHE A 1 377 ? 5.903 4.613 -5.241 1.00 97.94 377 PHE A CA 1
ATOM 2973 C C . PHE A 1 377 ? 6.091 3.167 -4.788 1.00 97.94 377 PHE A C 1
ATOM 2975 O O . PHE A 1 377 ? 7.037 2.897 -4.055 1.00 97.94 377 PHE A O 1
ATOM 2982 N N . GLU A 1 378 ? 5.270 2.230 -5.272 1.00 98.19 378 GLU A N 1
ATOM 2983 C CA . GLU A 1 378 ? 5.421 0.797 -4.998 1.00 98.19 378 GLU A CA 1
ATOM 2984 C C . GLU A 1 378 ? 6.824 0.334 -5.375 1.00 98.19 378 GLU A C 1
ATOM 2986 O O . GLU A 1 378 ? 7.564 -0.141 -4.516 1.00 98.19 378 GLU A O 1
ATOM 2991 N N . ILE A 1 379 ? 7.242 0.540 -6.625 1.00 98.25 379 ILE A N 1
ATOM 2992 C CA . ILE A 1 379 ? 8.552 0.071 -7.077 1.00 98.25 379 ILE A CA 1
ATOM 2993 C C . ILE A 1 379 ? 9.676 0.839 -6.369 1.00 98.25 379 ILE A C 1
ATOM 2995 O O . ILE A 1 379 ? 10.631 0.232 -5.869 1.00 98.25 379 ILE A O 1
ATOM 2999 N N . GLY A 1 380 ? 9.554 2.168 -6.290 1.00 97.75 380 GLY A N 1
ATOM 3000 C CA . GLY A 1 380 ? 10.572 3.037 -5.705 1.00 97.75 380 GLY A CA 1
ATOM 3001 C C . GLY A 1 380 ? 10.818 2.779 -4.217 1.00 97.75 380 GLY A C 1
ATOM 3002 O O . GLY A 1 380 ? 11.966 2.766 -3.795 1.00 97.75 380 GLY A O 1
ATOM 3003 N N . CYS A 1 381 ? 9.774 2.532 -3.427 1.00 98.19 381 CYS A N 1
ATOM 3004 C CA . CYS A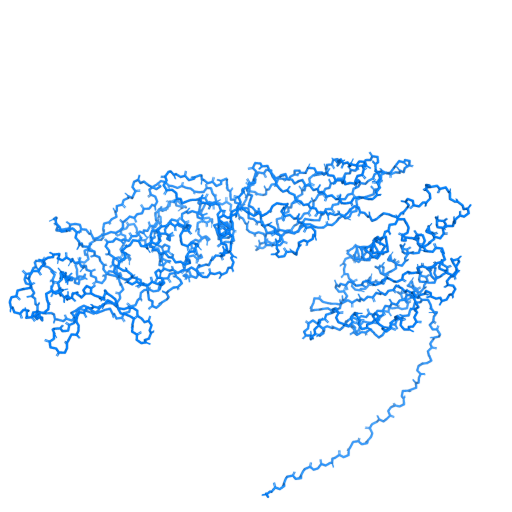 1 381 ? 9.879 2.332 -1.980 1.00 98.19 381 CYS A CA 1
ATOM 3005 C C . CYS A 1 381 ? 10.112 0.864 -1.592 1.00 98.19 381 CYS A C 1
ATOM 3007 O O . CYS A 1 381 ? 10.784 0.593 -0.593 1.00 98.19 381 CYS A O 1
ATOM 3009 N N . LYS A 1 382 ? 9.563 -0.095 -2.350 1.00 97.50 382 LYS A N 1
ATOM 3010 C CA . LYS A 1 382 ? 9.692 -1.532 -2.057 1.00 97.50 382 LYS A CA 1
ATOM 3011 C C . LYS A 1 382 ? 11.034 -2.092 -2.495 1.00 97.50 382 LYS A C 1
ATOM 3013 O O . LYS A 1 382 ? 11.680 -2.794 -1.720 1.00 97.50 382 LYS A O 1
ATOM 3018 N N . TYR A 1 383 ? 11.456 -1.779 -3.721 1.00 97.69 383 TYR A N 1
ATOM 3019 C CA . TYR A 1 383 ? 12.715 -2.281 -4.272 1.00 97.69 383 TYR A CA 1
ATOM 3020 C C . TYR A 1 383 ? 13.848 -1.278 -4.090 1.00 97.69 383 TYR A C 1
ATOM 3022 O O . TYR A 1 383 ? 14.945 -1.672 -3.702 1.00 97.69 383 TYR A O 1
ATOM 3030 N N . GLY A 1 384 ? 13.586 0.015 -4.286 1.00 95.81 384 GLY A N 1
ATOM 3031 C CA . GLY A 1 384 ? 14.532 1.096 -3.999 1.00 95.81 384 GLY A CA 1
ATOM 3032 C C . GLY A 1 384 ? 14.614 1.451 -2.517 1.00 95.81 384 GLY A C 1
ATOM 3033 O O . GLY A 1 384 ? 14.594 2.622 -2.173 1.00 95.81 384 GLY A O 1
ATOM 3034 N N . ARG A 1 385 ? 14.672 0.472 -1.613 1.00 95.25 385 ARG A N 1
ATOM 3035 C CA . ARG A 1 385 ? 14.741 0.745 -0.172 1.00 95.25 385 ARG A CA 1
ATOM 3036 C C . ARG A 1 385 ? 16.130 1.250 0.220 1.00 95.25 385 ARG A C 1
ATOM 3038 O O . ARG A 1 385 ? 17.124 0.583 -0.062 1.00 95.25 385 ARG A O 1
ATOM 3045 N N . GLY A 1 386 ? 16.206 2.361 0.951 1.00 95.81 386 GLY A N 1
ATOM 3046 C CA . GLY A 1 386 ? 17.488 2.881 1.433 1.00 95.81 386 GLY A CA 1
ATOM 3047 C C . GLY A 1 386 ? 17.443 4.313 1.953 1.00 95.81 386 GLY A C 1
ATOM 3048 O O . GLY A 1 386 ? 16.383 4.919 2.088 1.00 95.81 386 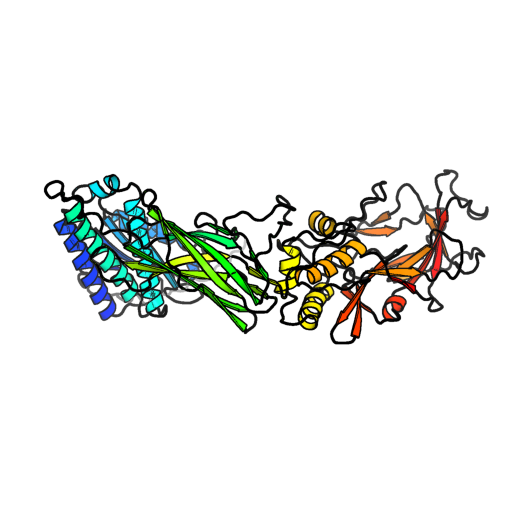GLY A O 1
ATOM 3049 N N . THR A 1 387 ? 18.618 4.858 2.245 1.00 96.25 387 THR A N 1
ATOM 3050 C CA . THR A 1 387 ? 18.820 6.223 2.772 1.00 96.25 387 THR A CA 1
ATOM 3051 C C . THR A 1 387 ? 19.654 7.105 1.840 1.00 96.25 387 THR A C 1
ATOM 3053 O O . THR A 1 387 ? 19.918 8.270 2.142 1.00 96.25 387 THR A O 1
ATOM 3056 N N . SER A 1 388 ? 20.074 6.564 0.696 1.00 95.94 388 SER A N 1
ATOM 3057 C CA . SER A 1 388 ? 20.963 7.226 -0.251 1.00 95.94 388 SER A CA 1
ATOM 3058 C C . SER A 1 388 ? 20.627 6.866 -1.696 1.00 95.94 388 SER A C 1
ATOM 3060 O O . SER A 1 388 ? 20.174 5.760 -1.981 1.00 95.94 388 SER A O 1
ATOM 3062 N N . ASP A 1 389 ? 20.902 7.782 -2.623 1.00 95.50 389 ASP A N 1
ATOM 3063 C CA . ASP A 1 389 ? 20.605 7.606 -4.051 1.00 95.50 389 ASP A CA 1
ATOM 3064 C C . ASP A 1 389 ? 21.196 6.315 -4.653 1.00 95.50 389 ASP A C 1
ATOM 3066 O O . ASP A 1 389 ? 20.488 5.655 -5.417 1.00 95.50 389 ASP A O 1
ATOM 3070 N N . PRO A 1 390 ? 22.428 5.876 -4.305 1.00 96.62 390 PRO A N 1
ATOM 3071 C CA . PRO A 1 390 ? 22.948 4.595 -4.780 1.00 96.62 390 PRO A CA 1
ATOM 3072 C C . PRO A 1 390 ? 22.142 3.385 -4.305 1.00 96.62 390 PRO A C 1
ATOM 3074 O O . PRO A 1 390 ? 21.977 2.440 -5.074 1.00 96.62 390 PRO A O 1
ATOM 3077 N N . GLU A 1 391 ? 21.629 3.391 -3.072 1.00 96.31 391 GLU A N 1
ATOM 3078 C CA . GLU A 1 391 ? 20.786 2.301 -2.562 1.00 96.31 391 GLU A CA 1
ATOM 3079 C C . GLU A 1 391 ? 19.452 2.252 -3.310 1.00 96.31 391 GLU A C 1
ATOM 3081 O O . GLU A 1 391 ? 19.079 1.187 -3.806 1.00 96.31 391 GLU A O 1
ATOM 3086 N N . ILE A 1 392 ? 18.793 3.410 -3.473 1.00 96.88 392 ILE A N 1
ATOM 3087 C CA . ILE A 1 392 ? 17.542 3.526 -4.238 1.00 96.88 392 ILE A CA 1
ATOM 3088 C C . ILE A 1 392 ? 17.748 3.003 -5.661 1.00 96.88 392 ILE A C 1
ATOM 3090 O O . ILE A 1 392 ? 17.041 2.100 -6.108 1.00 96.88 392 ILE A O 1
ATOM 3094 N N . LEU A 1 393 ? 18.747 3.543 -6.366 1.00 97.25 393 LEU A N 1
ATOM 3095 C CA . LEU A 1 393 ? 19.011 3.205 -7.758 1.00 97.25 393 LEU A CA 1
ATOM 3096 C C . LEU A 1 393 ? 19.328 1.722 -7.926 1.00 97.25 393 LEU A C 1
ATOM 3098 O O . LEU A 1 393 ? 18.758 1.072 -8.796 1.00 97.25 393 LEU A O 1
ATOM 3102 N N . ASN A 1 394 ? 20.240 1.178 -7.115 1.00 97.06 394 ASN A N 1
ATOM 3103 C CA . ASN A 1 394 ? 20.646 -0.220 -7.238 1.00 97.06 394 ASN A CA 1
ATOM 3104 C C . ASN A 1 394 ? 19.484 -1.170 -6.922 1.00 97.06 394 ASN A C 1
ATOM 3106 O O . ASN A 1 394 ? 19.363 -2.214 -7.569 1.00 97.06 394 ASN A O 1
ATOM 3110 N N . GLY A 1 395 ? 18.634 -0.810 -5.959 1.00 97.50 395 GLY A N 1
ATOM 3111 C CA . GLY A 1 395 ? 17.433 -1.556 -5.605 1.00 97.50 395 GLY A CA 1
ATOM 3112 C C . GLY A 1 395 ? 16.399 -1.573 -6.732 1.00 97.50 395 GLY A C 1
ATOM 3113 O O . GLY A 1 395 ? 16.013 -2.649 -7.193 1.00 97.50 395 GLY A O 1
ATOM 3114 N N . VAL A 1 396 ? 16.023 -0.396 -7.248 1.00 98.19 396 VAL A N 1
ATOM 3115 C CA . VAL A 1 396 ? 15.099 -0.275 -8.391 1.00 98.19 396 VAL A CA 1
ATOM 3116 C C . VAL A 1 396 ? 15.672 -0.976 -9.623 1.00 98.19 396 VAL A C 1
ATOM 3118 O O . VAL A 1 396 ? 14.991 -1.790 -10.239 1.00 98.19 396 VAL A O 1
ATOM 3121 N N . TRP A 1 397 ? 16.939 -0.742 -9.966 1.00 98.19 397 TRP A N 1
ATOM 3122 C CA . TRP A 1 397 ? 17.570 -1.377 -11.125 1.00 98.19 397 TRP A CA 1
ATOM 3123 C C . TRP A 1 397 ? 17.602 -2.905 -11.016 1.00 98.19 397 TRP A C 1
ATOM 3125 O O . TRP A 1 397 ? 17.341 -3.609 -11.989 1.00 98.19 397 TRP A O 1
ATOM 3135 N N . SER A 1 398 ? 17.862 -3.443 -9.821 1.00 97.81 398 SER A N 1
ATOM 3136 C CA . SER A 1 398 ? 17.831 -4.892 -9.598 1.00 97.81 398 SER A CA 1
ATOM 3137 C C . SER A 1 398 ? 16.455 -5.502 -9.857 1.00 97.81 398 SER A C 1
ATOM 3139 O O . SER A 1 398 ? 16.393 -6.642 -10.309 1.00 97.81 398 SER A O 1
ATOM 3141 N N . HIS A 1 399 ? 15.372 -4.751 -9.640 1.00 97.81 399 HIS A N 1
ATOM 3142 C CA . HIS A 1 399 ? 14.030 -5.180 -10.026 1.00 97.81 399 HIS A CA 1
ATOM 3143 C C . HIS A 1 399 ? 13.870 -5.243 -11.555 1.00 97.81 399 HIS A C 1
ATOM 3145 O O . HIS A 1 399 ? 13.421 -6.262 -12.075 1.00 97.81 399 HIS A O 1
ATOM 3151 N N . PHE A 1 400 ? 14.326 -4.221 -12.288 1.00 98.12 400 PHE A N 1
ATOM 3152 C CA . PHE A 1 400 ? 14.250 -4.193 -13.756 1.00 98.12 400 PHE A CA 1
ATOM 3153 C C . PHE A 1 400 ? 15.080 -5.295 -14.428 1.00 98.12 400 PHE A C 1
ATOM 3155 O O . PHE A 1 400 ? 14.616 -5.890 -15.399 1.00 98.12 400 PHE A O 1
ATOM 3162 N N . LYS A 1 401 ? 16.263 -5.638 -13.904 1.00 97.31 401 LYS A N 1
ATOM 3163 C CA . LYS A 1 401 ? 17.101 -6.728 -14.451 1.00 97.31 401 LYS A CA 1
ATOM 3164 C C . LYS A 1 401 ? 16.394 -8.085 -14.514 1.00 97.31 401 LYS A C 1
ATOM 3166 O O . LYS A 1 401 ? 16.749 -8.920 -15.341 1.00 97.31 401 LYS A O 1
ATOM 3171 N N . ASN A 1 402 ? 15.389 -8.305 -13.665 1.00 95.56 402 ASN A N 1
ATOM 3172 C CA . ASN A 1 402 ? 14.632 -9.555 -13.649 1.00 95.56 402 ASN A CA 1
ATOM 3173 C C . ASN A 1 402 ? 13.614 -9.662 -14.792 1.00 95.56 402 ASN A C 1
ATOM 3175 O O . ASN A 1 402 ? 13.066 -10.742 -14.976 1.00 95.56 402 ASN A O 1
ATOM 3179 N N . LYS A 1 403 ? 13.377 -8.584 -15.555 1.00 95.88 403 LYS A N 1
ATOM 3180 C CA . LYS A 1 403 ? 12.474 -8.542 -16.722 1.00 95.88 403 LYS A CA 1
ATOM 3181 C C . LYS A 1 403 ? 10.992 -8.819 -16.406 1.00 95.88 403 LYS A C 1
ATOM 3183 O O . LYS A 1 403 ? 10.208 -9.066 -17.314 1.00 95.88 403 LYS A O 1
ATOM 3188 N N . GLU A 1 404 ? 10.607 -8.750 -15.133 1.00 96.12 404 GLU A N 1
ATOM 3189 C CA . GLU A 1 404 ? 9.270 -9.088 -14.618 1.00 96.12 404 GLU A CA 1
ATOM 3190 C C . GLU A 1 404 ? 8.686 -7.911 -13.823 1.00 96.12 404 GLU A C 1
ATOM 3192 O O . GLU A 1 404 ? 8.347 -8.028 -12.643 1.00 96.12 404 GLU A O 1
ATOM 3197 N N . VAL A 1 405 ? 8.651 -6.732 -14.446 1.00 97.69 405 VAL A N 1
ATOM 3198 C CA . VAL A 1 405 ? 8.091 -5.532 -13.816 1.00 97.69 405 VAL A CA 1
ATOM 3199 C C . VAL A 1 405 ? 6.564 -5.535 -13.933 1.00 97.69 405 VAL A C 1
ATOM 3201 O O . VAL A 1 405 ? 6.006 -5.736 -15.014 1.00 97.69 405 VAL A O 1
ATOM 3204 N N . SER A 1 406 ? 5.890 -5.259 -12.818 1.00 97.88 406 SER A N 1
ATOM 3205 C CA . SER A 1 406 ? 4.427 -5.206 -12.719 1.00 97.88 406 SER A CA 1
ATOM 3206 C C . SER A 1 406 ? 3.964 -3.908 -12.063 1.00 97.88 406 SER A C 1
ATOM 3208 O O . SER A 1 406 ? 4.720 -3.253 -11.342 1.00 97.88 406 SER A O 1
ATOM 3210 N N . ARG A 1 407 ? 2.699 -3.553 -12.294 1.00 97.44 407 ARG A N 1
ATOM 3211 C CA . ARG A 1 407 ? 2.006 -2.489 -11.559 1.00 97.44 407 ARG A CA 1
ATOM 3212 C C . ARG A 1 407 ? 1.797 -2.852 -10.088 1.00 97.44 407 ARG A C 1
ATOM 3214 O O . ARG A 1 407 ? 1.950 -4.010 -9.695 1.00 97.44 407 ARG A O 1
ATOM 3221 N N . SER A 1 408 ? 1.382 -1.874 -9.284 1.00 96.81 408 SER A N 1
ATOM 3222 C CA . SER A 1 408 ? 1.009 -2.071 -7.874 1.00 96.81 408 SER A CA 1
ATOM 3223 C C . SER A 1 408 ? -0.124 -3.084 -7.670 1.00 96.81 408 SER A C 1
ATOM 3225 O O . SER A 1 408 ? -0.158 -3.747 -6.638 1.00 96.81 408 SER A O 1
ATOM 3227 N N . ASP A 1 409 ? -1.017 -3.251 -8.649 1.00 95.56 409 ASP A N 1
ATOM 3228 C CA . ASP A 1 409 ? -2.103 -4.241 -8.624 1.00 95.56 409 ASP A CA 1
ATOM 3229 C C . ASP A 1 409 ? -1.699 -5.635 -9.141 1.00 95.56 409 ASP A C 1
ATOM 3231 O O . ASP A 1 409 ? -2.532 -6.536 -9.217 1.00 95.56 409 ASP A O 1
ATOM 3235 N N . GLY A 1 410 ? -0.418 -5.833 -9.471 1.00 96.38 410 GLY A N 1
ATOM 3236 C CA . GLY A 1 410 ? 0.136 -7.110 -9.923 1.00 96.38 410 GLY A CA 1
ATOM 3237 C C . GLY A 1 410 ? 0.050 -7.352 -11.431 1.00 96.38 410 GLY A C 1
ATOM 3238 O O . GLY A 1 410 ? 0.607 -8.338 -11.913 1.00 96.38 410 GLY A O 1
ATOM 3239 N N . GLU A 1 411 ? -0.579 -6.461 -12.200 1.00 96.06 411 GLU A N 1
ATOM 3240 C CA . GLU A 1 411 ? -0.629 -6.579 -13.659 1.00 96.06 411 GLU A CA 1
ATOM 3241 C C . GLU A 1 411 ? 0.769 -6.420 -14.274 1.00 96.06 411 GLU A C 1
ATOM 3243 O O . GLU A 1 411 ? 1.452 -5.415 -14.062 1.00 96.06 411 GLU A O 1
ATOM 3248 N N . HIS A 1 412 ? 1.186 -7.413 -15.060 1.00 95.31 412 HIS A N 1
ATOM 3249 C CA . HIS A 1 412 ? 2.486 -7.411 -15.728 1.00 95.31 412 HIS A CA 1
ATOM 3250 C C . HIS A 1 412 ? 2.552 -6.343 -16.823 1.00 95.31 412 HIS A C 1
ATOM 3252 O O . HIS A 1 412 ? 1.646 -6.233 -17.656 1.00 95.31 412 HIS A O 1
ATOM 3258 N N . LEU A 1 413 ? 3.661 -5.604 -16.849 1.00 95.56 413 LEU A N 1
ATOM 3259 C CA . LEU A 1 413 ? 3.993 -4.657 -17.907 1.00 95.56 413 LEU A CA 1
ATOM 3260 C C . LEU A 1 413 ? 4.899 -5.337 -18.936 1.00 95.56 413 LEU A C 1
ATOM 3262 O O . LEU A 1 413 ? 5.773 -6.125 -18.579 1.00 95.56 413 LEU A O 1
ATOM 3266 N N . ALA A 1 414 ? 4.711 -5.019 -20.216 1.00 93.69 414 ALA A N 1
ATOM 3267 C CA . ALA A 1 414 ? 5.459 -5.658 -21.294 1.00 93.69 414 ALA A CA 1
ATOM 3268 C C . ALA A 1 414 ? 6.100 -4.669 -22.281 1.00 93.69 414 ALA A C 1
ATOM 3270 O O . ALA A 1 414 ? 5.566 -3.613 -22.617 1.00 93.69 414 ALA A O 1
ATOM 3271 N N . TYR A 1 415 ? 7.280 -5.024 -22.769 1.00 91.88 415 TYR A N 1
ATOM 3272 C CA . TYR A 1 415 ? 7.951 -4.347 -23.866 1.00 91.88 415 TYR A CA 1
ATOM 3273 C C . TYR A 1 415 ? 7.404 -4.871 -25.195 1.00 91.88 415 TYR A C 1
ATOM 3275 O O . TYR A 1 415 ? 7.583 -6.052 -25.505 1.00 91.88 415 TYR A O 1
ATOM 3283 N N . TYR A 1 416 ? 6.736 -4.000 -25.964 1.00 84.38 416 TYR A N 1
ATOM 3284 C CA . TYR A 1 416 ? 6.108 -4.330 -27.256 1.00 84.38 416 TYR A CA 1
ATOM 3285 C C . TYR A 1 416 ? 5.276 -5.629 -27.219 1.00 84.38 416 TYR A C 1
ATOM 3287 O O . TYR A 1 416 ? 5.674 -6.649 -27.790 1.00 84.38 416 TYR A O 1
ATOM 3295 N N . LYS A 1 417 ? 4.132 -5.627 -26.524 1.00 78.62 417 LYS A N 1
ATOM 3296 C CA . LYS A 1 417 ? 3.300 -6.831 -26.359 1.00 78.62 417 LYS A CA 1
ATOM 3297 C C . LYS A 1 417 ? 2.427 -7.077 -27.585 1.00 78.62 417 LYS A C 1
ATOM 3299 O O . LYS A 1 417 ? 2.471 -8.166 -28.159 1.00 78.62 417 LYS A O 1
ATOM 3304 N N . THR A 1 418 ? 1.651 -6.081 -27.996 1.00 69.81 418 THR A N 1
ATOM 3305 C CA . THR A 1 418 ? 0.883 -6.084 -29.236 1.00 69.81 418 THR A CA 1
ATOM 3306 C C . THR A 1 418 ? 1.714 -5.408 -30.315 1.00 69.81 418 THR A C 1
ATOM 3308 O O . THR A 1 418 ? 1.773 -4.188 -30.414 1.00 69.81 418 THR A O 1
ATOM 3311 N N . TRP A 1 419 ? 2.366 -6.212 -31.150 1.00 61.72 419 TRP A N 1
ATOM 3312 C CA . TRP A 1 419 ? 2.988 -5.760 -32.400 1.00 61.72 419 TRP A CA 1
ATOM 3313 C C . TRP A 1 419 ? 1.935 -5.458 -33.484 1.00 61.72 419 TRP A C 1
ATOM 3315 O O . TRP A 1 419 ? 2.188 -5.699 -34.664 1.00 61.72 419 TRP A O 1
ATOM 3325 N N . GLU A 1 420 ? 0.716 -5.048 -33.113 1.00 52.91 420 GLU A N 1
ATOM 3326 C CA . GLU A 1 420 ? -0.376 -4.989 -34.083 1.00 52.91 420 GLU A CA 1
ATOM 3327 C C . GLU A 1 420 ? -0.059 -3.974 -35.195 1.00 52.91 420 GLU A C 1
ATOM 3329 O O . GLU A 1 420 ? 0.167 -2.795 -34.912 1.00 52.91 420 GLU A O 1
ATOM 3334 N N . PRO A 1 421 ? -0.035 -4.416 -36.469 1.00 43.31 421 PRO A N 1
ATOM 3335 C CA . PRO A 1 421 ? 0.096 -3.548 -37.626 1.00 43.31 421 PRO A CA 1
ATOM 3336 C C . PRO A 1 421 ? -1.257 -2.902 -37.920 1.00 43.31 421 PRO A C 1
ATOM 3338 O O . PRO A 1 421 ? -1.840 -3.131 -38.977 1.00 43.31 421 PRO A O 1
ATOM 3341 N N . ASP A 1 422 ? -1.799 -2.126 -36.986 1.00 40.41 422 ASP A N 1
ATOM 3342 C CA . ASP A 1 422 ? -2.875 -1.216 -37.361 1.00 40.41 422 ASP A CA 1
ATOM 3343 C C . ASP A 1 422 ? -2.238 -0.130 -38.254 1.00 40.41 422 ASP A C 1
ATOM 3345 O O . ASP A 1 422 ? -1.151 0.363 -37.935 1.00 40.41 422 ASP A O 1
ATOM 3349 N N . PRO A 1 423 ? -2.830 0.253 -39.400 1.00 40.88 423 PRO A N 1
ATOM 3350 C CA . PRO A 1 423 ? -2.207 1.158 -40.364 1.00 40.88 423 PRO A CA 1
ATOM 3351 C C . PRO A 1 423 ? -2.102 2.608 -39.858 1.00 40.88 423 PRO A C 1
ATOM 3353 O O . PRO A 1 423 ? -1.810 3.509 -40.642 1.00 40.88 423 PRO A O 1
ATOM 3356 N N . THR A 1 424 ? -2.305 2.841 -38.557 1.00 47.00 424 THR A N 1
ATOM 3357 C CA . THR A 1 424 ? -1.897 4.065 -37.870 1.00 47.00 424 THR A CA 1
ATOM 3358 C C . THR A 1 424 ? -0.537 3.811 -37.200 1.00 47.00 424 THR A C 1
ATOM 3360 O O . THR A 1 424 ? -0.467 3.161 -36.161 1.00 47.00 424 THR A O 1
ATOM 3363 N N . PRO A 1 425 ? 0.582 4.315 -37.753 1.00 42.91 425 PRO A N 1
ATOM 3364 C CA . PRO A 1 425 ? 1.926 4.122 -37.195 1.00 42.91 425 PRO A CA 1
ATOM 3365 C C . PRO A 1 425 ? 2.159 4.870 -35.863 1.00 42.91 425 PRO A C 1
ATOM 3367 O O . PRO A 1 425 ? 3.300 5.086 -35.465 1.00 42.91 425 PRO A O 1
ATOM 3370 N N . GLU A 1 426 ? 1.096 5.316 -35.192 1.00 49.16 426 GLU A N 1
ATOM 3371 C CA . GLU A 1 426 ? 1.124 6.382 -34.188 1.00 49.16 426 GLU A CA 1
ATOM 3372 C C . GLU A 1 426 ? 0.823 5.928 -32.760 1.00 49.16 426 GLU A C 1
ATOM 3374 O O . GLU A 1 426 ? 1.030 6.712 -31.839 1.00 49.16 426 GLU A O 1
ATOM 3379 N N . ILE A 1 427 ? 0.399 4.685 -32.521 1.00 56.03 427 ILE A N 1
ATOM 3380 C CA . ILE A 1 427 ? 0.092 4.240 -31.154 1.00 56.03 427 ILE A CA 1
ATOM 3381 C C . ILE A 1 427 ? 1.278 3.480 -30.545 1.00 56.03 427 ILE A C 1
ATOM 3383 O O . ILE A 1 427 ? 1.162 2.362 -30.052 1.00 56.03 427 ILE A O 1
ATOM 3387 N N . ALA A 1 428 ? 2.462 4.091 -30.596 1.00 62.50 428 ALA A N 1
ATOM 3388 C CA . ALA A 1 428 ? 3.563 3.678 -29.741 1.00 62.50 428 ALA A CA 1
ATOM 3389 C C . ALA A 1 428 ? 3.408 4.413 -28.410 1.00 62.50 428 ALA A C 1
ATOM 3391 O O . ALA A 1 428 ? 3.561 5.627 -28.354 1.00 62.50 428 ALA A O 1
ATOM 3392 N N . TRP A 1 429 ? 3.102 3.690 -27.337 1.00 85.94 429 TRP A N 1
ATOM 3393 C CA . TRP A 1 429 ? 3.039 4.269 -25.998 1.00 85.94 429 TRP A CA 1
ATOM 3394 C C . TRP A 1 429 ? 4.450 4.674 -25.576 1.00 85.94 429 TRP A C 1
ATOM 3396 O O . TRP A 1 429 ? 5.317 3.813 -25.377 1.00 85.94 429 TRP A O 1
ATOM 3406 N N . VAL A 1 430 ? 4.710 5.981 -25.527 1.00 88.75 430 VAL A N 1
ATOM 3407 C CA . VAL A 1 430 ? 6.043 6.574 -25.326 1.00 88.75 430 VAL A CA 1
ATOM 3408 C C . VAL A 1 430 ? 6.194 7.238 -23.962 1.00 88.75 430 VAL A C 1
ATOM 3410 O O . VAL A 1 430 ? 7.285 7.730 -23.651 1.00 88.75 430 VAL A O 1
ATOM 3413 N N . TYR A 1 431 ? 5.121 7.275 -23.173 1.00 90.75 431 TYR A N 1
ATOM 3414 C CA . TYR A 1 431 ? 5.070 7.879 -21.847 1.00 90.75 431 TYR A CA 1
ATOM 3415 C C . TYR A 1 431 ? 4.729 6.862 -20.755 1.00 90.75 431 TYR A C 1
ATOM 3417 O O . TYR A 1 431 ? 4.174 5.790 -20.999 1.00 90.75 431 TYR A O 1
ATOM 3425 N N . THR A 1 432 ? 5.085 7.217 -19.522 1.00 92.62 432 THR A N 1
ATOM 3426 C CA . THR A 1 432 ? 4.871 6.394 -18.329 1.00 92.62 432 THR A CA 1
ATOM 3427 C C . THR A 1 432 ? 3.396 6.083 -18.083 1.00 92.62 432 THR A C 1
ATOM 3429 O O . THR A 1 432 ? 3.046 4.947 -17.779 1.00 92.62 432 THR A O 1
ATOM 3432 N N . ASP A 1 433 ? 2.512 7.069 -18.217 1.00 91.88 433 ASP A N 1
ATOM 3433 C CA . ASP A 1 433 ? 1.073 6.882 -18.034 1.00 91.88 433 ASP A CA 1
ATOM 3434 C C . ASP A 1 433 ? 0.477 5.956 -19.097 1.00 91.88 433 ASP A C 1
ATOM 3436 O O . ASP A 1 433 ? -0.333 5.091 -18.774 1.00 91.88 433 ASP A O 1
ATOM 3440 N N . GLU A 1 434 ? 0.917 6.076 -20.346 1.00 91.75 434 GLU A N 1
ATOM 3441 C CA . GLU A 1 434 ? 0.498 5.179 -21.420 1.00 91.75 434 GLU A CA 1
ATOM 3442 C C . GLU A 1 434 ? 0.981 3.742 -21.183 1.00 91.75 434 GLU A C 1
ATOM 3444 O O . GLU A 1 434 ? 0.195 2.810 -21.365 1.00 91.75 434 GLU A O 1
ATOM 3449 N N . LEU A 1 435 ? 2.221 3.552 -20.707 1.00 93.50 435 LEU A N 1
ATOM 3450 C CA . LEU A 1 435 ? 2.734 2.236 -20.305 1.00 93.50 435 LEU A CA 1
ATOM 3451 C C . LEU A 1 435 ? 1.885 1.626 -19.187 1.00 93.50 435 LEU A C 1
ATOM 3453 O O . LEU A 1 435 ? 1.471 0.471 -19.288 1.00 93.50 435 LEU A O 1
ATOM 3457 N N . LEU A 1 436 ? 1.588 2.393 -18.135 1.00 95.00 436 LEU A N 1
ATOM 3458 C CA . LEU A 1 436 ? 0.786 1.912 -17.006 1.00 95.00 436 LEU A CA 1
ATOM 3459 C C . LEU A 1 436 ? -0.666 1.621 -17.409 1.00 95.00 436 LEU A C 1
ATOM 3461 O O . LEU A 1 436 ? -1.256 0.648 -16.935 1.00 95.00 436 LEU A O 1
ATOM 3465 N N . LYS A 1 437 ? -1.250 2.438 -18.291 1.00 93.56 437 LYS A N 1
ATOM 3466 C CA . LYS A 1 437 ? -2.636 2.289 -18.750 1.00 93.56 437 LYS A CA 1
ATOM 3467 C C . LYS A 1 437 ? -2.806 1.091 -19.676 1.00 93.56 437 LYS A C 1
ATOM 3469 O O . LYS A 1 437 ? -3.737 0.307 -19.502 1.00 93.56 437 LYS A O 1
ATOM 3474 N N . ASN A 1 438 ? -1.921 0.958 -20.660 1.00 91.81 438 ASN A N 1
ATOM 3475 C CA . ASN A 1 438 ? -2.034 -0.061 -21.702 1.00 91.81 438 ASN A CA 1
ATOM 3476 C C . ASN A 1 438 ? -1.325 -1.368 -21.329 1.00 91.81 438 ASN A C 1
ATOM 3478 O O . ASN A 1 438 ? -1.576 -2.399 -21.949 1.00 91.81 438 ASN A O 1
ATOM 3482 N N . ARG A 1 439 ? -0.510 -1.350 -20.265 1.00 94.06 439 ARG A N 1
ATOM 3483 C CA . ARG A 1 439 ? 0.344 -2.459 -19.804 1.00 94.06 439 ARG A CA 1
ATOM 3484 C C . ARG A 1 439 ? 1.426 -2.846 -20.808 1.00 94.06 439 ARG A C 1
ATOM 3486 O O . ARG A 1 439 ? 1.990 -3.937 -20.743 1.00 94.06 439 ARG A O 1
ATOM 3493 N N . GLU A 1 440 ? 1.734 -1.941 -21.725 1.00 91.69 440 GLU A N 1
ATOM 3494 C CA . GLU A 1 440 ? 2.819 -2.102 -22.670 1.00 91.69 440 GLU A CA 1
ATOM 3495 C C . GLU A 1 440 ? 3.333 -0.766 -23.189 1.00 91.69 440 GLU A C 1
ATOM 3497 O O . GLU A 1 440 ? 2.625 0.239 -23.170 1.00 91.69 440 GLU A O 1
ATOM 3502 N N . GLY A 1 441 ? 4.571 -0.763 -23.668 1.00 91.50 441 GLY A N 1
ATOM 3503 C CA . GLY A 1 441 ? 5.168 0.420 -24.264 1.00 91.50 441 GLY A CA 1
ATOM 3504 C C . GLY A 1 441 ? 6.508 0.141 -24.920 1.00 91.50 441 GLY A C 1
ATOM 3505 O O . GLY A 1 441 ? 7.078 -0.950 -24.792 1.00 91.50 441 GLY A O 1
ATOM 3506 N N . GLN A 1 442 ? 6.998 1.150 -25.634 1.00 90.56 442 GLN A N 1
ATOM 3507 C CA . GLN A 1 442 ? 8.289 1.101 -26.313 1.00 90.56 442 GLN A CA 1
ATOM 3508 C C . GLN A 1 442 ? 9.440 1.573 -25.417 1.00 90.56 442 GLN A C 1
ATOM 3510 O O . GLN A 1 442 ? 9.236 1.968 -24.270 1.00 90.56 442 GLN A O 1
ATOM 3515 N N . CYS A 1 443 ? 10.666 1.577 -25.946 1.00 92.38 443 CYS A N 1
ATOM 3516 C CA . CYS A 1 443 ? 11.868 1.854 -25.153 1.00 92.38 443 CYS A CA 1
ATOM 3517 C C . CYS A 1 443 ? 11.849 3.234 -24.496 1.00 92.38 443 CYS A C 1
ATOM 3519 O O . CYS A 1 443 ? 12.289 3.371 -23.359 1.00 92.38 443 CYS A O 1
ATOM 3521 N N . ASN A 1 444 ? 11.245 4.226 -25.156 1.00 91.38 444 ASN A N 1
ATOM 3522 C CA . ASN A 1 444 ? 11.036 5.546 -24.570 1.00 91.38 444 ASN A CA 1
ATOM 3523 C C . ASN A 1 444 ? 10.156 5.493 -23.305 1.00 91.38 444 ASN A C 1
ATOM 3525 O O . ASN A 1 444 ? 10.533 6.037 -22.272 1.00 91.38 444 ASN A O 1
ATOM 3529 N N . ALA A 1 445 ? 9.022 4.783 -23.345 1.00 92.62 445 ALA A N 1
ATOM 3530 C CA . ALA A 1 445 ? 8.140 4.674 -22.183 1.00 92.62 445 ALA A CA 1
ATOM 3531 C C . ALA A 1 445 ? 8.812 3.951 -21.014 1.00 92.62 445 ALA A C 1
ATOM 3533 O O . ALA A 1 445 ? 8.685 4.389 -19.876 1.00 92.62 445 ALA A O 1
ATOM 3534 N N . TRP A 1 446 ? 9.575 2.891 -21.285 1.00 95.81 446 TRP A N 1
ATOM 3535 C CA . TRP A 1 446 ? 10.328 2.167 -20.257 1.00 95.81 446 TRP A CA 1
ATOM 3536 C C . TRP A 1 446 ? 11.457 3.005 -19.645 1.00 95.81 446 TRP A C 1
ATOM 3538 O O . TRP A 1 446 ? 11.634 2.998 -18.425 1.00 95.81 446 TRP A O 1
ATOM 3548 N N . ALA A 1 447 ? 12.193 3.760 -20.467 1.00 95.00 447 ALA A N 1
ATOM 3549 C CA . ALA A 1 447 ? 13.228 4.680 -20.001 1.00 95.00 447 ALA A CA 1
ATOM 3550 C C . ALA A 1 447 ? 12.642 5.791 -19.115 1.00 95.00 447 ALA A C 1
ATOM 3552 O O . ALA A 1 447 ? 13.149 6.042 -18.018 1.00 95.00 447 ALA A O 1
ATOM 3553 N N . LYS A 1 448 ? 11.533 6.405 -19.545 1.00 93.19 448 LYS A N 1
ATOM 3554 C CA . LYS A 1 448 ? 10.811 7.412 -18.756 1.00 93.19 448 LYS A CA 1
ATOM 3555 C C . LYS A 1 448 ? 10.231 6.833 -17.475 1.00 93.19 448 LYS A C 1
ATOM 3557 O O . LYS A 1 448 ? 10.449 7.413 -16.423 1.00 93.19 448 LYS A O 1
ATOM 3562 N N . PHE A 1 449 ? 9.595 5.666 -17.531 1.00 95.56 449 PHE A N 1
ATOM 3563 C CA . PHE A 1 449 ? 9.029 5.001 -16.358 1.00 95.56 449 PHE A CA 1
ATOM 3564 C C . PHE A 1 449 ? 10.085 4.738 -15.286 1.00 95.56 449 PHE A C 1
ATOM 3566 O O . PHE A 1 449 ? 9.878 5.062 -14.116 1.00 95.56 449 PHE A O 1
ATOM 3573 N N . PHE A 1 450 ? 11.253 4.232 -15.685 1.00 96.62 450 PHE A N 1
ATOM 3574 C CA . PHE A 1 450 ? 12.381 4.051 -14.777 1.00 96.62 450 PHE A CA 1
ATOM 3575 C C . PHE A 1 450 ? 12.851 5.377 -14.159 1.00 96.62 450 PHE A C 1
ATOM 3577 O O . PHE A 1 450 ? 13.023 5.462 -12.943 1.00 96.62 450 PHE A O 1
ATOM 3584 N N . LEU A 1 451 ? 13.014 6.430 -14.965 1.00 94.62 451 LEU A N 1
ATOM 3585 C CA . LEU A 1 451 ? 13.388 7.756 -14.462 1.00 94.62 451 LEU A CA 1
ATOM 3586 C C . LEU A 1 451 ? 12.321 8.358 -13.541 1.00 94.62 451 LEU A C 1
ATOM 3588 O O . LEU A 1 451 ? 12.662 8.983 -12.539 1.00 94.62 451 LEU A O 1
ATOM 3592 N N . ASP A 1 452 ? 11.044 8.144 -13.832 1.00 94.62 452 ASP A N 1
ATOM 3593 C CA . ASP A 1 452 ? 9.920 8.667 -13.063 1.00 94.62 452 ASP A CA 1
ATOM 3594 C C . ASP A 1 452 ? 9.794 7.973 -11.700 1.00 94.62 452 ASP A C 1
ATOM 3596 O O . ASP A 1 452 ? 9.492 8.633 -10.703 1.00 94.62 452 ASP A O 1
ATOM 3600 N N . ILE A 1 453 ? 10.133 6.682 -11.603 1.00 96.31 453 ILE A N 1
ATOM 3601 C CA . ILE A 1 453 ? 10.291 5.989 -10.312 1.00 96.31 453 ILE A CA 1
ATOM 3602 C C . ILE A 1 453 ? 11.361 6.687 -9.457 1.00 96.31 453 ILE A C 1
ATOM 3604 O O . ILE A 1 453 ? 11.155 6.924 -8.265 1.00 96.31 453 ILE A O 1
ATOM 3608 N N . LEU A 1 454 ? 12.493 7.075 -10.051 1.00 95.81 454 LEU A N 1
ATOM 3609 C CA . LEU A 1 454 ? 13.555 7.780 -9.325 1.00 95.81 454 LEU A CA 1
ATOM 3610 C C . LEU A 1 454 ? 13.153 9.223 -8.972 1.00 95.81 454 LEU A C 1
ATOM 3612 O O . LEU A 1 454 ? 13.424 9.683 -7.858 1.00 95.81 454 LEU A O 1
ATOM 3616 N N . LYS A 1 455 ? 12.427 9.915 -9.858 1.00 94.31 455 LYS A N 1
ATOM 3617 C CA . LYS A 1 455 ? 11.832 11.235 -9.576 1.00 94.31 455 LYS A CA 1
ATOM 3618 C C . LYS A 1 455 ? 10.843 11.178 -8.417 1.00 94.31 455 LYS A C 1
ATOM 3620 O O . LYS A 1 455 ? 10.831 12.116 -7.615 1.00 94.31 455 LYS A O 1
ATOM 3625 N N . ALA A 1 456 ? 10.105 10.076 -8.253 1.00 95.44 456 ALA A N 1
ATOM 3626 C CA . ALA A 1 456 ? 9.257 9.843 -7.082 1.00 95.44 456 ALA A CA 1
ATOM 3627 C C . ALA A 1 456 ? 10.042 9.743 -5.772 1.00 95.44 456 ALA A C 1
ATOM 3629 O O . ALA A 1 456 ? 9.549 10.155 -4.726 1.00 95.44 456 ALA A O 1
ATOM 3630 N N . GLN A 1 457 ? 11.297 9.303 -5.831 1.00 96.44 457 GLN A N 1
ATOM 3631 C CA . GLN A 1 457 ? 12.221 9.305 -4.694 1.00 96.44 457 GLN A CA 1
ATOM 3632 C C . GLN A 1 457 ? 12.958 10.644 -4.516 1.00 96.44 457 GLN A C 1
ATOM 3634 O O . GLN A 1 457 ? 13.838 10.780 -3.665 1.00 96.44 457 GLN A O 1
ATOM 3639 N N . GLY A 1 458 ? 12.605 11.661 -5.307 1.00 94.38 458 GLY A N 1
ATOM 3640 C CA . GLY A 1 458 ? 13.231 12.978 -5.275 1.00 94.38 458 GLY A CA 1
ATOM 3641 C C . GLY A 1 458 ? 14.628 13.014 -5.904 1.00 94.38 458 GLY A C 1
ATOM 3642 O O . GLY A 1 458 ? 15.422 13.906 -5.574 1.00 94.38 458 GLY A O 1
ATOM 3643 N N . TYR A 1 459 ? 14.950 12.052 -6.772 1.00 92.06 459 TYR A N 1
ATOM 3644 C CA . TYR A 1 459 ? 16.171 12.004 -7.576 1.00 92.06 459 TYR A CA 1
ATOM 3645 C C . TYR A 1 459 ? 15.894 12.477 -9.010 1.00 92.06 459 TYR A C 1
ATOM 3647 O O . TYR A 1 459 ? 14.895 12.104 -9.614 1.00 92.06 459 TYR A O 1
ATOM 3655 N N . SER A 1 460 ? 16.768 13.310 -9.567 1.00 88.12 460 SER A N 1
ATOM 3656 C CA . SER A 1 460 ? 16.648 13.780 -10.950 1.00 88.12 460 SER A CA 1
ATOM 3657 C C . SER A 1 460 ? 18.000 14.234 -11.475 1.00 88.12 460 SER A C 1
ATOM 3659 O O . SER A 1 460 ? 18.700 14.974 -10.780 1.00 88.12 460 SER A O 1
ATOM 3661 N N . GLU A 1 461 ? 18.304 13.884 -12.718 1.00 85.81 461 GLU A N 1
ATOM 3662 C CA . GLU A 1 461 ? 19.459 14.372 -13.464 1.00 85.81 461 GLU A CA 1
ATOM 3663 C C . GLU A 1 461 ? 19.011 14.857 -14.845 1.00 85.81 461 GLU A C 1
ATOM 3665 O O . GLU A 1 461 ? 18.023 14.373 -15.393 1.00 85.81 461 GLU A O 1
ATOM 3670 N N . ASN A 1 462 ? 19.718 15.851 -15.384 1.00 84.00 462 ASN A N 1
ATOM 3671 C CA . ASN A 1 462 ? 19.435 16.388 -16.713 1.00 84.00 462 ASN A CA 1
ATOM 3672 C C . ASN A 1 462 ? 20.128 15.537 -17.779 1.00 84.00 462 ASN A C 1
ATOM 3674 O O . ASN A 1 462 ? 21.275 15.125 -17.588 1.00 84.00 462 ASN A O 1
ATOM 3678 N N . GLY A 1 463 ? 19.488 15.366 -18.939 1.00 83.25 463 GLY A N 1
ATOM 3679 C CA . GLY A 1 463 ? 20.088 14.625 -20.055 1.00 83.25 463 GLY A CA 1
ATOM 3680 C C . GLY A 1 463 ? 20.300 13.144 -19.733 1.00 83.25 463 GLY A C 1
ATOM 3681 O O . GLY A 1 463 ? 21.297 12.545 -20.143 1.00 83.25 463 GLY A O 1
ATOM 3682 N N . SER A 1 464 ? 19.386 12.582 -18.937 1.00 90.94 464 SER A N 1
ATOM 3683 C CA . SER A 1 464 ? 19.379 11.165 -18.579 1.00 90.94 464 SER A CA 1
ATOM 3684 C C . SER A 1 464 ? 18.771 10.276 -19.657 1.00 90.94 464 SER A C 1
ATOM 3686 O O . SER A 1 464 ? 18.916 9.065 -19.555 1.00 90.94 464 SER A O 1
ATOM 3688 N N . LEU A 1 465 ? 18.113 10.826 -20.680 1.00 92.06 465 LEU A N 1
ATOM 3689 C CA . LEU A 1 465 ? 17.659 10.059 -21.840 1.00 92.06 465 LEU A CA 1
ATOM 3690 C C . LEU A 1 465 ? 18.703 10.115 -22.953 1.00 92.06 465 LEU A C 1
ATOM 3692 O O . LEU A 1 465 ? 19.142 11.186 -23.381 1.00 92.06 465 LEU A O 1
ATOM 3696 N N . LEU A 1 466 ? 19.098 8.937 -23.421 1.00 92.38 466 LEU A N 1
ATOM 3697 C CA . LEU A 1 466 ? 20.056 8.768 -24.499 1.00 92.38 466 LEU A CA 1
ATOM 3698 C C . LEU A 1 466 ? 19.394 8.076 -25.682 1.00 92.38 466 LEU A C 1
ATOM 3700 O O . LEU A 1 466 ? 18.821 6.997 -25.536 1.00 92.38 466 LEU A O 1
ATOM 3704 N N . ILE A 1 467 ? 19.545 8.671 -26.862 1.00 91.31 467 ILE A N 1
ATOM 3705 C CA . ILE A 1 467 ? 19.141 8.077 -28.131 1.00 91.31 467 ILE A CA 1
ATOM 3706 C C . ILE A 1 467 ? 20.336 7.327 -28.708 1.00 91.31 467 ILE A C 1
ATOM 3708 O O . ILE A 1 467 ? 21.377 7.920 -28.996 1.00 91.31 467 ILE A O 1
ATOM 3712 N N . VAL A 1 468 ? 20.161 6.030 -28.909 1.00 90.38 468 VAL A N 1
ATOM 3713 C CA . VAL A 1 468 ? 21.105 5.138 -29.572 1.00 90.38 468 VAL A CA 1
ATOM 3714 C C . VAL A 1 468 ? 20.639 4.917 -31.005 1.00 90.38 468 VAL A C 1
ATOM 3716 O O . VAL A 1 468 ? 19.506 4.489 -31.245 1.00 90.38 468 VAL A O 1
ATOM 3719 N N . LYS A 1 469 ? 21.509 5.212 -31.970 1.00 89.00 469 LYS A N 1
ATOM 3720 C CA . LYS A 1 469 ? 21.237 5.022 -33.401 1.00 89.00 469 LYS A CA 1
ATOM 3721 C C . LYS A 1 469 ? 22.523 4.675 -34.166 1.00 89.00 469 LYS A C 1
ATOM 3723 O O . LYS A 1 469 ? 23.607 4.843 -33.606 1.00 89.00 469 LYS A O 1
ATOM 3728 N N . PRO A 1 470 ? 22.440 4.206 -35.423 1.00 84.69 470 PRO A N 1
ATOM 3729 C CA . PRO A 1 470 ? 23.631 3.931 -36.228 1.00 84.69 470 PRO A CA 1
ATOM 3730 C C . PRO A 1 470 ? 24.490 5.187 -36.436 1.00 84.69 470 PRO A C 1
ATOM 3732 O O . PRO A 1 470 ? 23.942 6.283 -36.608 1.00 84.69 470 PRO A O 1
ATOM 3735 N N . ASP A 1 471 ? 25.820 5.038 -36.441 1.00 79.38 471 ASP A N 1
ATOM 3736 C CA . ASP A 1 471 ? 26.739 6.116 -36.836 1.00 79.38 471 ASP A CA 1
ATOM 3737 C C . ASP A 1 471 ? 26.421 6.560 -38.280 1.00 79.38 471 ASP A C 1
ATOM 3739 O O . ASP A 1 471 ? 26.325 5.709 -39.171 1.00 79.38 471 ASP A O 1
ATOM 3743 N N . PRO A 1 472 ? 26.206 7.865 -38.547 1.00 65.31 472 PRO A N 1
ATOM 3744 C CA . PRO A 1 472 ? 25.841 8.401 -39.863 1.00 65.31 472 PRO A CA 1
ATOM 3745 C C . PRO A 1 472 ? 26.929 8.289 -40.956 1.00 65.31 472 PRO A C 1
ATOM 3747 O O . PRO A 1 472 ? 27.039 9.182 -41.799 1.00 65.31 472 PRO A O 1
ATOM 3750 N N . VAL A 1 473 ? 27.705 7.201 -41.013 1.00 53.16 473 VAL A N 1
ATOM 3751 C CA . VAL A 1 473 ? 28.822 7.002 -41.958 1.00 53.16 473 VAL A CA 1
ATOM 3752 C C . VAL A 1 473 ? 28.399 7.139 -43.437 1.00 53.16 473 VAL A C 1
ATOM 3754 O O . VAL A 1 473 ? 29.241 7.438 -44.278 1.00 53.16 473 VAL A O 1
ATOM 3757 N N . SER A 1 474 ? 27.101 7.095 -43.777 1.00 47.38 474 SER A N 1
ATOM 3758 C CA . SER A 1 474 ? 26.599 7.585 -45.074 1.00 47.38 474 SER A CA 1
ATOM 3759 C C . SER A 1 474 ? 25.616 8.758 -44.922 1.00 47.38 474 SER A C 1
ATOM 3761 O O . SER A 1 474 ? 24.420 8.615 -44.674 1.00 47.38 474 SER A O 1
ATOM 3763 N N . GLN A 1 475 ? 26.147 9.969 -45.079 1.00 47.72 475 GLN A N 1
ATOM 3764 C CA . GLN A 1 475 ? 25.390 11.219 -45.096 1.00 47.72 475 GLN A CA 1
ATOM 3765 C C . GLN A 1 475 ? 24.258 11.167 -46.152 1.00 47.72 475 GLN A C 1
ATOM 3767 O O . GLN A 1 475 ? 24.512 10.824 -47.304 1.00 47.72 475 GLN A O 1
ATOM 3772 N N . ASN A 1 476 ? 23.035 11.565 -45.765 1.00 57.66 476 ASN A N 1
ATOM 3773 C CA . ASN A 1 476 ? 21.814 11.745 -46.588 1.00 57.66 476 ASN A CA 1
ATOM 3774 C C . ASN A 1 476 ? 20.857 10.555 -46.802 1.00 57.66 476 ASN A C 1
ATOM 3776 O O . ASN A 1 476 ? 19.987 10.656 -47.668 1.00 57.66 476 ASN A O 1
ATOM 3780 N N . ARG A 1 477 ? 20.925 9.467 -46.026 1.00 62.25 477 ARG A N 1
ATOM 3781 C CA . ARG A 1 477 ? 19.917 8.391 -46.107 1.00 62.25 477 ARG A CA 1
ATOM 3782 C C . ARG A 1 477 ? 18.923 8.476 -44.924 1.00 62.25 477 ARG A C 1
ATOM 3784 O O . ARG A 1 477 ? 19.320 8.169 -43.805 1.00 62.25 477 ARG A O 1
ATOM 3791 N N . PRO A 1 478 ? 17.672 8.946 -45.129 1.00 59.03 478 PRO A N 1
ATOM 3792 C CA . PRO A 1 478 ? 16.751 9.308 -44.041 1.00 59.03 478 PRO A CA 1
ATOM 3793 C C . PRO A 1 478 ? 16.101 8.129 -43.297 1.00 59.03 478 PRO A C 1
ATOM 3795 O O . PRO A 1 478 ? 15.552 8.352 -42.222 1.00 59.03 478 PRO A O 1
ATOM 3798 N N . SER A 1 479 ? 16.194 6.900 -43.814 1.00 70.12 479 SER A N 1
ATOM 3799 C CA . SER A 1 479 ? 15.545 5.724 -43.221 1.00 70.12 479 SER A CA 1
ATOM 3800 C C . SER A 1 479 ? 16.558 4.611 -42.958 1.00 70.12 479 SER A C 1
ATOM 3802 O O . SER A 1 479 ? 16.629 3.637 -43.699 1.00 70.12 479 SER A O 1
ATOM 3804 N N . SER A 1 480 ? 17.394 4.765 -41.934 1.00 82.69 480 SER A N 1
ATOM 3805 C CA . SER A 1 480 ? 18.343 3.728 -41.512 1.00 82.69 480 SER A CA 1
ATOM 3806 C C . SER A 1 480 ? 18.161 3.352 -40.048 1.00 82.69 480 SER A C 1
ATOM 3808 O O . SER A 1 480 ? 17.597 4.104 -39.251 1.00 82.69 480 SER A O 1
ATOM 3810 N N . GLY A 1 481 ? 18.657 2.172 -39.693 1.00 88.44 481 GLY A N 1
ATOM 3811 C CA . GLY A 1 481 ? 18.584 1.664 -38.336 1.00 88.44 481 GLY A CA 1
ATOM 3812 C C . GLY A 1 481 ? 19.462 0.438 -38.117 1.00 88.44 481 GLY A C 1
ATOM 3813 O O . GLY A 1 481 ? 20.344 0.121 -38.918 1.00 88.44 481 GLY A O 1
ATOM 3814 N N . PHE A 1 482 ? 19.239 -0.249 -37.004 1.00 89.69 482 PHE A N 1
ATOM 3815 C CA . PHE A 1 482 ? 19.983 -1.442 -36.616 1.00 89.69 482 PHE A CA 1
ATOM 3816 C C . PHE A 1 482 ? 19.053 -2.562 -36.158 1.00 89.69 482 PHE A C 1
ATOM 3818 O O . PHE A 1 482 ? 17.896 -2.335 -35.794 1.00 89.69 482 PHE A O 1
ATOM 3825 N N . ILE A 1 483 ? 19.570 -3.787 -36.206 1.00 89.75 483 ILE A N 1
ATOM 3826 C CA . ILE A 1 483 ? 18.892 -4.984 -35.713 1.00 89.75 483 ILE A CA 1
ATOM 3827 C C . ILE A 1 483 ? 19.682 -5.622 -34.570 1.00 89.75 483 ILE A C 1
ATOM 3829 O O . ILE A 1 483 ? 20.907 -5.745 -34.638 1.00 89.75 483 ILE A O 1
ATOM 3833 N N . LEU A 1 484 ? 18.971 -6.045 -33.526 1.00 89.19 484 LEU A N 1
ATOM 3834 C CA . LEU A 1 484 ? 19.524 -6.701 -32.340 1.00 89.19 484 LEU A CA 1
ATOM 3835 C C . LEU A 1 484 ? 19.194 -8.195 -32.314 1.00 89.19 484 LEU A C 1
ATOM 3837 O O . LEU A 1 484 ? 18.158 -8.629 -32.809 1.00 89.19 484 LEU A O 1
ATOM 3841 N N . GLY A 1 485 ? 20.043 -8.996 -31.680 1.00 86.62 485 GLY A N 1
ATOM 3842 C CA . GLY A 1 485 ? 19.752 -10.399 -31.385 1.00 86.62 485 GLY A CA 1
ATOM 3843 C C . GLY A 1 485 ? 20.238 -11.365 -32.457 1.00 86.62 485 GLY A C 1
ATOM 3844 O O . GLY A 1 485 ? 21.296 -11.180 -33.055 1.00 86.62 485 GLY A O 1
ATOM 3845 N N . HIS A 1 486 ? 19.499 -12.452 -32.673 1.00 86.94 486 HIS A N 1
ATOM 3846 C CA . HIS A 1 486 ? 19.958 -13.545 -33.525 1.00 86.94 486 HIS A CA 1
ATOM 3847 C C . HIS A 1 486 ? 19.325 -13.455 -34.909 1.00 86.94 486 HIS A C 1
ATOM 3849 O O . HIS A 1 486 ? 18.120 -13.648 -35.069 1.00 86.94 486 HIS A O 1
ATOM 3855 N N . TRP A 1 487 ? 20.160 -13.180 -35.910 1.00 87.94 487 TRP A N 1
ATOM 3856 C CA . TRP A 1 487 ? 19.752 -13.057 -37.304 1.00 87.94 487 TRP A CA 1
ATOM 3857 C C . TRP A 1 487 ? 20.670 -13.873 -38.208 1.00 87.94 487 TRP A C 1
ATOM 3859 O O . TRP A 1 487 ? 21.897 -13.841 -38.081 1.00 87.94 487 TRP A O 1
ATOM 3869 N N . ASN A 1 488 ? 20.068 -14.586 -39.152 1.00 87.69 488 ASN A N 1
ATOM 3870 C CA . ASN A 1 488 ? 20.772 -15.291 -40.206 1.00 87.69 488 ASN A CA 1
ATOM 3871 C C . ASN A 1 488 ? 20.772 -14.453 -41.479 1.00 87.69 488 ASN A C 1
ATOM 3873 O O . ASN A 1 488 ? 19.719 -14.109 -42.008 1.00 87.69 488 ASN A O 1
ATOM 3877 N N . PHE A 1 489 ? 21.975 -14.203 -41.985 1.00 87.06 489 PHE A N 1
ATOM 3878 C CA . PHE A 1 489 ? 22.228 -13.547 -43.258 1.00 87.06 489 PHE A CA 1
ATOM 3879 C C . PHE A 1 489 ? 22.552 -14.623 -44.299 1.00 87.06 489 PHE A C 1
ATOM 3881 O O . PHE A 1 489 ? 23.660 -15.165 -44.341 1.00 87.06 489 PHE A O 1
ATOM 3888 N N . LEU A 1 490 ? 21.549 -15.007 -45.081 1.00 84.94 490 LEU A N 1
ATOM 3889 C CA . LEU A 1 490 ? 21.669 -15.972 -46.164 1.00 84.94 490 LEU A CA 1
ATOM 3890 C C . LEU A 1 490 ? 22.370 -15.311 -47.348 1.00 84.94 490 LEU A C 1
ATOM 3892 O O . LEU A 1 490 ? 22.066 -14.175 -47.692 1.00 84.94 490 LEU A O 1
ATOM 3896 N N . LYS A 1 491 ? 23.308 -16.027 -47.978 1.00 74.38 491 LYS A N 1
ATOM 3897 C CA . LYS A 1 491 ? 24.107 -15.512 -49.097 1.00 74.38 491 LYS A CA 1
ATOM 3898 C C . LYS A 1 491 ? 23.197 -14.943 -50.195 1.00 74.38 491 LYS A C 1
ATOM 3900 O O . LYS A 1 491 ? 22.555 -15.704 -50.918 1.00 74.38 491 LYS A O 1
ATOM 3905 N N . GLY A 1 492 ? 23.164 -13.617 -50.288 1.00 62.88 492 GLY A N 1
ATOM 3906 C CA . GLY A 1 492 ? 22.342 -12.872 -51.229 1.00 62.88 492 GLY A CA 1
ATOM 3907 C C . GLY A 1 492 ? 22.961 -12.756 -52.617 1.00 62.88 492 GLY A C 1
ATOM 3908 O O . GLY A 1 492 ? 24.137 -13.059 -52.841 1.00 62.88 492 GLY A O 1
ATOM 3909 N N . ILE A 1 493 ? 22.145 -12.296 -53.564 1.00 61.88 493 ILE A N 1
ATOM 3910 C CA . ILE A 1 493 ? 22.645 -11.680 -54.795 1.00 61.88 493 ILE A CA 1
ATOM 3911 C C . ILE A 1 493 ? 23.135 -10.296 -54.381 1.00 61.88 493 ILE A C 1
ATOM 3913 O O . ILE A 1 493 ? 22.307 -9.462 -54.023 1.00 61.88 493 ILE A O 1
ATOM 3917 N N . ALA A 1 494 ? 24.452 -10.076 -54.419 1.00 58.91 494 ALA A N 1
ATOM 3918 C CA . ALA A 1 494 ? 25.033 -8.770 -54.145 1.00 58.91 494 ALA A CA 1
ATOM 3919 C C . ALA A 1 494 ? 24.444 -7.745 -55.123 1.00 58.91 494 ALA A C 1
ATOM 3921 O O . ALA A 1 494 ? 24.704 -7.767 -56.329 1.00 58.91 494 ALA A O 1
ATOM 3922 N N . ILE A 1 495 ? 23.600 -6.877 -54.590 1.00 64.38 495 ILE A N 1
ATOM 3923 C CA . ILE A 1 495 ? 23.258 -5.596 -55.185 1.00 64.38 495 ILE A CA 1
ATOM 3924 C C . ILE A 1 495 ? 24.466 -4.713 -54.886 1.00 64.38 495 ILE A C 1
ATOM 3926 O O . ILE A 1 495 ? 24.817 -4.536 -53.730 1.00 64.38 495 ILE A O 1
ATOM 3930 N N . ASN A 1 496 ? 25.189 -4.259 -55.910 1.00 59.47 496 ASN A N 1
ATOM 3931 C CA . ASN A 1 496 ? 26.387 -3.426 -55.741 1.00 59.47 496 ASN A CA 1
ATOM 3932 C C . ASN A 1 496 ? 26.011 -2.016 -55.229 1.00 59.47 496 ASN A C 1
ATOM 3934 O O . ASN A 1 496 ? 26.244 -1.029 -55.922 1.00 59.47 496 ASN A O 1
ATOM 3938 N N . GLU A 1 497 ? 25.383 -1.921 -54.060 1.00 60.56 497 GLU A N 1
ATOM 3939 C CA . GLU A 1 497 ? 25.326 -0.708 -53.257 1.00 60.56 497 GLU A CA 1
ATOM 3940 C C . GLU A 1 497 ? 26.383 -0.818 -52.166 1.00 60.56 497 GLU A C 1
ATOM 3942 O O . GLU A 1 497 ? 26.479 -1.845 -51.498 1.00 60.56 497 GLU A O 1
ATOM 3947 N N . ASP A 1 498 ? 27.183 0.237 -52.040 1.00 61.62 498 ASP A N 1
ATOM 3948 C CA . ASP A 1 498 ? 28.382 0.351 -51.213 1.00 61.62 498 ASP A CA 1
ATOM 3949 C C . ASP A 1 498 ? 28.148 -0.074 -49.746 1.00 61.62 498 ASP A C 1
ATOM 3951 O O . ASP A 1 498 ? 27.962 0.783 -48.892 1.00 61.62 498 ASP A O 1
ATOM 3955 N N . GLU A 1 499 ? 28.196 -1.390 -49.467 1.00 72.38 499 GLU A N 1
ATOM 3956 C CA . GLU A 1 499 ? 28.236 -2.084 -48.158 1.00 72.38 499 GLU A CA 1
ATOM 3957 C C . GLU A 1 499 ? 26.963 -2.853 -47.712 1.00 72.38 499 GLU A C 1
ATOM 3959 O O . GLU A 1 499 ? 27.045 -3.622 -46.752 1.00 72.38 499 GLU A O 1
ATOM 3964 N N . PHE A 1 500 ? 25.809 -2.748 -48.384 1.00 78.88 500 PHE A N 1
ATOM 3965 C CA . PHE A 1 500 ? 24.591 -3.498 -48.007 1.00 78.88 500 PHE A CA 1
ATOM 3966 C C . PHE A 1 500 ? 24.360 -4.735 -48.895 1.00 78.88 500 PHE A C 1
ATOM 3968 O O . PHE A 1 500 ? 23.591 -4.712 -49.853 1.00 78.88 500 PHE A O 1
ATOM 3975 N N . ASP A 1 501 ? 25.022 -5.842 -48.543 1.00 82.44 501 ASP A N 1
ATOM 3976 C CA . ASP A 1 501 ? 25.059 -7.079 -49.346 1.00 82.44 501 ASP A CA 1
ATOM 3977 C C . ASP A 1 501 ? 23.755 -7.893 -49.365 1.00 82.44 501 ASP A C 1
ATOM 3979 O O . ASP A 1 501 ? 23.633 -8.849 -50.141 1.00 82.44 501 ASP A O 1
ATOM 3983 N N . TYR A 1 502 ? 22.808 -7.569 -48.485 1.00 81.94 502 TYR A N 1
ATOM 3984 C CA . TYR A 1 502 ? 21.584 -8.337 -48.298 1.00 81.94 502 TYR A CA 1
ATOM 3985 C C . TYR A 1 502 ? 20.363 -7.457 -48.529 1.00 81.94 502 TYR A C 1
ATOM 3987 O O . TYR A 1 502 ? 20.374 -6.269 -48.226 1.00 81.94 502 TYR A O 1
ATOM 3995 N N . TRP A 1 503 ? 19.280 -8.036 -49.028 1.00 80.12 503 TRP A N 1
ATOM 3996 C CA . TRP A 1 503 ? 18.035 -7.310 -49.224 1.00 80.12 503 TRP A CA 1
ATOM 3997 C C . TRP A 1 503 ? 16.820 -8.182 -48.955 1.00 80.12 503 TRP A C 1
ATOM 3999 O O . TRP A 1 503 ? 16.832 -9.389 -49.212 1.00 80.12 503 TRP A O 1
ATOM 4009 N N . ASN A 1 504 ? 15.753 -7.543 -48.488 1.00 76.69 504 ASN A N 1
ATOM 4010 C CA . ASN A 1 504 ? 14.425 -8.126 -48.403 1.00 76.69 504 ASN A CA 1
ATOM 4011 C C . ASN A 1 504 ? 13.403 -7.165 -49.034 1.00 76.69 504 ASN A C 1
ATOM 4013 O O . ASN A 1 504 ? 13.505 -5.948 -48.884 1.00 76.69 504 ASN A O 1
ATOM 4017 N N . LEU A 1 505 ? 12.406 -7.717 -49.731 1.00 71.75 505 LEU A N 1
ATOM 4018 C CA . LEU A 1 505 ? 11.266 -6.947 -50.236 1.00 71.75 505 LEU A CA 1
ATOM 4019 C C . LEU A 1 505 ? 10.141 -6.926 -49.211 1.00 71.75 505 LEU A C 1
ATOM 4021 O O . LEU A 1 505 ? 9.859 -7.940 -48.560 1.00 71.75 505 LEU A O 1
ATOM 4025 N N . TYR A 1 506 ? 9.494 -5.773 -49.122 1.00 69.44 506 TYR A N 1
ATOM 4026 C CA . TYR A 1 506 ? 8.455 -5.488 -48.156 1.00 69.44 506 TYR A CA 1
ATOM 4027 C C . TYR A 1 506 ? 7.072 -5.469 -48.814 1.00 69.44 506 TYR A C 1
ATOM 4029 O O . TYR A 1 506 ? 6.903 -4.859 -49.868 1.00 69.44 506 TYR A O 1
ATOM 4037 N N . ASN A 1 507 ? 6.083 -6.147 -48.221 1.00 64.44 507 ASN A N 1
ATOM 4038 C CA . ASN A 1 507 ? 4.686 -6.019 -48.646 1.00 64.44 507 ASN A CA 1
ATOM 4039 C C . ASN A 1 507 ? 3.961 -5.048 -47.708 1.00 64.44 507 ASN A C 1
ATOM 4041 O O . ASN A 1 507 ? 3.826 -5.321 -46.514 1.00 64.44 507 ASN A O 1
ATOM 4045 N N . ASN A 1 508 ? 3.449 -3.950 -48.260 1.00 62.16 508 ASN A N 1
ATOM 4046 C CA . ASN A 1 508 ? 2.749 -2.915 -47.502 1.00 62.16 508 ASN A CA 1
ATOM 4047 C C . ASN A 1 508 ? 1.444 -3.397 -46.858 1.00 62.16 508 ASN A C 1
ATOM 4049 O O . ASN A 1 508 ? 0.997 -2.793 -45.887 1.00 62.16 508 ASN A O 1
ATOM 4053 N N . GLU A 1 509 ? 0.847 -4.484 -47.353 1.00 61.34 509 GLU A N 1
ATOM 4054 C CA . GLU A 1 509 ? -0.412 -5.001 -46.811 1.00 61.34 509 GLU A CA 1
ATOM 4055 C C . GLU A 1 509 ? -0.244 -5.717 -45.468 1.00 61.34 509 GLU A C 1
ATOM 4057 O O . GLU A 1 509 ? -1.189 -5.762 -44.689 1.00 61.34 509 GLU A O 1
ATOM 4062 N N . ASN A 1 510 ? 0.935 -6.279 -45.176 1.00 61.34 510 ASN A N 1
ATOM 4063 C CA . ASN A 1 510 ? 1.198 -6.969 -43.914 1.00 61.34 510 ASN A CA 1
ATOM 4064 C C . ASN A 1 510 ? 2.683 -6.836 -43.555 1.00 61.34 510 ASN A C 1
ATOM 4066 O O . ASN A 1 510 ? 3.509 -7.636 -43.983 1.00 61.34 510 ASN A O 1
ATOM 4070 N N . LYS A 1 511 ? 3.012 -5.824 -42.750 1.00 61.22 511 LYS A N 1
ATOM 4071 C CA . LYS A 1 511 ? 4.367 -5.523 -42.252 1.00 61.22 511 LYS A CA 1
ATOM 4072 C C . LYS A 1 511 ? 4.984 -6.666 -41.428 1.00 61.22 511 LYS A C 1
ATOM 4074 O O . LYS A 1 511 ? 6.197 -6.897 -41.433 1.00 61.22 511 LYS A O 1
ATOM 4079 N N . TYR A 1 512 ? 4.125 -7.399 -40.728 1.00 65.50 512 TYR A N 1
ATOM 4080 C CA . TYR A 1 512 ? 4.489 -8.433 -39.770 1.00 65.50 512 TYR A CA 1
ATOM 4081 C C . TYR A 1 512 ? 3.501 -9.594 -39.850 1.00 65.50 512 TYR A C 1
ATOM 4083 O O . TYR A 1 512 ? 2.320 -9.396 -40.132 1.00 65.50 512 TYR A O 1
ATOM 4091 N N . SER A 1 513 ? 3.973 -10.804 -39.567 1.00 60.88 513 SER A N 1
ATOM 4092 C CA . SER A 1 513 ? 3.127 -11.983 -39.383 1.00 60.88 513 SER A CA 1
ATOM 4093 C C . SER A 1 513 ? 3.406 -12.587 -38.037 1.00 60.88 513 SER A C 1
ATOM 4095 O O . SER A 1 513 ? 4.567 -12.791 -37.677 1.00 60.88 513 SER A O 1
ATOM 4097 N N . GLN A 1 514 ? 2.343 -13.002 -37.369 1.00 62.25 514 GLN A N 1
ATOM 4098 C CA . GLN A 1 514 ? 2.459 -13.941 -36.280 1.00 62.25 514 GLN A CA 1
ATOM 4099 C C . GLN A 1 514 ? 2.507 -15.365 -36.847 1.00 62.25 514 GLN A C 1
ATOM 4101 O O . GLN A 1 514 ? 1.626 -15.787 -37.599 1.00 62.25 514 GLN A O 1
ATOM 4106 N N . SER A 1 515 ? 3.549 -16.117 -36.509 1.00 61.28 515 SER A N 1
ATOM 4107 C CA . SER A 1 515 ? 3.613 -17.546 -36.794 1.00 61.28 515 SER A CA 1
ATOM 4108 C C . SER A 1 515 ? 2.517 -18.294 -36.023 1.00 61.28 515 SER A C 1
ATOM 4110 O O . SER A 1 515 ? 1.973 -17.804 -35.032 1.00 61.28 515 SER A O 1
ATOM 4112 N N . SER A 1 516 ? 2.248 -19.548 -36.395 1.00 61.59 516 SER A N 1
ATOM 4113 C CA . SER A 1 516 ? 1.337 -20.416 -35.631 1.00 61.59 516 SER A CA 1
ATOM 4114 C C . SER A 1 516 ? 1.796 -20.675 -34.188 1.00 61.59 516 SER A C 1
ATOM 4116 O O . SER A 1 516 ? 1.012 -21.168 -33.383 1.00 61.59 516 SER A O 1
ATOM 4118 N N . SER A 1 517 ? 3.060 -20.380 -33.859 1.00 55.88 517 SER A N 1
ATOM 4119 C CA . SER A 1 517 ? 3.604 -20.459 -32.499 1.00 55.88 517 SER A CA 1
ATOM 4120 C C . SER A 1 517 ? 3.518 -19.133 -31.736 1.00 55.88 517 SER A C 1
ATOM 4122 O O . SER A 1 517 ? 4.104 -19.022 -30.663 1.00 55.88 517 SER A O 1
ATOM 4124 N N . GLY A 1 518 ? 2.832 -18.124 -32.280 1.00 59.78 518 GLY A N 1
ATOM 4125 C CA . GLY A 1 518 ? 2.661 -16.821 -31.641 1.00 59.78 518 GLY A CA 1
ATOM 4126 C C . GLY A 1 518 ? 3.846 -15.862 -31.809 1.00 59.78 518 GLY A C 1
ATOM 4127 O O . GLY A 1 518 ? 3.799 -14.763 -31.261 1.00 59.78 518 GLY A O 1
ATOM 4128 N N . LEU A 1 519 ? 4.888 -16.255 -32.551 1.00 59.41 519 LEU A N 1
ATOM 4129 C CA . LEU A 1 519 ? 6.094 -15.449 -32.750 1.00 59.41 519 LEU A CA 1
ATOM 4130 C C . LEU A 1 519 ? 5.875 -14.456 -33.880 1.00 59.41 519 LEU A C 1
ATOM 4132 O O . LEU A 1 519 ? 5.499 -14.857 -34.981 1.00 59.41 519 LEU A O 1
ATOM 4136 N N . TRP A 1 520 ? 6.131 -13.180 -33.628 1.00 58.50 520 TRP A N 1
ATOM 4137 C CA . TRP A 1 520 ? 6.074 -12.171 -34.668 1.00 58.50 520 TRP A CA 1
ATOM 4138 C C . TRP A 1 520 ? 7.382 -12.165 -35.445 1.00 58.50 520 TRP A C 1
ATOM 4140 O O . TRP A 1 520 ? 8.474 -12.105 -34.881 1.00 58.50 520 TRP A O 1
ATOM 4150 N N . SER A 1 521 ? 7.266 -12.235 -36.762 1.00 63.59 521 SER A N 1
ATOM 4151 C CA . SER A 1 521 ? 8.373 -12.040 -37.684 1.00 63.59 521 SER A CA 1
ATOM 4152 C C . SER A 1 521 ? 8.002 -10.964 -38.688 1.00 63.59 521 SER A C 1
ATOM 4154 O O . SER A 1 521 ? 6.848 -10.866 -39.113 1.00 63.59 521 SER A O 1
ATOM 4156 N N . HIS A 1 522 ? 8.993 -10.204 -39.132 1.00 64.44 522 HIS A N 1
ATOM 4157 C CA . HIS A 1 522 ? 8.835 -9.341 -40.295 1.00 64.44 522 HIS A CA 1
ATOM 4158 C C . HIS A 1 522 ? 8.407 -10.174 -41.511 1.00 64.44 522 HIS A C 1
ATOM 4160 O O . HIS A 1 522 ? 9.025 -11.199 -41.822 1.00 64.44 522 HIS A O 1
ATOM 4166 N N . LEU A 1 523 ? 7.343 -9.741 -42.187 1.00 62.34 523 LEU A N 1
ATOM 4167 C CA . LEU A 1 523 ? 6.861 -10.377 -43.409 1.00 62.34 523 LEU A CA 1
ATOM 4168 C C . LEU A 1 523 ? 7.679 -9.884 -44.594 1.00 62.34 523 LEU A C 1
ATOM 4170 O O . LEU A 1 523 ? 7.280 -9.026 -45.378 1.00 62.34 523 LEU A O 1
ATOM 4174 N N . TRP A 1 524 ? 8.857 -10.468 -44.725 1.00 67.19 524 TRP A N 1
ATOM 4175 C CA . TRP A 1 524 ? 9.625 -10.374 -45.952 1.00 67.19 524 TRP A CA 1
ATOM 4176 C C . TRP A 1 524 ? 8.952 -11.243 -47.014 1.00 67.19 524 TRP A C 1
ATOM 4178 O O . TRP A 1 524 ? 8.554 -12.375 -46.727 1.00 67.19 524 TRP A O 1
ATOM 4188 N N . TRP A 1 525 ? 8.784 -10.722 -48.229 1.00 58.38 525 TRP A N 1
ATOM 4189 C CA . TRP A 1 525 ? 8.008 -11.392 -49.274 1.00 58.38 525 TRP A CA 1
ATOM 4190 C C . TRP A 1 525 ? 8.498 -12.832 -49.541 1.00 58.38 525 TRP A C 1
ATOM 4192 O O . TRP A 1 525 ? 9.651 -13.058 -49.897 1.00 58.38 525 TRP A O 1
ATOM 4202 N N . GLN A 1 526 ? 7.599 -13.811 -49.375 1.00 53.78 526 GLN A N 1
ATOM 4203 C CA . GLN A 1 526 ? 7.822 -15.244 -49.613 1.00 53.78 526 GLN A CA 1
ATOM 4204 C C . GLN A 1 526 ? 6.775 -15.773 -50.606 1.00 53.78 526 GLN A C 1
ATOM 4206 O O . GLN A 1 526 ? 5.875 -16.520 -50.230 1.00 53.78 526 GLN A O 1
ATOM 4211 N N . ASN A 1 527 ? 6.826 -15.380 -51.880 1.00 52.91 527 ASN A N 1
ATOM 4212 C CA . ASN A 1 527 ? 6.053 -16.115 -52.886 1.00 52.91 527 ASN A CA 1
ATOM 4213 C C . ASN A 1 527 ? 6.867 -17.311 -53.400 1.00 52.91 527 ASN A C 1
ATOM 4215 O O . ASN A 1 527 ? 8.089 -17.259 -53.478 1.00 52.91 527 ASN A O 1
ATOM 4219 N N . SER A 1 528 ? 6.185 -18.383 -53.797 1.00 52.12 528 SER A N 1
ATOM 4220 C CA . SER A 1 528 ? 6.768 -19.626 -54.338 1.00 52.12 528 SER A CA 1
ATOM 4221 C C . SER A 1 528 ? 7.650 -19.445 -55.590 1.00 52.12 528 SER A C 1
ATOM 4223 O O . SER A 1 528 ? 8.343 -20.373 -56.002 1.00 52.12 528 SER A O 1
ATOM 4225 N N . SER A 1 529 ? 7.645 -18.249 -56.177 1.00 55.69 529 SER A N 1
ATOM 4226 C CA . SER A 1 529 ? 8.442 -17.818 -57.330 1.00 55.69 529 SER A CA 1
ATOM 4227 C C . SER A 1 529 ? 9.334 -16.592 -57.043 1.00 55.69 529 SER A C 1
ATOM 4229 O O . SER A 1 529 ? 10.001 -16.100 -57.952 1.00 55.69 529 SER A O 1
ATOM 4231 N N . ALA A 1 530 ? 9.363 -16.115 -55.794 1.00 56.56 530 ALA A N 1
ATOM 4232 C CA . ALA A 1 530 ? 10.167 -14.997 -55.303 1.00 56.56 530 ALA A CA 1
ATOM 4233 C C . ALA A 1 530 ? 11.535 -15.449 -54.765 1.00 56.56 530 ALA A C 1
ATOM 4235 O O . ALA A 1 530 ? 11.666 -16.591 -54.316 1.00 56.56 530 ALA A O 1
ATOM 4236 N N . PRO A 1 531 ? 12.544 -14.563 -54.702 1.00 58.66 531 PRO A N 1
ATOM 4237 C CA . PRO A 1 531 ? 13.727 -14.807 -53.884 1.00 58.66 531 PRO A CA 1
ATOM 4238 C C . PRO A 1 531 ? 13.322 -14.947 -52.409 1.00 58.66 531 PRO A C 1
ATOM 4240 O O . PRO A 1 531 ? 12.570 -14.124 -51.896 1.00 58.66 531 PRO A O 1
ATOM 4243 N N . LEU A 1 532 ? 13.816 -15.991 -51.736 1.00 66.75 532 LEU A N 1
ATOM 4244 C CA . LEU A 1 532 ? 13.673 -16.151 -50.285 1.00 66.75 532 LEU A CA 1
ATOM 4245 C C . LEU A 1 532 ? 14.269 -14.930 -49.557 1.00 66.75 532 LEU A C 1
ATOM 4247 O O . LEU A 1 532 ? 15.256 -14.376 -50.054 1.00 66.75 532 LEU A O 1
ATOM 4251 N N . PRO A 1 533 ? 13.739 -14.539 -48.380 1.00 72.88 533 PRO A N 1
ATOM 4252 C CA . PRO A 1 533 ? 14.344 -13.481 -47.581 1.00 72.88 533 PRO A CA 1
ATOM 4253 C C . PRO A 1 533 ? 15.807 -13.800 -47.291 1.00 72.88 533 PRO A C 1
ATOM 4255 O O . PRO A 1 533 ? 16.147 -14.918 -46.900 1.00 72.88 533 PRO A O 1
ATOM 4258 N N . GLN A 1 534 ? 16.673 -12.813 -47.484 1.00 80.62 534 GLN A N 1
ATOM 4259 C CA . GLN A 1 534 ? 18.106 -12.949 -47.261 1.00 80.62 534 GLN A CA 1
ATOM 4260 C C . GLN A 1 534 ? 18.476 -12.710 -45.800 1.00 80.62 534 GLN A C 1
ATOM 4262 O O . GLN A 1 534 ? 19.500 -13.210 -45.345 1.00 80.62 534 GLN A O 1
ATOM 4267 N N . VAL A 1 535 ? 17.641 -11.993 -45.049 1.00 81.75 535 VAL A N 1
ATOM 4268 C CA . VAL A 1 535 ? 17.850 -11.752 -43.617 1.00 81.75 535 VAL A CA 1
ATOM 4269 C C . VAL A 1 535 ? 16.649 -12.263 -42.837 1.00 81.75 535 VAL A C 1
ATOM 4271 O O . VAL A 1 535 ? 15.525 -11.806 -43.046 1.00 81.75 535 VAL A O 1
ATOM 4274 N N . ILE A 1 536 ? 16.890 -13.244 -41.966 1.00 81.62 536 ILE A N 1
ATOM 4275 C CA . ILE A 1 536 ? 15.857 -13.962 -41.212 1.00 81.62 536 ILE A CA 1
ATOM 4276 C C . ILE A 1 536 ? 16.195 -13.893 -39.729 1.00 81.62 536 ILE A C 1
ATOM 4278 O O . ILE A 1 536 ? 17.289 -14.287 -39.324 1.00 81.62 536 ILE A O 1
ATOM 4282 N N . GLN A 1 537 ? 15.246 -13.447 -38.912 1.00 81.44 537 GLN A N 1
ATOM 4283 C CA . GLN A 1 537 ? 15.388 -13.512 -37.464 1.00 81.44 537 GLN A CA 1
ATOM 4284 C C . GLN A 1 537 ? 15.302 -14.971 -36.999 1.00 81.44 537 GLN A C 1
ATOM 4286 O O . GLN A 1 537 ? 14.371 -15.693 -37.351 1.00 81.44 537 GLN A O 1
ATOM 4291 N N . THR A 1 538 ? 16.281 -15.417 -36.218 1.00 82.81 538 THR A N 1
ATOM 4292 C CA . THR A 1 538 ? 16.380 -16.796 -35.712 1.00 82.81 538 THR A CA 1
ATOM 4293 C C . THR A 1 538 ? 16.226 -16.912 -34.203 1.00 82.81 538 THR A C 1
ATOM 4295 O O . THR A 1 538 ? 16.123 -18.024 -33.688 1.00 82.81 538 THR A O 1
ATOM 4298 N N . GLY A 1 539 ? 16.171 -15.786 -33.495 1.00 81.94 539 GLY A N 1
ATOM 4299 C CA . GLY A 1 539 ? 15.922 -15.725 -32.061 1.00 81.94 539 GLY A CA 1
ATOM 4300 C C . GLY A 1 539 ? 15.706 -14.295 -31.572 1.00 81.94 539 GLY A C 1
ATOM 4301 O O . GLY A 1 539 ? 15.901 -13.326 -32.311 1.00 81.94 539 GLY A O 1
ATOM 4302 N N . TYR A 1 540 ? 15.308 -14.176 -30.309 1.00 82.19 540 TYR A N 1
ATOM 4303 C CA . TYR A 1 540 ? 14.966 -12.912 -29.656 1.00 82.19 540 TYR A CA 1
ATOM 4304 C C . TYR A 1 540 ? 15.871 -12.676 -28.449 1.00 82.19 540 TYR A C 1
ATOM 4306 O O . TYR A 1 540 ? 16.421 -13.623 -27.884 1.00 82.19 540 TYR A O 1
ATOM 4314 N N . ILE A 1 541 ? 15.996 -11.413 -28.046 1.00 86.75 541 ILE A N 1
ATOM 4315 C CA . ILE A 1 541 ? 16.611 -11.043 -26.770 1.00 86.75 541 ILE A CA 1
ATOM 4316 C C . ILE A 1 541 ? 15.482 -10.881 -25.746 1.00 86.75 541 ILE A C 1
ATOM 4318 O O . ILE A 1 541 ? 14.632 -10.025 -25.953 1.00 86.75 541 ILE A O 1
ATOM 4322 N N . PRO A 1 542 ? 15.422 -11.648 -24.648 1.00 90.81 542 PRO A N 1
ATOM 4323 C CA . PRO A 1 542 ? 14.365 -11.475 -23.652 1.00 90.81 542 PRO A CA 1
ATOM 4324 C C . PRO A 1 542 ? 14.284 -10.029 -23.136 1.00 90.81 542 PRO A C 1
ATOM 4326 O O . PRO A 1 542 ? 15.300 -9.474 -22.714 1.00 90.81 542 PRO A O 1
ATOM 4329 N N . ALA A 1 543 ? 13.083 -9.448 -23.147 1.00 92.88 543 ALA A N 1
ATOM 4330 C CA . ALA A 1 543 ? 12.794 -8.086 -22.688 1.00 92.88 543 ALA A CA 1
ATOM 4331 C C . ALA A 1 543 ? 11.729 -8.093 -21.577 1.00 92.88 543 ALA A C 1
ATOM 4333 O O . ALA A 1 543 ? 11.185 -9.152 -21.253 1.00 92.88 543 ALA A O 1
ATOM 4334 N N . GLN A 1 544 ? 11.423 -6.923 -21.002 1.00 95.56 544 GLN A N 1
ATOM 4335 C CA . GLN A 1 544 ? 10.407 -6.785 -19.948 1.00 95.56 544 GLN A CA 1
ATOM 4336 C C . GLN A 1 544 ? 9.081 -7.441 -20.346 1.00 95.56 544 GLN A C 1
ATOM 4338 O O . GLN A 1 544 ? 8.518 -7.099 -21.387 1.00 95.56 544 GLN A O 1
ATOM 4343 N N . GLY A 1 545 ? 8.594 -8.393 -19.547 1.00 92.75 545 GLY A N 1
ATOM 4344 C CA . GLY A 1 545 ? 7.314 -9.081 -19.747 1.00 92.75 545 GLY A CA 1
ATOM 4345 C C . GLY A 1 545 ? 7.161 -9.791 -21.099 1.00 92.75 545 GLY A C 1
ATOM 4346 O O . GLY A 1 545 ? 6.048 -10.158 -21.479 1.00 92.75 545 GLY A O 1
ATOM 4347 N N . ASN A 1 546 ? 8.249 -9.954 -21.859 1.00 88.06 546 ASN A N 1
ATOM 4348 C CA . ASN A 1 546 ? 8.226 -10.466 -23.224 1.00 88.06 546 ASN A CA 1
ATOM 4349 C C . ASN A 1 546 ? 9.489 -11.303 -23.520 1.00 88.06 546 ASN A C 1
ATOM 4351 O O . ASN A 1 546 ? 10.418 -10.845 -24.197 1.00 88.06 546 ASN A O 1
ATOM 4355 N N . PRO A 1 547 ? 9.552 -12.548 -23.011 1.00 85.31 547 PRO A N 1
ATOM 4356 C CA . PRO A 1 547 ? 10.753 -13.377 -23.109 1.00 85.31 547 PRO A CA 1
ATOM 4357 C C . PRO A 1 547 ? 11.017 -13.918 -24.520 1.00 85.31 547 PRO A C 1
ATOM 4359 O O . PRO A 1 547 ? 12.150 -14.279 -24.827 1.00 85.31 547 PRO A O 1
ATOM 4362 N N . ASN A 1 548 ? 9.989 -13.988 -25.372 1.00 80.56 548 ASN A N 1
ATOM 4363 C CA . ASN A 1 548 ? 10.042 -14.727 -26.636 1.00 80.56 548 ASN A CA 1
ATOM 4364 C C . ASN A 1 548 ? 9.731 -13.879 -27.877 1.00 80.56 548 ASN A C 1
ATOM 4366 O O . ASN A 1 548 ? 9.725 -14.435 -28.968 1.00 80.56 548 ASN A O 1
ATOM 4370 N N . ASN A 1 549 ? 9.422 -12.587 -27.742 1.00 75.31 549 ASN A N 1
ATOM 4371 C CA . ASN A 1 549 ? 8.941 -11.784 -28.869 1.00 75.31 549 ASN A CA 1
ATOM 4372 C C . ASN A 1 549 ? 9.257 -10.281 -28.737 1.00 75.31 549 ASN A C 1
ATOM 4374 O O . ASN A 1 549 ? 8.426 -9.417 -29.027 1.00 75.31 549 ASN A O 1
ATOM 4378 N N . SER A 1 550 ? 10.439 -9.945 -28.237 1.00 79.06 550 SER A N 1
ATOM 4379 C CA . SER A 1 550 ? 10.877 -8.552 -28.128 1.00 79.06 550 SER A CA 1
ATOM 4380 C C . SER A 1 550 ? 11.191 -7.946 -29.500 1.00 79.06 550 SER A C 1
ATOM 4382 O O . SER A 1 550 ? 11.666 -8.636 -30.408 1.00 79.06 550 SER A O 1
ATOM 4384 N N . LEU A 1 551 ? 10.923 -6.644 -29.659 1.00 79.38 551 LEU A N 1
ATOM 4385 C CA . LEU A 1 551 ? 11.285 -5.902 -30.870 1.00 79.38 551 LEU A CA 1
ATOM 4386 C C . LEU A 1 551 ? 12.791 -5.939 -31.074 1.00 79.38 551 LEU A C 1
ATOM 4388 O O . LEU A 1 551 ? 13.528 -5.561 -30.187 1.00 79.38 551 LEU A O 1
ATOM 4392 N N . SER A 1 552 ? 13.251 -6.359 -32.244 1.00 82.06 552 SER A N 1
ATOM 4393 C CA . SER A 1 552 ? 14.675 -6.518 -32.553 1.00 82.06 552 SER A CA 1
ATOM 4394 C C . SER A 1 552 ? 15.127 -5.656 -33.733 1.00 82.06 552 SER A C 1
ATOM 4396 O O . SER A 1 552 ? 16.240 -5.825 -34.222 1.00 82.06 552 SER A O 1
ATOM 4398 N N . TYR A 1 553 ? 14.273 -4.740 -34.191 1.00 83.69 553 TYR A N 1
ATOM 4399 C CA . TYR A 1 553 ? 14.473 -3.875 -35.349 1.00 83.69 553 TYR A CA 1
ATOM 4400 C C . TYR A 1 553 ? 14.187 -2.428 -34.956 1.00 83.69 553 TYR A C 1
ATOM 4402 O O . TYR A 1 553 ? 13.073 -2.101 -34.550 1.00 83.69 553 TYR A O 1
ATOM 4410 N N . PHE A 1 554 ? 15.194 -1.562 -35.067 1.00 85.69 554 PHE A N 1
ATOM 4411 C CA . PHE A 1 554 ? 15.153 -0.213 -34.511 1.00 85.69 554 PHE A CA 1
ATOM 4412 C C . PHE A 1 554 ? 15.624 0.820 -35.521 1.00 85.69 554 PHE A C 1
ATOM 4414 O O . PHE A 1 554 ? 16.707 0.670 -36.077 1.00 85.69 554 PHE A O 1
ATOM 4421 N N . GLY A 1 555 ? 14.863 1.902 -35.704 1.00 84.62 555 GLY A N 1
ATOM 4422 C CA . GLY A 1 555 ? 15.410 3.148 -36.266 1.00 84.62 555 GLY A CA 1
ATOM 4423 C C . GLY A 1 555 ? 16.202 3.933 -35.215 1.00 84.62 555 GLY A C 1
ATOM 4424 O O . GLY A 1 555 ? 17.226 4.546 -35.500 1.00 84.62 555 GLY A O 1
ATOM 4425 N N . GLN A 1 556 ? 15.751 3.851 -33.964 1.00 87.19 556 GLN A N 1
ATOM 4426 C CA . GLN A 1 556 ? 16.423 4.377 -32.784 1.00 87.19 556 GLN A CA 1
ATOM 4427 C C . GLN A 1 556 ? 16.025 3.552 -31.557 1.00 87.19 556 GLN A C 1
ATOM 4429 O O . GLN A 1 556 ? 14.955 2.939 -31.539 1.00 87.19 556 GLN A O 1
ATOM 4434 N N . HIS A 1 557 ? 16.859 3.572 -30.522 1.00 91.56 557 HIS A N 1
ATOM 4435 C CA . HIS A 1 557 ? 16.578 2.955 -29.227 1.00 91.56 557 HIS A CA 1
ATOM 4436 C C . HIS A 1 557 ? 16.900 3.927 -28.096 1.00 91.56 557 HIS A C 1
ATOM 4438 O O . HIS A 1 557 ? 17.837 4.711 -28.218 1.00 91.56 557 HIS A O 1
ATOM 4444 N N . ILE A 1 558 ? 16.125 3.900 -27.013 1.00 93.06 558 ILE A N 1
ATOM 4445 C CA . ILE A 1 558 ? 16.290 4.827 -25.888 1.00 93.06 558 ILE A CA 1
ATOM 4446 C C . ILE A 1 558 ? 16.808 4.067 -24.674 1.00 93.06 558 ILE A C 1
ATOM 4448 O O . ILE A 1 558 ? 16.214 3.067 -24.268 1.00 93.06 558 ILE A O 1
ATOM 4452 N N . ILE A 1 559 ? 17.887 4.577 -24.085 1.00 95.56 559 ILE A N 1
ATOM 4453 C CA . ILE A 1 559 ? 18.467 4.084 -22.833 1.00 95.56 559 ILE A CA 1
ATOM 4454 C C . ILE A 1 559 ? 18.602 5.237 -21.834 1.00 95.56 559 ILE A C 1
ATOM 4456 O O . ILE A 1 559 ? 18.411 6.408 -22.171 1.00 95.56 559 ILE A O 1
ATOM 4460 N N . VAL A 1 560 ? 18.941 4.903 -20.596 1.00 95.81 560 VAL A N 1
ATOM 4461 C CA . VAL A 1 560 ? 19.068 5.845 -19.489 1.00 95.81 560 VAL A CA 1
ATOM 4462 C C . VAL A 1 560 ? 20.530 6.027 -19.097 1.00 95.81 560 VAL A C 1
ATOM 4464 O O . VAL A 1 560 ? 21.242 5.051 -18.884 1.00 95.81 560 VAL A O 1
ATOM 4467 N N . LYS A 1 561 ? 20.966 7.276 -18.925 1.00 95.12 561 LYS A N 1
ATOM 4468 C CA . LYS A 1 561 ? 22.242 7.626 -18.298 1.00 95.12 561 LYS A CA 1
ATOM 4469 C C . LYS A 1 561 ? 22.030 8.231 -16.921 1.00 95.12 561 LYS A C 1
ATOM 4471 O O . LYS A 1 561 ? 21.295 9.207 -16.777 1.00 95.12 561 LYS A O 1
ATOM 4476 N N . ILE A 1 562 ? 22.712 7.675 -15.927 1.00 94.62 562 ILE A N 1
ATOM 4477 C CA . ILE A 1 562 ? 22.600 8.091 -14.528 1.00 94.62 562 ILE A CA 1
ATOM 4478 C C . ILE A 1 562 ? 23.973 8.130 -13.869 1.00 94.62 562 ILE A C 1
ATOM 4480 O O . ILE A 1 562 ? 24.749 7.182 -13.995 1.00 94.62 562 ILE A O 1
ATOM 4484 N N . PHE A 1 563 ? 24.261 9.184 -13.113 1.00 92.44 563 PHE A N 1
ATOM 4485 C CA . PHE A 1 563 ? 25.428 9.249 -12.246 1.00 92.44 563 PHE A CA 1
ATOM 4486 C C . PHE A 1 563 ? 25.088 8.755 -10.835 1.00 92.44 563 PHE A C 1
ATOM 4488 O O . PHE A 1 563 ? 24.247 9.302 -10.126 1.00 92.44 563 PHE A O 1
ATOM 4495 N N . SER A 1 564 ? 25.758 7.694 -10.386 1.00 90.44 564 SER A N 1
ATOM 4496 C CA . SER A 1 564 ? 25.531 7.149 -9.048 1.00 90.44 564 SER A CA 1
ATOM 4497 C C . SER A 1 564 ? 26.769 6.464 -8.499 1.00 90.44 564 SER A C 1
ATOM 4499 O O . SER A 1 564 ? 27.489 5.769 -9.214 1.00 90.44 564 SER A O 1
ATOM 4501 N N . GLY A 1 565 ? 27.044 6.685 -7.211 1.00 87.56 565 GLY A N 1
ATOM 4502 C CA . GLY A 1 565 ? 28.212 6.110 -6.541 1.00 87.56 565 GLY A CA 1
ATOM 4503 C C . GLY A 1 565 ? 29.560 6.589 -7.097 1.00 87.56 565 GLY A C 1
ATOM 4504 O O . GLY A 1 565 ? 30.564 5.914 -6.898 1.00 87.56 565 GLY A O 1
ATOM 4505 N N . GLY A 1 566 ? 29.596 7.735 -7.787 1.00 90.50 566 GLY A N 1
ATOM 4506 C CA . GLY A 1 566 ? 30.819 8.286 -8.380 1.00 90.50 566 GLY A CA 1
ATOM 4507 C C . GLY A 1 566 ? 31.108 7.834 -9.817 1.00 90.50 566 GLY A C 1
ATOM 4508 O O . GLY A 1 566 ? 32.155 8.191 -10.350 1.00 90.50 566 GLY A O 1
ATOM 4509 N N . SER A 1 567 ? 30.205 7.079 -10.447 1.00 92.50 567 SER A N 1
ATOM 4510 C CA . SER A 1 567 ? 30.342 6.594 -11.827 1.00 92.50 567 SER A CA 1
ATOM 4511 C C . SER A 1 567 ? 29.072 6.834 -12.641 1.00 92.50 567 SER A C 1
ATOM 4513 O O . SER A 1 567 ? 27.969 6.774 -12.097 1.00 92.50 567 SER A O 1
ATOM 4515 N N . GLU A 1 568 ? 29.224 7.053 -13.948 1.00 94.25 568 GLU A N 1
ATOM 4516 C CA . GLU A 1 568 ? 28.102 6.991 -14.887 1.00 94.25 568 GLU A CA 1
ATOM 4517 C C . GLU A 1 568 ? 27.682 5.533 -15.119 1.00 94.25 568 GLU A C 1
ATOM 4519 O O . GLU A 1 568 ? 28.525 4.641 -15.227 1.00 94.25 568 GLU A O 1
ATOM 4524 N N . LYS A 1 569 ? 26.374 5.313 -15.219 1.00 94.50 569 LYS A N 1
ATOM 4525 C CA . LYS A 1 569 ? 25.743 4.051 -15.594 1.00 94.50 569 LYS A CA 1
ATOM 4526 C C . LYS A 1 569 ? 24.877 4.264 -16.826 1.00 94.50 569 LYS A C 1
ATOM 4528 O O . LYS A 1 569 ? 24.177 5.274 -16.908 1.00 94.50 569 LYS A O 1
ATOM 4533 N N . TYR A 1 570 ? 24.902 3.294 -17.733 1.00 95.88 570 TYR A N 1
ATOM 4534 C CA . TYR A 1 570 ? 24.131 3.282 -18.973 1.00 95.88 570 TYR A CA 1
ATOM 4535 C C . TYR A 1 570 ? 23.163 2.103 -18.890 1.00 95.88 570 TYR A C 1
ATOM 4537 O O . TYR A 1 570 ? 23.561 0.951 -19.021 1.00 95.88 570 TYR A O 1
ATOM 4545 N N . LEU A 1 571 ? 21.910 2.384 -18.558 1.00 96.81 571 LEU A N 1
ATOM 4546 C CA . LEU A 1 571 ? 20.904 1.395 -18.187 1.00 96.81 571 LEU A CA 1
ATOM 4547 C C . LEU A 1 571 ? 19.854 1.285 -19.284 1.00 96.81 571 LEU A C 1
ATOM 4549 O O . LEU A 1 571 ? 19.368 2.298 -19.779 1.00 96.81 571 LEU A O 1
ATOM 4553 N N . ASP A 1 572 ? 19.448 0.069 -19.619 1.00 96.81 572 ASP A N 1
ATOM 4554 C CA . ASP A 1 572 ? 18.360 -0.208 -20.551 1.00 96.81 572 ASP A CA 1
ATOM 4555 C C . ASP A 1 572 ? 17.187 -0.852 -19.813 1.00 96.81 572 ASP A C 1
ATOM 4557 O O . ASP A 1 572 ? 17.143 -2.075 -19.664 1.00 96.81 572 ASP A O 1
ATOM 4561 N N . PRO A 1 573 ? 16.213 -0.063 -19.329 1.00 97.31 573 PRO A N 1
ATOM 4562 C CA . PRO A 1 573 ? 15.066 -0.604 -18.610 1.00 97.31 573 PRO A CA 1
ATOM 4563 C C . PRO A 1 573 ? 14.218 -1.565 -19.448 1.00 97.31 573 PRO A C 1
ATOM 4565 O O . PRO A 1 573 ? 13.602 -2.461 -18.880 1.00 97.31 573 PRO A O 1
ATOM 4568 N N . SER A 1 574 ? 14.219 -1.427 -20.777 1.00 95.44 574 SER A N 1
ATOM 4569 C CA . SER A 1 574 ? 13.432 -2.270 -21.692 1.00 95.44 574 SER A CA 1
ATOM 4570 C C . SER A 1 574 ? 13.959 -3.700 -21.747 1.00 95.44 574 SER A C 1
ATOM 4572 O O . SER A 1 574 ? 13.191 -4.659 -21.830 1.00 95.44 574 SER A O 1
ATOM 4574 N N . TYR A 1 575 ? 15.281 -3.836 -21.687 1.00 94.81 575 TYR A N 1
ATOM 4575 C CA . TYR A 1 575 ? 15.975 -5.116 -21.730 1.00 94.81 575 TYR A CA 1
ATOM 4576 C C . TYR A 1 575 ? 16.544 -5.542 -20.381 1.00 94.81 575 TYR A C 1
ATOM 4578 O O . TYR A 1 575 ? 17.049 -6.647 -20.279 1.00 94.81 575 TYR A O 1
ATOM 4586 N N . GLY A 1 576 ? 16.475 -4.717 -19.337 1.00 95.94 576 GLY A N 1
ATOM 4587 C CA . GLY A 1 576 ? 17.108 -5.019 -18.052 1.00 95.94 576 GLY A CA 1
ATOM 4588 C C . GLY A 1 576 ? 18.625 -5.217 -18.165 1.00 95.94 576 GLY A C 1
ATOM 4589 O O . GLY A 1 576 ? 19.181 -6.008 -17.408 1.00 95.94 576 GLY A O 1
ATOM 4590 N N . GLU A 1 577 ? 19.279 -4.537 -19.112 1.00 95.38 577 GLU A N 1
ATOM 4591 C CA . GLU A 1 577 ? 20.718 -4.663 -19.384 1.00 95.38 577 GLU A CA 1
ATOM 4592 C C . GLU A 1 577 ? 21.476 -3.383 -19.009 1.00 95.38 577 GLU A C 1
ATOM 4594 O O . GLU A 1 577 ? 20.945 -2.274 -19.077 1.00 95.38 577 GLU A O 1
ATOM 4599 N N . GLU A 1 578 ? 22.729 -3.538 -18.583 1.00 95.19 578 GLU A N 1
ATOM 4600 C CA . GLU A 1 578 ? 23.633 -2.438 -18.231 1.00 95.19 578 GLU A CA 1
ATOM 4601 C C . GLU A 1 578 ? 24.820 -2.429 -19.198 1.00 95.19 578 GLU A C 1
ATOM 4603 O O . GLU A 1 578 ? 25.462 -3.457 -19.432 1.00 95.19 578 GLU A O 1
ATOM 4608 N N . TYR A 1 579 ? 25.108 -1.262 -19.764 1.00 93.12 579 TYR A N 1
ATOM 4609 C CA . TYR A 1 579 ? 26.156 -1.053 -20.753 1.00 93.12 579 TYR A CA 1
ATOM 4610 C C . TYR A 1 579 ? 27.319 -0.244 -20.170 1.00 93.12 579 TYR A C 1
ATOM 4612 O O . TYR A 1 579 ? 27.180 0.489 -19.188 1.00 93.12 579 TYR A O 1
ATOM 4620 N N . ASP A 1 580 ? 28.487 -0.377 -20.796 1.00 89.75 580 ASP A N 1
ATOM 4621 C CA . ASP A 1 580 ? 29.601 0.543 -20.576 1.00 89.75 580 ASP A CA 1
ATOM 4622 C C . ASP A 1 580 ? 29.398 1.859 -21.352 1.00 89.75 580 ASP A C 1
ATOM 4624 O O . ASP A 1 580 ? 28.503 1.975 -22.189 1.00 89.75 580 ASP A O 1
ATOM 4628 N N . ALA A 1 581 ? 30.235 2.861 -21.071 1.00 86.44 581 ALA A N 1
ATOM 4629 C CA . ALA A 1 581 ? 30.136 4.189 -21.682 1.00 86.44 581 ALA A CA 1
ATOM 4630 C C . ALA A 1 581 ? 30.385 4.208 -23.201 1.00 86.44 581 ALA A C 1
ATOM 4632 O O . ALA A 1 581 ? 29.943 5.133 -23.878 1.00 86.44 581 ALA A O 1
ATOM 4633 N N . GLU A 1 582 ? 31.074 3.197 -23.732 1.00 84.50 582 GLU A N 1
ATOM 4634 C CA . GLU A 1 582 ? 31.320 3.030 -25.168 1.00 84.50 582 GLU A CA 1
ATOM 4635 C C . GLU A 1 582 ? 30.242 2.156 -25.831 1.00 84.50 582 GLU A C 1
ATOM 4637 O O . GLU A 1 582 ? 30.311 1.912 -27.030 1.00 84.50 582 GLU A O 1
ATOM 4642 N N . LEU A 1 583 ? 29.256 1.671 -25.063 1.00 83.25 583 LEU A N 1
ATOM 4643 C CA . LEU A 1 583 ? 28.239 0.704 -25.478 1.00 83.25 583 LEU A CA 1
ATOM 4644 C C . LEU A 1 583 ? 28.812 -0.589 -26.075 1.00 83.25 583 LEU A C 1
ATOM 4646 O O . LEU A 1 583 ? 28.116 -1.281 -26.820 1.00 83.25 583 LEU A O 1
ATOM 4650 N N . SER A 1 584 ? 30.039 -0.975 -25.716 1.00 80.88 584 SER A N 1
ATOM 4651 C CA . SER A 1 584 ? 30.727 -2.098 -26.372 1.00 80.88 584 SER A CA 1
ATOM 4652 C C . SER A 1 584 ? 29.976 -3.426 -26.198 1.00 80.88 584 SER A C 1
ATOM 4654 O O . SER A 1 584 ? 29.899 -4.249 -27.114 1.00 80.88 584 SER A O 1
ATOM 4656 N N . ASN A 1 585 ? 29.317 -3.597 -25.050 1.00 81.69 585 ASN A N 1
ATOM 4657 C CA . ASN A 1 585 ? 28.461 -4.750 -24.783 1.00 81.69 585 ASN A CA 1
ATOM 4658 C C . ASN A 1 585 ? 27.153 -4.735 -25.592 1.00 81.69 585 ASN A C 1
ATOM 4660 O O . ASN A 1 585 ? 26.680 -5.802 -25.970 1.00 81.69 585 ASN A O 1
ATOM 4664 N N . LEU A 1 586 ? 26.580 -3.561 -25.888 1.00 83.25 586 LEU A N 1
ATOM 4665 C CA . LEU A 1 586 ? 25.403 -3.447 -26.757 1.00 83.25 586 LEU A CA 1
ATOM 4666 C C . LEU A 1 586 ? 25.773 -3.746 -28.213 1.00 83.25 586 LEU A C 1
ATOM 4668 O O . LEU A 1 586 ? 25.050 -4.472 -28.893 1.00 83.25 586 LEU A O 1
ATOM 4672 N N . GLU A 1 587 ? 26.918 -3.242 -28.679 1.00 77.75 587 GLU A N 1
ATOM 4673 C CA . GLU A 1 587 ? 27.437 -3.506 -30.027 1.00 77.75 587 GLU A CA 1
ATOM 4674 C C . GLU A 1 587 ? 27.621 -5.008 -30.288 1.00 77.75 587 GLU A C 1
ATOM 4676 O O . GLU A 1 587 ? 27.354 -5.479 -31.394 1.00 77.75 587 GLU A O 1
ATOM 4681 N N . GLY A 1 588 ? 27.972 -5.785 -29.258 1.00 77.06 588 GLY A N 1
ATOM 4682 C CA . GLY A 1 588 ? 28.027 -7.249 -29.325 1.00 77.06 588 GLY A CA 1
ATOM 4683 C C . GLY A 1 588 ? 26.685 -7.931 -29.636 1.00 77.06 588 GLY A C 1
ATOM 4684 O O . GLY A 1 588 ? 26.678 -9.057 -30.137 1.00 77.06 588 GLY A O 1
ATOM 4685 N N . PHE A 1 589 ? 25.556 -7.259 -29.386 1.00 84.19 589 PHE A N 1
ATOM 4686 C CA . PHE A 1 589 ? 24.211 -7.735 -29.726 1.00 84.19 589 PHE A CA 1
ATOM 4687 C C . PHE A 1 589 ? 23.692 -7.201 -31.066 1.00 84.19 589 PHE A C 1
ATOM 4689 O O . PHE A 1 589 ? 22.656 -7.679 -31.539 1.00 84.19 589 PHE A O 1
ATOM 4696 N N . VAL A 1 590 ? 24.382 -6.242 -31.694 1.00 87.88 590 VAL A N 1
ATOM 4697 C CA . VAL A 1 590 ? 23.999 -5.693 -33.001 1.00 87.88 590 VAL A CA 1
ATOM 4698 C C . VAL A 1 590 ? 24.344 -6.701 -34.090 1.00 87.88 590 VAL A C 1
ATOM 4700 O O . VAL A 1 590 ? 25.503 -6.873 -34.468 1.00 87.88 590 VAL A O 1
ATOM 4703 N N . ALA A 1 591 ? 23.321 -7.351 -34.638 1.00 88.94 591 ALA A N 1
ATOM 4704 C CA . ALA A 1 591 ? 23.491 -8.322 -35.712 1.00 88.94 591 ALA A CA 1
ATOM 4705 C C . ALA A 1 591 ? 23.811 -7.654 -37.058 1.00 88.94 591 ALA A C 1
ATOM 4707 O O . ALA A 1 591 ? 24.476 -8.242 -37.918 1.00 88.94 591 ALA A O 1
ATOM 4708 N N . GLY A 1 592 ? 23.341 -6.423 -37.252 1.00 89.00 592 GLY A N 1
ATOM 4709 C CA . GLY A 1 592 ? 23.505 -5.688 -38.494 1.00 89.00 592 GLY A CA 1
ATOM 4710 C C . GLY A 1 592 ? 22.779 -4.355 -38.517 1.00 89.00 592 GLY A C 1
ATOM 4711 O O . GLY A 1 592 ? 22.140 -3.946 -37.547 1.00 89.00 592 GLY A O 1
ATOM 4712 N N . PHE A 1 593 ? 22.874 -3.711 -39.669 1.00 88.88 593 PHE A N 1
ATOM 4713 C CA . PHE A 1 593 ? 22.261 -2.430 -39.976 1.00 88.88 593 PHE A CA 1
ATOM 4714 C C . PHE A 1 593 ? 21.288 -2.599 -41.124 1.00 88.88 593 PHE A C 1
ATOM 4716 O O . PHE A 1 593 ? 21.465 -3.478 -41.973 1.00 88.88 593 PHE A O 1
ATOM 4723 N N . TRP A 1 594 ? 20.268 -1.758 -41.143 1.00 86.75 594 TRP A N 1
ATOM 4724 C CA . TRP A 1 594 ? 19.301 -1.723 -42.221 1.00 86.75 594 TRP A CA 1
ATOM 4725 C C . TRP A 1 594 ? 19.168 -0.318 -42.783 1.00 86.75 594 TRP A C 1
ATOM 4727 O O . TRP A 1 594 ? 19.432 0.684 -42.113 1.00 86.75 594 TRP A O 1
ATOM 4737 N N . LEU A 1 595 ? 18.767 -0.277 -44.041 1.00 85.25 595 LEU A N 1
ATOM 4738 C CA . LEU A 1 595 ? 18.486 0.923 -44.790 1.00 85.25 595 LEU A CA 1
ATOM 4739 C C . LEU A 1 595 ? 17.243 0.674 -45.635 1.00 85.25 595 LEU A C 1
ATOM 4741 O O . LEU A 1 595 ? 17.213 -0.237 -46.455 1.00 85.25 595 LEU A O 1
ATOM 4745 N N . GLU A 1 596 ? 16.239 1.509 -45.459 1.00 82.75 596 GLU A N 1
ATOM 4746 C CA . GLU A 1 596 ? 15.016 1.496 -46.242 1.00 82.75 596 GLU A CA 1
ATOM 4747 C C . GLU A 1 596 ? 15.132 2.509 -47.386 1.00 82.75 596 GLU A C 1
ATOM 4749 O O . GLU A 1 596 ? 15.445 3.688 -47.189 1.00 82.75 596 GLU A O 1
ATOM 4754 N N . LEU A 1 597 ? 14.921 2.020 -48.605 1.00 80.25 597 LEU A N 1
ATOM 4755 C CA . LEU A 1 597 ? 14.857 2.819 -49.819 1.00 80.25 597 LEU A CA 1
ATOM 4756 C C . LEU A 1 597 ? 13.387 2.992 -50.203 1.00 80.25 597 LEU A C 1
ATOM 4758 O O . LEU A 1 597 ? 12.765 2.059 -50.714 1.00 80.25 597 LEU A O 1
ATOM 4762 N N . LEU A 1 598 ? 12.863 4.191 -49.950 1.00 76.12 598 LEU A N 1
ATOM 4763 C CA . LEU A 1 598 ? 11.522 4.600 -50.367 1.00 76.12 598 LEU A CA 1
ATOM 4764 C C . LEU A 1 598 ? 11.482 4.799 -51.890 1.00 76.12 598 LEU A C 1
ATOM 4766 O O . LEU A 1 598 ? 12.453 5.289 -52.476 1.00 76.12 598 LEU A O 1
ATOM 4770 N N . ASP A 1 599 ? 10.360 4.447 -52.521 1.00 70.94 599 ASP A N 1
ATOM 4771 C CA . ASP A 1 599 ? 10.102 4.622 -53.961 1.00 70.94 599 ASP A CA 1
ATOM 4772 C C . ASP A 1 599 ? 11.128 3.917 -54.878 1.00 70.94 599 ASP A C 1
ATOM 4774 O O . ASP A 1 599 ? 11.392 4.333 -56.015 1.00 70.94 599 ASP A O 1
ATOM 4778 N N . TYR A 1 600 ? 11.740 2.832 -54.397 1.00 68.75 600 TYR A N 1
ATOM 4779 C CA . TYR A 1 600 ? 12.749 2.105 -55.159 1.00 68.75 600 TYR A CA 1
ATOM 4780 C C . TYR A 1 600 ? 12.116 1.297 -56.297 1.00 68.75 600 TYR A C 1
ATOM 4782 O O . TYR A 1 600 ? 11.308 0.402 -56.069 1.00 68.75 600 TYR A O 1
ATOM 4790 N N . THR A 1 601 ? 12.540 1.547 -57.540 1.00 67.25 601 THR A N 1
ATOM 4791 C CA . THR A 1 601 ? 12.205 0.668 -58.672 1.00 67.25 601 THR A CA 1
ATOM 4792 C C . THR A 1 601 ? 13.209 -0.486 -58.722 1.00 67.25 601 THR A C 1
ATOM 4794 O O . THR A 1 601 ? 14.383 -0.232 -59.012 1.00 67.25 601 THR A O 1
ATOM 4797 N N . PRO A 1 602 ? 12.797 -1.748 -58.482 1.00 64.81 602 PRO A N 1
ATOM 4798 C CA . PRO A 1 602 ? 13.717 -2.874 -58.496 1.00 64.81 602 PRO A CA 1
ATOM 4799 C C . PRO A 1 602 ? 14.440 -2.989 -59.843 1.00 64.81 602 PRO A C 1
ATOM 4801 O O . PRO A 1 602 ? 13.809 -2.832 -60.894 1.00 64.81 602 PRO A O 1
ATOM 4804 N N . PRO A 1 603 ? 15.752 -3.275 -59.865 1.00 65.88 603 PRO A N 1
ATOM 4805 C CA . PRO A 1 603 ? 16.457 -3.517 -61.110 1.00 65.88 603 PRO A CA 1
ATOM 4806 C C . PRO A 1 603 ? 15.852 -4.733 -61.816 1.00 65.88 603 PRO A C 1
ATOM 4808 O O . PRO A 1 603 ? 15.479 -5.706 -61.170 1.00 65.88 603 PRO A O 1
ATOM 4811 N N . ALA A 1 604 ? 15.803 -4.700 -63.151 1.00 62.41 604 ALA A N 1
ATOM 4812 C CA . ALA A 1 604 ? 15.025 -5.622 -63.994 1.00 62.41 604 ALA A CA 1
ATOM 4813 C C . ALA A 1 604 ? 15.311 -7.134 -63.822 1.00 62.41 604 ALA A C 1
ATOM 4815 O O . ALA A 1 604 ? 14.597 -7.959 -64.384 1.00 62.41 604 ALA A O 1
ATOM 4816 N N . PHE A 1 605 ? 16.364 -7.521 -63.095 1.00 65.19 605 PHE A N 1
ATOM 4817 C CA . PHE A 1 605 ? 16.642 -8.920 -62.748 1.00 65.19 605 PHE A CA 1
ATOM 4818 C C . PHE A 1 605 ? 15.839 -9.409 -61.532 1.00 65.19 605 PHE A C 1
ATOM 4820 O O . PHE A 1 605 ? 15.659 -10.613 -61.352 1.00 65.19 605 PHE A O 1
ATOM 4827 N N . ILE A 1 606 ? 15.343 -8.487 -60.712 1.00 64.25 606 ILE A N 1
ATOM 4828 C CA . ILE A 1 606 ? 14.266 -8.723 -59.763 1.00 64.25 606 ILE A CA 1
ATOM 4829 C C . ILE A 1 606 ? 13.006 -8.545 -60.608 1.00 64.25 606 ILE A C 1
ATOM 4831 O O . ILE A 1 606 ? 12.700 -7.431 -61.004 1.00 64.25 606 ILE A O 1
ATOM 4835 N N . ASN A 1 607 ? 12.334 -9.633 -60.986 1.00 60.50 607 ASN A N 1
ATOM 4836 C CA . ASN A 1 607 ? 11.014 -9.554 -61.616 1.00 60.50 607 ASN A CA 1
ATOM 4837 C C . ASN A 1 607 ? 9.983 -9.428 -60.485 1.00 60.50 607 ASN A C 1
ATOM 4839 O O . ASN A 1 607 ? 9.561 -10.473 -59.972 1.00 60.50 607 ASN A O 1
ATOM 4843 N N . PRO A 1 608 ? 9.600 -8.215 -60.032 1.00 59.56 608 PRO A N 1
ATOM 4844 C CA . PRO A 1 608 ? 8.492 -8.106 -59.104 1.00 59.56 608 PRO A CA 1
ATOM 4845 C C . PRO A 1 608 ? 7.229 -8.662 -59.783 1.00 59.56 608 PRO A C 1
ATOM 4847 O O . PRO A 1 608 ? 7.102 -8.616 -61.014 1.00 59.56 608 PRO A O 1
ATOM 4850 N N . PRO A 1 609 ? 6.281 -9.212 -59.014 1.00 57.00 609 PRO A N 1
ATOM 4851 C CA . PRO A 1 609 ? 4.954 -9.516 -59.522 1.00 57.00 609 PRO A CA 1
ATOM 4852 C C . PRO A 1 609 ? 4.359 -8.285 -60.219 1.00 57.00 609 PRO A C 1
ATOM 4854 O O . PRO A 1 609 ? 4.615 -7.162 -59.794 1.00 57.00 609 PRO A O 1
ATOM 4857 N N . PRO A 1 610 ? 3.509 -8.468 -61.238 1.00 57.59 610 PRO A N 1
ATOM 4858 C CA . PRO A 1 610 ? 2.861 -7.362 -61.945 1.00 57.59 610 PRO A CA 1
ATOM 4859 C C . PRO A 1 610 ? 1.857 -6.549 -61.095 1.00 57.59 610 PRO A C 1
ATOM 4861 O O . PRO A 1 610 ? 1.197 -5.665 -61.635 1.00 57.59 610 PRO A O 1
ATOM 4864 N N . SER A 1 611 ? 1.703 -6.841 -59.797 1.00 59.59 611 SER A N 1
ATOM 4865 C CA . SER A 1 611 ? 0.949 -6.013 -58.849 1.00 59.59 611 SER A CA 1
ATOM 4866 C C . SER A 1 611 ? 1.868 -4.927 -58.278 1.00 59.59 611 SER A C 1
ATOM 4868 O O . SER A 1 611 ? 2.827 -5.231 -57.573 1.00 59.59 611 SER A O 1
ATOM 4870 N N . ASN A 1 612 ? 1.573 -3.670 -58.600 1.00 53.91 612 ASN A N 1
ATOM 4871 C CA . ASN A 1 612 ? 2.382 -2.476 -58.330 1.00 53.91 612 ASN A CA 1
ATOM 4872 C C . ASN A 1 612 ? 2.456 -2.042 -56.844 1.00 53.91 612 ASN A C 1
ATOM 4874 O O . ASN A 1 612 ? 2.624 -0.857 -56.588 1.00 53.91 612 ASN A O 1
ATOM 4878 N N . ASP A 1 613 ? 2.330 -2.948 -55.871 1.00 60.16 613 ASP A N 1
ATOM 4879 C CA . ASP A 1 613 ? 2.150 -2.579 -54.452 1.00 60.16 613 ASP A CA 1
ATOM 4880 C C . ASP A 1 613 ? 3.423 -2.724 -53.590 1.00 60.16 613 ASP A C 1
ATOM 4882 O O . ASP A 1 613 ? 3.359 -2.730 -52.360 1.00 60.16 613 ASP A O 1
ATOM 4886 N N . PHE A 1 614 ? 4.598 -2.836 -54.218 1.00 58.78 614 PHE A N 1
ATOM 4887 C CA . PHE A 1 614 ? 5.887 -2.815 -53.517 1.00 58.78 614 PHE A CA 1
ATOM 4888 C C . PHE A 1 614 ? 6.453 -1.394 -53.541 1.00 58.78 614 PHE A C 1
ATOM 4890 O O . PHE A 1 614 ? 6.944 -0.966 -54.585 1.00 58.78 614 PHE A O 1
ATOM 4897 N N . ASN A 1 615 ? 6.404 -0.683 -52.410 1.00 61.97 615 ASN A N 1
ATOM 4898 C CA . ASN A 1 615 ? 6.971 0.672 -52.328 1.00 61.97 615 ASN A CA 1
ATOM 4899 C C . ASN A 1 615 ? 8.360 0.711 -51.669 1.00 61.97 615 ASN A C 1
ATOM 4901 O O . ASN A 1 615 ? 9.130 1.616 -51.985 1.00 61.97 615 ASN A O 1
ATOM 4905 N N . ASP A 1 616 ? 8.706 -0.283 -50.836 1.00 72.81 616 ASP A N 1
ATOM 4906 C CA . ASP A 1 616 ? 9.889 -0.200 -49.971 1.00 72.81 616 ASP A CA 1
ATOM 4907 C C . ASP A 1 616 ? 10.830 -1.410 -50.140 1.00 72.81 616 ASP A C 1
ATOM 4909 O O . ASP A 1 616 ? 10.446 -2.579 -49.992 1.00 72.81 616 ASP A O 1
ATOM 4913 N N . LEU A 1 617 ? 12.099 -1.126 -50.450 1.00 78.50 617 LEU A N 1
ATOM 4914 C CA . LEU A 1 617 ? 13.196 -2.095 -50.441 1.00 78.50 617 LEU A CA 1
ATOM 4915 C C . LEU A 1 617 ? 14.023 -1.885 -49.173 1.00 78.50 617 LEU A C 1
ATOM 4917 O O . LEU A 1 617 ? 14.568 -0.800 -48.970 1.00 78.50 617 LEU A O 1
ATOM 4921 N N . VAL A 1 618 ? 14.174 -2.930 -48.355 1.00 81.75 618 VAL A N 1
ATOM 4922 C CA . VAL A 1 618 ? 15.042 -2.871 -47.173 1.00 81.75 618 VAL A CA 1
ATOM 4923 C C . VAL A 1 618 ? 16.346 -3.590 -47.466 1.00 81.75 618 VAL A C 1
ATOM 4925 O O . VAL A 1 618 ? 16.386 -4.798 -47.719 1.00 81.75 618 VAL A O 1
ATOM 4928 N N . LEU A 1 619 ? 17.420 -2.820 -47.423 1.00 84.69 619 LEU A N 1
ATOM 4929 C CA . LEU A 1 619 ? 18.786 -3.278 -47.535 1.00 84.69 619 LEU A CA 1
ATOM 4930 C C . LEU A 1 619 ? 19.334 -3.578 -46.148 1.00 84.69 619 LEU A C 1
ATOM 4932 O O . LEU A 1 619 ? 19.085 -2.843 -45.198 1.00 84.69 619 LEU A O 1
ATOM 4936 N N . PHE A 1 620 ? 20.114 -4.643 -46.034 1.00 85.62 620 PHE A N 1
ATOM 4937 C CA . PHE A 1 620 ? 20.745 -5.073 -44.800 1.00 85.62 620 PHE A CA 1
ATOM 4938 C C . PHE A 1 620 ? 22.245 -5.257 -44.987 1.00 85.62 620 PHE A C 1
ATOM 4940 O O . PHE A 1 620 ? 22.723 -5.774 -45.999 1.00 85.62 620 PHE A O 1
ATOM 4947 N N . ARG A 1 621 ? 22.985 -4.896 -43.947 1.00 86.06 621 ARG A N 1
ATOM 4948 C CA . ARG A 1 621 ? 24.406 -5.174 -43.802 1.00 86.06 621 ARG A CA 1
ATOM 4949 C C . ARG A 1 621 ? 24.622 -5.934 -42.509 1.00 86.06 621 ARG A C 1
ATOM 4951 O O . ARG A 1 621 ? 24.159 -5.516 -41.451 1.00 86.06 621 ARG A O 1
ATOM 4958 N N . LYS A 1 622 ? 25.359 -7.040 -42.573 1.00 85.69 622 LYS A N 1
ATOM 4959 C CA . LYS A 1 622 ? 25.806 -7.740 -41.368 1.00 85.69 622 LYS A CA 1
ATOM 4960 C C . LYS A 1 622 ? 26.852 -6.890 -40.649 1.00 85.69 622 LYS A C 1
ATOM 4962 O O . LYS A 1 622 ? 27.776 -6.401 -41.292 1.00 85.69 622 LYS A O 1
ATOM 4967 N N . ASN A 1 623 ? 26.763 -6.768 -39.327 1.00 83.50 623 ASN A N 1
ATOM 4968 C CA . ASN A 1 623 ? 27.795 -6.075 -38.560 1.00 83.50 623 ASN A CA 1
ATOM 4969 C C . ASN A 1 623 ? 29.069 -6.940 -38.506 1.00 83.50 623 ASN A C 1
ATOM 4971 O O . ASN A 1 623 ? 29.197 -7.838 -37.675 1.00 83.50 623 ASN A O 1
ATOM 4975 N N . THR A 1 624 ? 29.990 -6.739 -39.451 1.00 74.00 624 THR A N 1
ATOM 4976 C CA . THR A 1 624 ? 31.274 -7.464 -39.522 1.00 74.00 624 THR A CA 1
ATOM 4977 C C . THR A 1 624 ? 32.475 -6.613 -39.120 1.00 74.00 624 THR A C 1
ATOM 4979 O O . THR A 1 624 ? 33.566 -7.156 -38.966 1.00 74.00 624 THR A O 1
ATOM 4982 N N . ALA A 1 625 ? 32.291 -5.297 -38.983 1.00 59.31 625 ALA A N 1
ATOM 4983 C CA . ALA A 1 625 ? 33.372 -4.319 -38.869 1.00 59.31 625 ALA A CA 1
ATOM 4984 C C . ALA A 1 625 ? 33.410 -3.566 -37.526 1.00 59.31 625 ALA A C 1
ATOM 4986 O O . ALA A 1 625 ? 34.212 -2.645 -37.399 1.00 59.31 625 ALA A O 1
ATOM 4987 N N . LEU A 1 626 ? 32.596 -3.964 -36.533 1.00 62.00 626 LEU A N 1
ATOM 4988 C CA . LEU A 1 626 ? 32.398 -3.202 -35.286 1.00 62.00 626 LEU A CA 1
ATOM 4989 C C . LEU A 1 626 ? 32.002 -1.753 -35.592 1.00 62.00 626 LEU A C 1
ATOM 4991 O O . LEU A 1 626 ? 32.575 -0.805 -35.056 1.00 62.00 626 LEU A O 1
ATOM 4995 N N . GLU A 1 627 ? 31.069 -1.582 -36.528 1.00 67.25 627 GLU A N 1
ATOM 4996 C CA . GLU A 1 627 ? 30.509 -0.257 -36.747 1.00 67.25 627 GLU A CA 1
ATOM 4997 C C . GLU A 1 627 ? 29.821 0.210 -35.481 1.00 67.25 627 GLU A C 1
ATOM 4999 O O . GLU A 1 627 ? 29.068 -0.540 -34.851 1.00 67.25 627 GLU A O 1
ATOM 5004 N N . LYS A 1 628 ? 30.127 1.453 -35.120 1.00 72.75 628 LYS A N 1
ATOM 5005 C CA . LYS A 1 628 ? 29.740 1.994 -33.836 1.00 72.75 628 LYS A CA 1
ATOM 5006 C C . LYS A 1 628 ? 28.303 2.475 -33.856 1.00 72.75 628 LYS A C 1
ATOM 5008 O O . LYS A 1 628 ? 27.804 2.999 -34.856 1.00 72.75 628 LYS A O 1
ATOM 5013 N N . LEU A 1 629 ? 27.646 2.330 -32.718 1.00 80.62 629 LEU A N 1
ATOM 5014 C CA . LEU A 1 629 ? 26.440 3.094 -32.438 1.00 80.62 629 LEU A CA 1
ATOM 5015 C C . LEU A 1 629 ? 26.854 4.481 -31.939 1.00 80.62 629 LEU A C 1
ATOM 5017 O O . LEU A 1 629 ? 27.852 4.635 -31.238 1.00 80.62 629 LEU A O 1
ATOM 5021 N N . VAL A 1 630 ? 26.079 5.505 -32.285 1.00 82.56 630 VAL A N 1
ATOM 5022 C CA . VAL A 1 630 ? 26.250 6.849 -31.726 1.00 82.56 630 VAL A CA 1
ATOM 5023 C C . VAL A 1 630 ? 25.189 7.123 -30.679 1.00 82.56 630 VAL A C 1
ATOM 5025 O O . VAL A 1 630 ? 24.002 6.843 -30.867 1.00 82.56 630 VAL A O 1
ATOM 5028 N N . ILE A 1 631 ? 25.646 7.728 -29.586 1.00 83.19 631 ILE A N 1
ATOM 5029 C CA . ILE A 1 631 ? 24.808 8.234 -28.510 1.00 83.19 631 ILE A CA 1
ATOM 5030 C C . ILE A 1 631 ? 24.535 9.708 -28.766 1.00 83.19 631 ILE A C 1
ATOM 5032 O O . ILE A 1 631 ? 25.459 10.518 -28.867 1.00 83.19 631 ILE A O 1
ATOM 5036 N N . ILE A 1 632 ? 23.261 10.073 -28.811 1.00 83.88 632 ILE A N 1
ATOM 5037 C CA . ILE A 1 632 ? 22.829 11.466 -28.796 1.00 83.88 632 ILE A CA 1
ATOM 5038 C C . ILE A 1 632 ? 22.104 11.718 -27.485 1.00 83.88 632 ILE A C 1
ATOM 5040 O O . ILE A 1 632 ? 21.170 11.003 -27.133 1.00 83.88 632 ILE A O 1
ATOM 5044 N N . ASN A 1 633 ? 22.542 12.748 -26.765 1.00 80.44 633 ASN A N 1
ATOM 5045 C CA . ASN A 1 633 ? 21.830 13.212 -25.586 1.00 80.44 633 ASN A CA 1
ATOM 5046 C C . ASN A 1 633 ? 20.536 13.898 -26.035 1.00 80.44 633 ASN A C 1
ATOM 5048 O O . ASN A 1 633 ? 20.584 14.848 -26.826 1.00 80.44 633 ASN A O 1
ATOM 5052 N N . GLU A 1 634 ? 19.396 13.417 -25.554 1.00 75.12 634 GLU A N 1
ATOM 5053 C CA . GLU A 1 634 ? 18.130 14.097 -25.771 1.00 75.12 634 GLU A CA 1
ATOM 5054 C C . GLU A 1 634 ? 18.119 15.335 -24.870 1.00 75.12 634 GLU A C 1
ATOM 5056 O O . GLU A 1 634 ? 17.965 15.255 -23.654 1.00 75.12 634 GLU A O 1
ATOM 5061 N N . SER A 1 635 ? 18.351 16.509 -25.460 1.00 56.44 635 SER A N 1
ATOM 5062 C CA . SER A 1 635 ? 18.567 17.763 -24.726 1.00 56.44 635 SER A CA 1
ATOM 5063 C C . SER A 1 635 ? 17.330 18.292 -23.981 1.00 56.44 635 SER A C 1
ATOM 5065 O O . SER A 1 635 ? 17.372 19.407 -23.459 1.00 56.44 635 SER A O 1
ATOM 5067 N N . SER A 1 636 ? 16.237 17.525 -23.921 1.00 52.84 636 SER A N 1
ATOM 5068 C CA . SER A 1 636 ? 14.920 17.977 -23.469 1.00 52.84 636 SER A CA 1
ATOM 5069 C C . SER A 1 636 ? 14.127 16.947 -22.645 1.00 52.84 636 SER A C 1
ATOM 5071 O O . SER A 1 636 ? 12.931 16.783 -22.889 1.00 52.84 636 SER A O 1
ATOM 5073 N N . TYR A 1 637 ? 14.750 16.290 -21.657 1.00 49.25 637 TYR A N 1
ATOM 5074 C CA . TYR A 1 637 ? 14.036 15.540 -20.606 1.00 49.25 637 TYR A CA 1
ATOM 5075 C C . TYR A 1 637 ? 14.461 15.936 -19.194 1.00 49.25 637 TYR A C 1
ATOM 5077 O O . TYR A 1 637 ? 15.684 16.139 -18.989 1.00 49.25 637 TYR A O 1
#

Radius of gyration: 36.48 Å; chains: 1; bounding box: 73×84×105 Å

Foldseek 3Di:
DDDDDDDDDDDDDDPPPPDPPPPPPQDQQEEEDEAQQPDDADPVLSVLLSVLSVLLQVLVVVQVCNSQEHEYEYEDHACQCVDVVRPVVVVVVVVVVVCVVHVWYWYWYFYAYPVGTRQAIDIDGDDDCDGLCVCQVVVPVCRRVLLRVLLRQQLVVQCVVVVVDPNCSSSSNSSSSNSSSVVSNLSSQCSPPVNDPVPSNLPDWRQWAWAFKAKDDPFWDFAAELDQPGQRHTQDPPQFGPVDDLVNRHATETEAQDKMKMKIKTQTDDDFPWKKKWKWWWADDPNDIFIWTFDIFTWDADPPRRMIITITMTHGHQWWAKGAFIKIFMWMWTHHVPGDIDDIDTNYITTHIYTHANGAFDDDDPPDAAHNYPQLSCLQRHQLTTNDLQSSLVSSLVVLLVLFRAGPVRHFAAEPPPPDPPVPPPPAQQHCSSRSNVSYHHQNRLQSSSQNSVSSNVDDDALFKKKKFFDCPDPPFPFKGFFFAAKAQAQADQPPDDFQRFKFFAFPVDQWDQDPVREIWGCGDDDPPADDHRMGGPFDQQWRVRGGHHDGIDNIHMWTWDDDPNDIWTARSGRSDTADPQSLVVLVRTQWMKGKDFQDDDDVVRPPPPPPRTGIMITIHGPPPSRGIDIDRPNRD

Sequence (637 aa):
MKAIRIVICSFVIHLLFLTPTKAQPQDTSYIRLDDASGYTPTTTQLNSLEEAASRLCAAFDSAGFGGQFKVYDFGFYLHQEVAEGGYPEPFAQKIAEVADLSPYYLLFGKQSDRNGIYKKFWVELVLPDTGKFECLNLLSPTLRSEIKQKIEYVVVNAYLKSGSDYLYFDVAEKAGIDVLQEIAVKYTECCDLQSRSVNSCDAFVLPAQIKEVTYSGDAYIEMKQDGNVNFGQPFPIPHYLDTRPDNEQSPLALVGGFNVSALVKFNGNELYETIKVRGKGEKEVAGITVVFNFDEQVASQDIMTKQIAANLGSSLPYMAVFLDDLKITWEMRVKRTGEPEADWEPVGESINNWYLTLRKPKPEGTGVGYAHYQTLFEIGCKYGRGTSDPEILNGVWSHFKNKEVSRSDGEHLAYYKTWEPDPTPEIAWVYTDELLKNREGQCNAWAKFFLDILKAQGYSENGSLLIVKPDPVSQNRPSSGFILGHWNFLKGIAINEDEFDYWNLYNNENKYSQSSSGLWSHLWWQNSSAPLPQVIQTGYIPAQGNPNNSLSYFGQHIIVKIFSGGSEKYLDPSYGEEYDAELSNLEGFVAGFWLELLDYTPPAFINPPPSNDFNDLVLFRKNTALEKLVIINESSY

Secondary structure (DSSP, 8-state):
---------------------------TTEEE---TT-----HHHHHHHHHHHHHHHHHHIIIIITTTEEEEEEE--GGGGGSTTTTHHHHHHHHHHHHHH-SEEEEEEEEEETTEEEEEEEEEEE--SSGGGTHHHHH-TTHHHHHHHHHHHHHHHHHHHTTT-GGGHHHHHHHHHHHHHHHHHHHHHHT-TTS--TTTT-S-----EEEEEEEESTTEE--B--STTTTTPBPPSSSEETTS-GGGSPPEEEETTSEEEEEEEEE-SS--SEEEEEEEEEEEETTEEEEEEEEEEEPEE-TTT--EEEEEEEEPPSSBEEEEEEEEEEEEEEE-TTSPBPPPEEEEEEEEEEEEESSPPPPPPTTS----BHHHHHHHHHTS-BSSHHHHHHHHHHHHHTT--B-TTSPBPEES------S-TT----SHHHHHHHSEE-HHHHHHHHHHHHHHTT---TT-EEEEEE---STT-SSEEEEESEEEE-------STT--EEEEB-TT-SEEE-TTS-EEE-B---TTSPPPSEEEEE---BTTBSS----EES-EEEEEEEETTEEEEEETTTTEEE-TT-HHHHTTEEEEEEEEET----TTS---SS----EEEEEEE--S-PPEEEEE-TT-

pLDDT: mean 84.53, std 16.05, range [33.47, 98.56]